Protein AF-0000000086879785 (afdb_homodimer)

pLDDT: mean 81.12, std 12.34, range [38.38, 95.62]

Nearest PDB structures (foldseek):
  6of0-assembly2_D  TM=7.340E-01  e=4.449E-04  Neisseria gonorrhoeae
  6ho0-assembly1_A-2  TM=7.122E-01  e=9.531E-04  Mycobacterium tuberculosis H37Rv
  3ppb-assembly1_B  TM=6.173E-01  e=4.265E-04  Shewanella loihica PV-4
  6ho6-assembly1_A  TM=5.646E-01  e=1.337E-03  Mycobacterium tuberculosis CDC1551
  5ydp-assembly1_A  TM=5.457E-01  e=1.315E-02  Dietzia sp. DQ12-45-1b

Organism: NCBI:txid248903

Solvent-accessible surface area (backbone atoms only — not comparable to full-atom values): 31492 Å² total; per-residue (Å²): 132,85,78,46,72,63,52,51,41,52,48,40,41,52,43,24,42,71,63,18,60,87,73,50,51,65,57,59,42,17,55,73,64,71,46,54,54,68,62,50,40,73,76,27,84,39,72,65,56,45,48,44,52,32,46,50,52,51,50,51,51,50,51,54,51,51,52,51,48,61,71,66,55,72,77,52,52,63,55,40,51,31,51,50,44,33,50,49,49,52,51,43,58,65,31,26,43,62,72,55,55,43,66,76,34,77,56,63,71,37,63,71,43,39,54,52,50,36,51,50,50,40,52,50,49,50,50,49,46,55,49,51,39,66,54,62,38,74,73,41,61,63,28,40,50,41,48,46,51,46,50,49,30,45,49,52,53,50,45,53,43,44,59,72,42,66,85,73,55,56,58,61,59,50,25,49,49,52,50,51,52,50,48,38,47,51,54,46,41,54,72,67,66,51,67,36,89,44,48,70,62,54,53,50,40,63,51,38,61,88,46,95,52,34,71,59,42,49,48,45,47,46,46,49,35,50,47,48,50,50,50,52,49,72,65,44,84,59,56,73,69,57,36,51,52,52,50,51,47,50,51,51,44,53,55,40,61,69,36,94,74,55,56,59,68,57,48,50,55,49,37,54,59,48,39,71,39,75,90,37,23,67,46,37,52,49,38,49,50,59,66,72,92,131,85,78,46,73,61,52,52,41,51,47,42,41,51,43,23,42,71,66,19,59,88,75,51,51,67,59,59,42,17,56,74,64,69,47,56,54,68,62,51,40,73,77,28,84,38,72,65,54,45,48,43,50,34,46,49,51,51,50,51,53,50,52,54,51,52,51,51,47,62,71,67,53,69,76,52,54,64,56,40,51,31,50,51,44,32,50,50,49,53,50,42,58,65,32,25,44,62,71,55,56,40,66,75,35,77,56,61,72,36,64,72,41,40,52,51,50,36,50,49,50,40,53,52,49,49,50,49,48,54,51,51,39,67,55,62,39,74,73,42,61,60,28,41,51,41,49,45,49,46,50,47,31,45,51,52,52,49,45,52,43,44,60,72,43,67,85,73,55,55,58,63,58,49,26,49,49,51,51,51,53,50,50,38,49,50,56,46,40,54,71,66,66,50,67,36,89,43,49,70,62,55,54,49,40,64,51,36,60,87,45,95,54,33,70,59,42,49,48,44,47,46,47,48,35,49,47,48,48,50,50,52,49,72,66,51,81,78,49,72,67,54,39,51,52,50,50,51,47,51,51,50,44,53,54,40,61,68,36,94,74,55,56,60,67,57,48,49,52,49,38,54,60,49,39,72,39,73,89,37,22,65,47,36,52,51,37,49,52,60,67,71,93

Sequence (586 aa):
MSVTKQDIIYSASKMFKEKGYLATSIQEIAQDCSIAKGSVYKYFPSKEDLLCEVFDQCQLAYFDQAERLKDIGTGSPQERLVDQIVFRFQYFMEYRHIMVDFIDLPITQYETFRKLRNHVRERMMEWHRSWLVEVYGHRIKPFLWDLIFIYRAILKDYLQRVISEENLLSVEDTAWFIVDKMDALVNHMSKSGSNGLLGKSAYDTFIHSGSNDWNSEKERITEELLGRVIAIIEAWKGGAERRKELQEIVQLLNSEIAQTEPKRSVIQALCAYLEQEKDLRSSVIQLKQTVLLMSVTKQDIIYSASKMFKEKGYLATSIQEIAQDCSIAKGSVYKYFPSKEDLLCEVFDQCQLAYFDQAERLKDIGTGSPQERLVDQIVFRFQYFMEYRHIMVDFIDLPITQYETFRKLRNHVRERMMEWHRSWLVEVYGHRIKPFLWDLIFIYRAILKDYLQRVISEENLLSVEDTAWFIVDKMDALVNHMSKSGSNGLLGKSAYDTFIHSGSNDWNSEKERITEELLGRVIAIIEAWKGGAERRKELQEIVQLLNSEIAQTEPKRSVIQALCAYLEQEKDLRSSVIQLKQTVLL

Structure (mmCIF, N/CA/C/O backbone):
data_AF-0000000086879785-model_v1
#
loop_
_entity.id
_entity.type
_entity.pdbx_description
1 polymer 'TetR/AcrR family transcriptional regulator'
#
loop_
_atom_site.group_PDB
_atom_site.id
_atom_site.type_symbol
_atom_site.label_atom_id
_atom_site.label_alt_id
_atom_site.label_comp_id
_atom_site.label_asym_id
_atom_site.label_entity_id
_atom_site.label_seq_id
_atom_site.pdbx_PDB_ins_code
_atom_site.Cartn_x
_atom_site.Cartn_y
_atom_site.Cartn_z
_atom_site.occupancy
_atom_site.B_iso_or_equiv
_atom_site.auth_seq_id
_atom_site.auth_comp_id
_atom_site.auth_asym_id
_atom_site.auth_atom_id
_atom_site.pdbx_PDB_model_num
ATOM 1 N N . MET A 1 1 ? -26.562 -26.812 -25.297 1 49.41 1 MET A N 1
ATOM 2 C CA . MET A 1 1 ? -25.344 -27.281 -24.641 1 49.41 1 MET A CA 1
ATOM 3 C C . MET A 1 1 ? -25.266 -26.734 -23.219 1 49.41 1 MET A C 1
ATOM 5 O O . MET A 1 1 ? -25.578 -25.578 -22.969 1 49.41 1 MET A O 1
ATOM 9 N N . SER A 1 2 ? -25.344 -27.469 -22.094 1 69.06 2 SER A N 1
ATOM 10 C CA . SER A 1 2 ? -25.547 -27.109 -20.703 1 69.06 2 SER A CA 1
ATOM 11 C C . SER A 1 2 ? -24.391 -26.266 -20.156 1 69.06 2 SER A C 1
ATOM 13 O O . SER A 1 2 ? -23.219 -26.641 -20.312 1 69.06 2 SER A O 1
ATOM 15 N N . VAL A 1 3 ? -24.609 -25.078 -19.922 1 73.62 3 VAL A N 1
ATOM 16 C CA . VAL A 1 3 ? -23.625 -24.125 -19.406 1 73.62 3 VAL A CA 1
ATOM 17 C C . VAL A 1 3 ? -23 -24.688 -18.125 1 73.62 3 VAL A C 1
ATOM 19 O O . VAL A 1 3 ? -23.703 -25.203 -17.25 1 73.62 3 VAL A O 1
ATOM 22 N N . THR A 1 4 ? -21.703 -24.844 -18.141 1 85.38 4 THR A N 1
ATOM 23 C CA . THR A 1 4 ? -20.969 -25.375 -17 1 85.38 4 THR A CA 1
ATOM 24 C C . THR A 1 4 ? -20.531 -24.234 -16.062 1 85.38 4 THR A C 1
ATOM 26 O O . THR A 1 4 ? -20.625 -23.062 -16.422 1 85.38 4 THR A O 1
ATOM 29 N N . LYS A 1 5 ? -20.172 -24.688 -14.891 1 90.44 5 LYS A N 1
ATOM 30 C CA . LYS A 1 5 ? -19.625 -23.75 -13.906 1 90.44 5 LYS A CA 1
ATOM 31 C C . LYS A 1 5 ? -18.438 -22.969 -14.484 1 90.44 5 LYS A C 1
ATOM 33 O O . LYS A 1 5 ? -18.328 -21.766 -14.266 1 90.44 5 LYS A O 1
ATOM 38 N N . GLN A 1 6 ? -17.719 -23.656 -15.281 1 91.31 6 GLN A N 1
ATOM 39 C CA . GLN A 1 6 ? -16.531 -23.062 -15.859 1 91.31 6 GLN A CA 1
ATOM 40 C C . GLN A 1 6 ? -16.875 -21.984 -16.875 1 91.31 6 GLN A C 1
ATOM 42 O O . GLN A 1 6 ? -16.172 -20.984 -17 1 91.31 6 GLN A O 1
ATOM 47 N N . ASP A 1 7 ? -17.938 -22.203 -17.531 1 93.19 7 ASP A N 1
ATOM 48 C CA . ASP A 1 7 ? -18.375 -21.219 -18.516 1 93.19 7 ASP A CA 1
ATOM 49 C C . ASP A 1 7 ? -18.75 -19.906 -17.828 1 93.19 7 ASP A C 1
ATOM 51 O O . ASP A 1 7 ? -18.453 -18.828 -18.344 1 93.19 7 ASP A O 1
ATOM 55 N N . ILE A 1 8 ? -19.359 -20.078 -16.719 1 93.81 8 ILE A N 1
ATOM 56 C CA . ILE A 1 8 ? -19.766 -18.906 -15.961 1 93.81 8 ILE A CA 1
ATOM 57 C C . ILE A 1 8 ? -18.547 -18.156 -15.445 1 93.81 8 ILE A C 1
ATOM 59 O O . ILE A 1 8 ? -18.469 -16.938 -15.539 1 93.81 8 ILE A O 1
ATOM 63 N N . ILE A 1 9 ? -17.594 -18.938 -15 1 94.12 9 ILE A N 1
ATOM 64 C CA . ILE A 1 9 ? -16.359 -18.344 -14.484 1 94.12 9 ILE A CA 1
ATOM 65 C C . ILE A 1 9 ? -15.617 -17.625 -15.602 1 94.12 9 ILE A C 1
ATOM 67 O O . ILE A 1 9 ? -15.109 -16.516 -15.414 1 94.12 9 ILE A O 1
ATOM 71 N N . TYR A 1 10 ? -15.57 -18.266 -16.75 1 93.5 10 TYR A N 1
ATOM 72 C CA . TYR A 1 10 ? -14.891 -17.656 -17.891 1 93.5 10 TYR A CA 1
ATOM 73 C C . TYR A 1 10 ? -15.562 -16.359 -18.312 1 93.5 10 TYR A C 1
ATOM 75 O O . TYR A 1 10 ? -14.891 -15.359 -18.547 1 93.5 10 TYR A O 1
ATOM 83 N N . SER A 1 11 ? -16.828 -16.391 -18.391 1 94.75 11 SER A N 1
ATOM 84 C CA . SER A 1 11 ? -17.578 -15.203 -18.75 1 94.75 11 SER A CA 1
ATOM 85 C C . SER A 1 11 ? -17.375 -14.094 -17.719 1 94.75 11 SER A C 1
ATOM 87 O O . SER A 1 11 ? -17.125 -12.945 -18.094 1 94.75 11 SER A O 1
ATOM 89 N N . ALA A 1 12 ? -17.469 -14.484 -16.5 1 94.94 12 ALA A N 1
ATOM 90 C CA . ALA A 1 12 ? -17.266 -13.516 -15.422 1 94.94 12 ALA A CA 1
ATOM 91 C C . ALA A 1 12 ? -15.859 -12.922 -15.484 1 94.94 12 ALA A C 1
ATOM 93 O O . ALA A 1 12 ? -15.68 -11.719 -15.32 1 94.94 12 ALA A O 1
ATOM 94 N N . SER A 1 13 ? -14.898 -13.789 -15.68 1 94.12 13 SER A N 1
ATOM 95 C CA . SER A 1 13 ? -13.508 -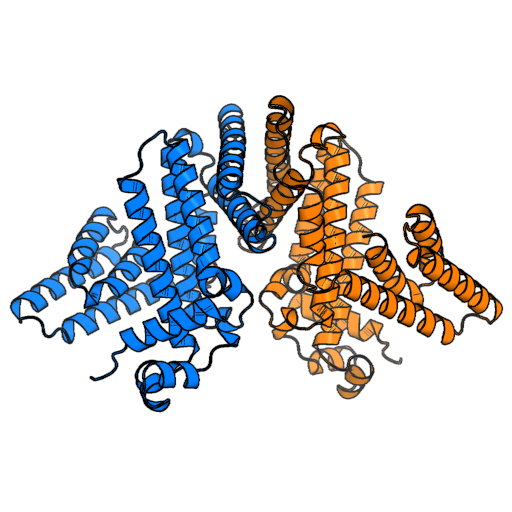13.352 -15.75 1 94.12 13 SER A CA 1
ATOM 96 C C . SER A 1 13 ? -13.312 -12.32 -16.859 1 94.12 13 SER A C 1
ATOM 98 O O . SER A 1 13 ? -12.641 -11.312 -16.656 1 94.12 13 SER A O 1
ATOM 100 N N . LYS A 1 14 ? -13.906 -12.625 -17.938 1 93.19 14 LYS A N 1
ATOM 101 C CA . LYS A 1 14 ? -13.82 -11.703 -19.078 1 93.19 14 LYS A CA 1
ATOM 102 C C . LYS A 1 14 ? -14.438 -10.352 -18.734 1 93.19 14 LYS A C 1
ATOM 104 O O . LYS A 1 14 ? -13.836 -9.305 -18.984 1 93.19 14 LYS A O 1
ATOM 109 N N . MET A 1 15 ? -15.562 -10.367 -18.172 1 92.75 15 MET A N 1
ATOM 110 C CA . MET A 1 15 ? -16.281 -9.141 -17.859 1 92.75 15 MET A CA 1
ATOM 111 C C . MET A 1 15 ? -15.594 -8.375 -16.734 1 92.75 15 MET A C 1
ATOM 113 O O . MET A 1 15 ? -15.453 -7.148 -16.812 1 92.75 15 MET A O 1
ATOM 117 N N . PHE A 1 16 ? -15.172 -9.125 -15.734 1 91.44 16 PHE A N 1
ATOM 118 C CA . PHE A 1 16 ? -14.461 -8.477 -14.641 1 91.44 16 PHE A CA 1
ATOM 119 C C . PHE A 1 16 ? -13.172 -7.832 -15.133 1 91.44 16 PHE A C 1
ATOM 121 O O . PHE A 1 16 ? -12.789 -6.762 -14.664 1 91.44 16 PHE A O 1
ATOM 128 N N . LYS A 1 17 ? -12.562 -8.531 -16 1 89.88 17 LYS A N 1
ATOM 129 C CA . LYS A 1 17 ? -11.312 -8.023 -16.562 1 89.88 17 LYS A CA 1
ATOM 130 C C . LYS A 1 17 ? -11.555 -6.742 -17.375 1 89.88 17 LYS A C 1
ATOM 132 O O . LYS A 1 17 ? -10.773 -5.793 -17.266 1 89.88 17 LYS A O 1
ATOM 137 N N . GLU A 1 18 ? -12.633 -6.684 -18.062 1 85.44 18 GLU A N 1
ATOM 138 C CA . GLU A 1 18 ? -12.891 -5.598 -19.016 1 85.44 18 GLU A CA 1
ATOM 139 C C . GLU A 1 18 ? -13.5 -4.387 -18.312 1 85.44 18 GLU A C 1
ATOM 141 O O . GLU A 1 18 ? -13.07 -3.254 -18.531 1 85.44 18 GLU A O 1
ATOM 146 N N . LYS A 1 19 ? -14.438 -4.602 -17.453 1 81.81 19 LYS A N 1
ATOM 147 C CA . LYS A 1 19 ? -15.156 -3.438 -16.938 1 81.81 19 LYS A CA 1
ATOM 148 C C . LYS A 1 19 ? -15.086 -3.371 -15.414 1 81.81 19 LYS A C 1
ATOM 150 O O . LYS A 1 19 ? -15.508 -2.381 -14.812 1 81.81 19 LYS A O 1
ATOM 155 N N . GLY A 1 20 ? -14.57 -4.418 -14.875 1 83.31 20 GLY A N 1
ATOM 156 C CA . GLY A 1 20 ? -14.43 -4.391 -13.43 1 83.31 20 GLY A CA 1
ATOM 157 C C . GLY A 1 20 ? -15.547 -5.117 -12.703 1 83.31 20 GLY A C 1
ATOM 158 O O . GLY A 1 20 ? -16.625 -5.328 -13.273 1 83.31 20 GLY A O 1
ATOM 159 N N . TYR A 1 21 ? -15.352 -5.379 -11.516 1 84.75 21 TYR A N 1
ATOM 160 C CA . TYR A 1 21 ? -16.25 -6.16 -10.672 1 84.75 21 TYR A CA 1
ATOM 161 C C . TYR A 1 21 ? -17.531 -5.387 -10.383 1 84.75 21 TYR A C 1
ATOM 163 O O . TYR A 1 21 ? -18.641 -5.914 -10.555 1 84.75 21 TYR A O 1
ATOM 171 N N . LEU A 1 22 ? -17.406 -4.195 -9.977 1 74.94 22 LEU A N 1
ATOM 172 C CA . LEU A 1 22 ? -18.562 -3.393 -9.555 1 74.94 22 LEU A CA 1
ATOM 173 C C . LEU A 1 22 ? -19.469 -3.07 -10.734 1 74.94 22 LEU A C 1
ATOM 175 O O . LEU A 1 22 ? -20.688 -3.029 -10.594 1 74.94 22 LEU A O 1
ATOM 179 N N . ALA A 1 23 ? -18.938 -2.965 -11.875 1 78.75 23 ALA A N 1
ATOM 180 C CA . ALA A 1 23 ? -19.672 -2.543 -13.062 1 78.75 23 ALA A CA 1
ATOM 181 C C . ALA A 1 23 ? -20.344 -3.73 -13.742 1 78.75 23 ALA A C 1
ATOM 183 O O . ALA A 1 23 ? -21.156 -3.557 -14.648 1 78.75 23 ALA A O 1
ATOM 184 N N . THR A 1 24 ? -19.969 -4.926 -13.32 1 88.12 24 THR A N 1
ATOM 185 C CA . THR A 1 24 ? -20.516 -6.129 -13.938 1 88.12 24 THR A CA 1
ATOM 186 C C . THR A 1 24 ? -21.672 -6.688 -13.109 1 88.12 24 THR A C 1
ATOM 188 O O . THR A 1 24 ? -21.578 -6.773 -11.883 1 88.12 24 THR A O 1
ATOM 191 N N . SER A 1 25 ? -22.797 -7.062 -13.727 1 87.31 25 SER A N 1
ATOM 192 C CA . SER A 1 25 ? -23.938 -7.652 -13.023 1 87.31 25 SER A CA 1
ATOM 193 C C . SER A 1 25 ? -24.047 -9.141 -13.32 1 87.31 25 SER A C 1
ATOM 195 O O . SER A 1 25 ? -23.547 -9.617 -14.344 1 87.31 25 SER A O 1
ATOM 197 N N . ILE A 1 26 ? -24.688 -9.812 -12.43 1 90.62 26 ILE A N 1
ATOM 198 C CA . ILE A 1 26 ? -24.953 -11.234 -12.617 1 90.62 26 ILE A CA 1
ATOM 199 C C . ILE A 1 26 ? -25.828 -11.445 -13.852 1 90.62 26 ILE A C 1
ATOM 201 O O . ILE A 1 26 ? -25.672 -12.422 -14.578 1 90.62 26 ILE A O 1
ATOM 205 N N . GLN A 1 27 ? -26.688 -10.508 -14.078 1 89.75 27 GLN A N 1
ATOM 206 C CA . GLN A 1 27 ? -27.578 -10.578 -15.234 1 89.75 27 GLN A CA 1
ATOM 207 C C . GLN A 1 27 ? -26.766 -10.57 -16.531 1 89.75 27 GLN A C 1
ATOM 209 O O . GLN A 1 27 ? -27.062 -11.336 -17.453 1 89.75 27 GLN A O 1
ATOM 214 N N . GLU A 1 28 ? -25.797 -9.727 -16.656 1 92.94 28 GLU A N 1
ATOM 215 C CA . GLU A 1 28 ? -24.953 -9.633 -17.844 1 92.94 28 GLU A CA 1
ATOM 216 C C . GLU A 1 28 ? -24.188 -10.938 -18.078 1 92.94 28 GLU A C 1
ATOM 218 O O . GLU A 1 28 ? -24.047 -11.375 -19.219 1 9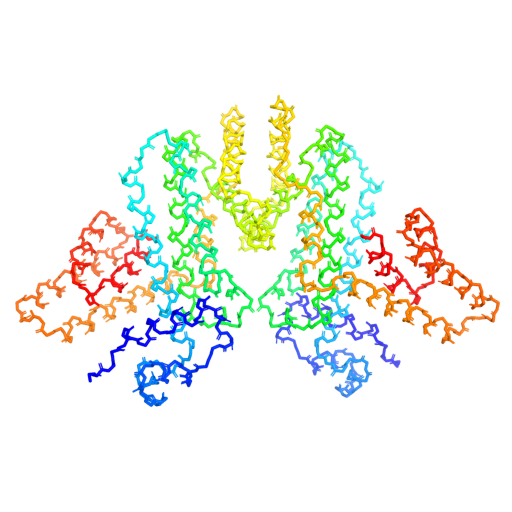2.94 28 GLU A O 1
ATOM 223 N N . ILE A 1 29 ? -23.703 -11.508 -16.969 1 95.12 29 ILE A N 1
ATOM 224 C CA . ILE A 1 29 ? -22.969 -12.766 -17.062 1 95.12 29 ILE A CA 1
ATOM 225 C C . ILE A 1 29 ? -23.891 -13.875 -17.531 1 95.12 29 ILE A C 1
ATOM 227 O O . ILE A 1 29 ? -23.531 -14.672 -18.406 1 95.12 29 ILE A O 1
ATOM 231 N N . ALA A 1 30 ? -25.125 -13.906 -16.969 1 93.44 30 ALA A N 1
ATOM 232 C CA . ALA A 1 30 ? -26.125 -14.891 -17.375 1 93.44 30 ALA A CA 1
ATOM 233 C C . ALA A 1 30 ? -26.453 -14.773 -18.859 1 93.44 30 ALA A C 1
ATOM 235 O O . ALA A 1 30 ? -26.516 -15.781 -19.562 1 93.44 30 ALA A O 1
ATOM 236 N N . GLN A 1 31 ? -26.625 -13.586 -19.281 1 94.38 31 GLN A N 1
ATOM 237 C CA . GLN A 1 31 ? -26.953 -13.312 -20.688 1 94.38 31 GLN A CA 1
ATOM 238 C C . GLN A 1 31 ? -25.828 -13.766 -21.609 1 94.38 31 GLN A C 1
ATOM 240 O O . GLN A 1 31 ? -26.078 -14.336 -22.672 1 94.38 31 GLN A O 1
ATOM 245 N N . ASP A 1 32 ? -24.672 -13.508 -21.188 1 94.31 32 ASP A N 1
ATOM 246 C CA . ASP A 1 32 ? -23.5 -13.891 -21.984 1 94.31 32 ASP A CA 1
ATOM 247 C C . ASP A 1 32 ? -23.406 -15.406 -22.125 1 94.31 32 ASP A C 1
ATOM 249 O O . ASP A 1 32 ? -22.969 -15.914 -23.156 1 94.31 32 ASP A O 1
ATOM 253 N N . CYS A 1 33 ? -23.797 -16.062 -21.062 1 94.19 33 CYS A N 1
ATOM 254 C CA . CYS A 1 33 ? -23.781 -17.516 -21.062 1 94.19 33 CYS A CA 1
ATOM 255 C C . CYS A 1 33 ? -25.078 -18.094 -21.609 1 94.19 33 CYS A C 1
ATOM 257 O O . CYS A 1 33 ? -25.25 -19.297 -21.688 1 94.19 33 CYS A O 1
ATOM 259 N N . SER A 1 34 ? -26.031 -17.234 -21.906 1 94.12 34 SER A N 1
ATOM 260 C CA . SER A 1 34 ? -27.344 -17.625 -22.438 1 94.12 34 SER A CA 1
ATOM 261 C C . SER A 1 34 ? -28.078 -18.531 -21.453 1 94.12 34 SER A C 1
ATOM 263 O O . SER A 1 34 ? -28.625 -19.578 -21.844 1 94.12 34 SER A O 1
ATOM 265 N N . ILE A 1 35 ? -28 -18.172 -20.266 1 93.5 35 ILE A N 1
ATOM 266 C CA . ILE A 1 35 ? -28.734 -18.891 -19.219 1 93.5 35 ILE A CA 1
ATOM 267 C C . ILE A 1 35 ? -29.531 -17.891 -18.375 1 93.5 35 ILE A C 1
ATOM 269 O O . ILE A 1 35 ? -29.391 -16.672 -18.531 1 93.5 35 ILE A O 1
ATOM 273 N N . ALA A 1 36 ? -30.422 -18.453 -17.547 1 89.44 36 ALA A N 1
ATOM 274 C CA . ALA A 1 36 ? -31.188 -17.609 -16.641 1 89.44 36 ALA A CA 1
ATOM 275 C C . ALA A 1 36 ? -30.328 -17.156 -15.461 1 89.44 36 ALA A C 1
ATOM 277 O O . ALA A 1 36 ? -29.391 -17.828 -15.07 1 89.44 36 ALA A O 1
ATOM 278 N N . LYS A 1 37 ? -30.641 -16 -14.938 1 89.25 37 LYS A N 1
ATOM 279 C CA . LYS A 1 37 ? -29.938 -15.438 -13.789 1 89.25 37 LYS A CA 1
ATOM 280 C C . LYS A 1 37 ? -29.922 -16.422 -12.617 1 89.25 37 LYS A C 1
ATOM 282 O O . LYS A 1 37 ? -28.906 -16.578 -11.953 1 89.25 37 LYS A O 1
ATOM 287 N N . GLY A 1 38 ? -31.031 -17.125 -12.445 1 88.38 38 GLY A N 1
ATOM 288 C CA . GLY A 1 38 ? -31.172 -18.094 -11.375 1 88.38 38 GLY A CA 1
ATOM 289 C C . GLY A 1 38 ? -30.219 -19.266 -11.508 1 88.38 38 GLY A C 1
ATOM 290 O O . GLY A 1 38 ? -29.766 -19.828 -10.5 1 88.38 38 GLY A O 1
ATOM 291 N N . SER A 1 39 ? -29.906 -19.656 -12.703 1 91.69 39 SER A N 1
ATOM 292 C CA . SER A 1 39 ? -28.984 -20.766 -12.969 1 91.69 39 SER A CA 1
ATOM 293 C C . SER A 1 39 ? -27.578 -20.422 -12.531 1 91.69 39 SER A C 1
ATOM 295 O O . SER A 1 39 ? -26.828 -21.297 -12.102 1 91.69 39 SER A O 1
ATOM 297 N N . VAL A 1 40 ? -27.188 -19.125 -12.586 1 92.31 40 VAL A N 1
ATOM 298 C CA . VAL A 1 40 ? -25.875 -18.688 -12.109 1 92.31 40 VAL A CA 1
ATOM 299 C C . VAL A 1 40 ? -25.781 -18.875 -10.602 1 92.31 40 VAL A C 1
ATOM 301 O O . VAL A 1 40 ? -24.766 -19.344 -10.086 1 92.31 40 VAL A O 1
ATOM 304 N N . TYR A 1 41 ? -26.875 -18.625 -9.977 1 90.44 41 TYR A N 1
ATOM 305 C CA . TYR A 1 41 ? -26.906 -18.656 -8.516 1 90.44 41 TYR A CA 1
ATOM 306 C C . TYR A 1 41 ? -26.906 -20.094 -8.008 1 90.44 41 TYR A C 1
ATOM 308 O O . TYR A 1 41 ? -26.625 -20.344 -6.832 1 90.44 41 TYR A O 1
ATOM 316 N N . LYS A 1 42 ? -27.25 -21.047 -8.836 1 89.88 42 LYS A N 1
ATOM 317 C CA . LYS A 1 42 ? -27.141 -22.453 -8.469 1 89.88 42 LYS A CA 1
ATOM 318 C C . LYS A 1 42 ? -25.688 -22.859 -8.258 1 89.88 42 LYS A C 1
ATOM 320 O O . LYS A 1 42 ? -25.375 -23.672 -7.387 1 89.88 42 LYS A O 1
ATOM 325 N N . TYR A 1 43 ? -24.859 -22.188 -8.984 1 90.62 43 TYR A N 1
ATOM 326 C CA . TYR A 1 43 ? -23.438 -22.484 -8.891 1 90.62 43 TYR A CA 1
ATOM 327 C C . TYR A 1 43 ? -22.75 -21.547 -7.914 1 90.62 43 TYR A C 1
ATOM 329 O O . TYR A 1 43 ? -21.828 -21.953 -7.195 1 90.62 43 TYR A O 1
ATOM 337 N N . PHE A 1 44 ? -23.203 -20.266 -7.938 1 92.75 44 PHE A N 1
ATOM 338 C CA . PHE A 1 44 ? -22.578 -19.234 -7.121 1 92.75 44 PHE A CA 1
ATOM 339 C C . PHE A 1 44 ? -23.625 -18.453 -6.332 1 92.75 44 PHE A C 1
ATOM 341 O O . PHE A 1 44 ? -24.266 -17.547 -6.859 1 92.75 44 PHE A O 1
ATOM 348 N N . PRO A 1 45 ? -23.703 -18.781 -5.121 1 84.62 45 PRO A N 1
ATOM 349 C CA . PRO A 1 45 ? -24.75 -18.188 -4.277 1 84.62 45 PRO A CA 1
ATOM 350 C C . PRO A 1 45 ? -24.688 -16.656 -4.246 1 84.62 45 PRO A C 1
ATOM 352 O O . PRO A 1 45 ? -25.703 -16.016 -4.004 1 84.62 45 PRO A O 1
ATOM 355 N N . SER A 1 46 ? -23.469 -16.156 -4.449 1 81.12 46 SER A N 1
ATOM 356 C CA . SER A 1 46 ? -23.328 -14.703 -4.461 1 81.12 46 SER A CA 1
ATOM 357 C C . SER A 1 46 ? -22.297 -14.258 -5.504 1 81.12 46 SER A C 1
ATOM 359 O O . SER A 1 46 ? -21.516 -15.07 -5.992 1 81.12 46 SER A O 1
ATOM 361 N N . LYS A 1 47 ? -22.375 -13 -5.863 1 84.19 47 LYS A N 1
ATOM 362 C CA . LYS A 1 47 ? -21.391 -12.438 -6.777 1 84.19 47 LYS A CA 1
ATOM 363 C C . LYS A 1 47 ? -19.984 -12.508 -6.18 1 84.19 47 LYS A C 1
ATOM 365 O O . LYS A 1 47 ? -19 -12.664 -6.906 1 84.19 47 LYS A O 1
ATOM 370 N N . GLU A 1 48 ? -19.938 -12.43 -4.836 1 83.44 48 GLU A N 1
ATOM 371 C CA . GLU A 1 48 ? -18.672 -12.523 -4.125 1 83.44 48 GLU A CA 1
ATOM 372 C C . GLU A 1 48 ? -18.031 -13.898 -4.316 1 83.44 48 GLU A C 1
ATOM 374 O O . GLU A 1 48 ? -16.828 -14 -4.535 1 83.44 48 GLU A O 1
ATOM 379 N N . ASP A 1 49 ? -18.859 -14.844 -4.266 1 86.44 49 ASP A N 1
ATOM 380 C CA . ASP A 1 49 ? -18.359 -16.203 -4.457 1 86.44 49 ASP A CA 1
ATOM 381 C C . ASP A 1 49 ? -17.812 -16.391 -5.867 1 86.44 49 ASP A C 1
ATOM 383 O O . ASP A 1 49 ? -16.797 -17.062 -6.059 1 86.44 49 ASP A O 1
ATOM 387 N N . LEU A 1 50 ? -18.547 -15.797 -6.746 1 90.88 50 LEU A N 1
ATOM 388 C CA . LEU A 1 50 ? -18.094 -15.859 -8.133 1 90.88 50 LEU A CA 1
ATOM 389 C C . LEU A 1 50 ? -16.75 -15.148 -8.297 1 90.88 50 LEU A C 1
ATOM 391 O O . LEU A 1 50 ? -15.852 -15.664 -8.969 1 90.88 50 LEU A O 1
ATOM 395 N N . LEU A 1 51 ? -16.609 -14 -7.699 1 89.44 51 LEU A N 1
ATOM 396 C CA . LEU A 1 51 ? -15.344 -13.266 -7.758 1 89.44 51 LEU A CA 1
ATOM 397 C C . LEU A 1 51 ? -14.211 -14.086 -7.148 1 89.44 51 LEU A C 1
ATOM 399 O O . LEU A 1 51 ? -13.086 -14.07 -7.66 1 89.44 51 LEU A O 1
ATOM 403 N N . CYS A 1 52 ? -14.492 -14.727 -6.066 1 87 52 CYS A N 1
ATOM 404 C CA . CYS A 1 52 ? -13.484 -15.57 -5.43 1 87 52 CYS A CA 1
ATOM 405 C C . CYS A 1 52 ? -12.953 -16.609 -6.398 1 87 52 CYS A C 1
ATOM 407 O O . CYS A 1 52 ? -11.742 -16.828 -6.48 1 87 52 CYS A O 1
ATOM 409 N N . GLU A 1 53 ? -13.867 -17.188 -7.094 1 89.38 53 GLU A N 1
ATOM 410 C CA . GLU A 1 53 ? -13.461 -18.219 -8.047 1 89.38 53 GLU A CA 1
ATOM 411 C C . GLU A 1 53 ? -12.664 -17.609 -9.203 1 89.38 53 GLU A C 1
ATOM 413 O O . GLU A 1 53 ? -11.68 -18.203 -9.656 1 89.38 53 GLU A O 1
ATOM 418 N N . VAL A 1 54 ? -13.125 -16.531 -9.695 1 92.31 54 VAL A N 1
ATOM 419 C CA . VAL A 1 54 ? -12.43 -15.844 -10.773 1 92.31 54 VAL A CA 1
ATOM 420 C C . VAL A 1 54 ? -11.031 -15.445 -10.32 1 92.31 54 VAL A C 1
ATOM 422 O O . VAL A 1 54 ? -10.055 -15.641 -11.047 1 92.31 54 VAL A O 1
ATOM 425 N N . PHE A 1 55 ? -10.938 -14.875 -9.156 1 90.06 55 PHE A N 1
ATOM 426 C CA . PHE A 1 55 ? -9.656 -14.484 -8.578 1 90.06 55 PHE A CA 1
ATOM 427 C C . PHE A 1 55 ? -8.719 -15.68 -8.461 1 90.06 55 PHE A C 1
ATOM 429 O O . PHE A 1 55 ? -7.547 -15.602 -8.82 1 90.06 55 PHE A O 1
ATOM 436 N N . ASP A 1 56 ? -9.25 -16.703 -7.949 1 87.44 56 ASP A N 1
ATOM 437 C CA . ASP A 1 56 ? -8.469 -17.922 -7.758 1 87.44 56 ASP A CA 1
ATOM 438 C C . ASP A 1 56 ? -7.922 -18.438 -9.086 1 87.44 56 ASP A C 1
ATOM 440 O O . ASP A 1 56 ? -6.742 -18.781 -9.188 1 87.44 56 ASP A O 1
ATOM 444 N N . GLN A 1 57 ? -8.758 -18.469 -10.039 1 88.94 57 GLN A N 1
ATOM 445 C CA . GLN A 1 57 ? -8.328 -18.938 -11.359 1 88.94 57 GLN A CA 1
ATOM 446 C C . GLN A 1 57 ? -7.258 -18.016 -11.945 1 88.94 57 GLN A C 1
ATOM 448 O O . GLN A 1 57 ? -6.301 -18.5 -12.562 1 88.94 57 GLN A O 1
ATOM 453 N N . CYS A 1 58 ? -7.434 -16.766 -11.797 1 90.81 58 CYS A N 1
ATOM 454 C CA . CYS A 1 58 ? -6.465 -15.797 -12.305 1 90.81 58 CYS A CA 1
ATOM 455 C C . CYS A 1 58 ? -5.109 -15.992 -11.633 1 90.81 58 CYS A C 1
ATOM 457 O O . CYS A 1 58 ? -4.074 -15.961 -12.305 1 90.81 58 CYS A O 1
ATOM 459 N N . GLN A 1 59 ? -5.152 -16.172 -10.406 1 90.19 59 GLN A N 1
ATOM 460 C CA . GLN A 1 59 ? -3.918 -16.375 -9.648 1 90.19 59 GLN A CA 1
ATOM 461 C C . GLN A 1 59 ? -3.225 -17.656 -10.062 1 90.19 59 GLN A C 1
ATOM 463 O O . GLN A 1 59 ? -2 -17.703 -10.203 1 90.19 59 GLN A O 1
ATOM 468 N N . LEU A 1 60 ? -4.004 -18.688 -10.156 1 87.38 60 LEU A N 1
ATOM 469 C CA . LEU A 1 60 ? -3.445 -19.969 -10.562 1 87.38 60 LEU A CA 1
ATOM 470 C C . LEU A 1 60 ? -2.779 -19.875 -11.93 1 87.38 60 LEU A C 1
ATOM 472 O O . LEU A 1 60 ? -1.676 -20.391 -12.125 1 87.38 60 LEU A O 1
ATOM 476 N N . ALA A 1 61 ? -3.477 -19.234 -12.789 1 89.38 61 ALA A N 1
ATOM 477 C CA . ALA A 1 61 ? -2.924 -19.047 -14.125 1 89.38 61 ALA A CA 1
ATOM 478 C C . ALA A 1 61 ? -1.633 -18.234 -14.07 1 89.38 61 ALA A C 1
ATOM 480 O O . ALA A 1 61 ? -0.686 -18.516 -14.812 1 89.38 61 ALA A O 1
ATOM 481 N N . TYR A 1 62 ? -1.574 -17.203 -13.25 1 93.12 62 TYR A N 1
ATOM 482 C CA . TYR A 1 62 ? -0.379 -16.391 -13.086 1 93.12 62 TYR A CA 1
ATOM 483 C C . TYR A 1 62 ? 0.813 -17.234 -12.664 1 93.12 62 TYR A C 1
ATOM 485 O O . TYR A 1 62 ? 1.874 -17.188 -13.289 1 93.12 62 TYR A O 1
ATOM 493 N N . PHE A 1 63 ? 0.643 -18.016 -11.648 1 89.62 63 PHE A N 1
ATOM 494 C CA . PHE A 1 63 ? 1.755 -18.781 -11.102 1 89.62 63 PHE A CA 1
ATOM 495 C C . PHE A 1 63 ? 2.182 -19.875 -12.078 1 89.62 63 PHE A C 1
ATOM 497 O O . PHE A 1 63 ? 3.369 -20.188 -12.188 1 89.62 63 PHE A O 1
ATOM 504 N N . ASP A 1 64 ? 1.196 -20.469 -12.734 1 87.81 64 ASP A N 1
ATOM 505 C CA . ASP A 1 64 ? 1.523 -21.469 -13.742 1 87.81 64 ASP A CA 1
ATOM 506 C C . ASP A 1 64 ? 2.428 -20.891 -14.828 1 87.81 64 ASP A C 1
ATOM 508 O O . ASP A 1 64 ? 3.439 -21.5 -15.188 1 87.81 64 ASP A O 1
ATOM 512 N N . GLN A 1 65 ? 2.053 -19.781 -15.266 1 88.88 65 GLN A N 1
ATOM 513 C CA . GLN A 1 65 ? 2.828 -19.125 -16.312 1 88.88 65 GLN A CA 1
ATOM 514 C C . GLN A 1 65 ? 4.176 -18.641 -15.781 1 88.88 65 GLN A C 1
ATOM 516 O O . GLN A 1 65 ? 5.191 -18.734 -16.469 1 88.88 65 GLN A O 1
ATOM 521 N N . ALA A 1 66 ? 4.164 -18.125 -14.602 1 91.12 66 ALA A N 1
ATOM 522 C CA . ALA A 1 66 ? 5.406 -17.672 -13.977 1 91.12 66 ALA A CA 1
ATOM 523 C C . ALA A 1 66 ? 6.398 -18.828 -13.828 1 91.12 66 ALA A C 1
ATOM 525 O O . ALA A 1 66 ? 7.598 -18.656 -14.047 1 91.12 66 ALA A O 1
ATOM 526 N N . GLU A 1 67 ? 5.918 -19.969 -13.422 1 88.25 67 GLU A N 1
ATOM 527 C CA . GLU A 1 67 ? 6.758 -21.156 -13.273 1 88.25 67 GLU A CA 1
ATOM 528 C C . GLU A 1 67 ? 7.312 -21.609 -14.625 1 88.25 67 GLU A C 1
ATOM 530 O O . GLU A 1 67 ? 8.484 -21.984 -14.719 1 88.25 67 GLU A O 1
ATOM 535 N N . ARG A 1 68 ? 6.508 -21.578 -15.617 1 87.62 68 ARG A N 1
ATOM 536 C CA . ARG A 1 68 ? 6.957 -21.938 -16.953 1 87.62 68 ARG A CA 1
ATOM 537 C C . ARG A 1 68 ? 8.07 -21 -17.422 1 87.62 68 ARG A C 1
ATOM 539 O O . ARG A 1 68 ? 9.055 -21.453 -18.016 1 87.62 68 ARG A O 1
ATOM 546 N N . LEU A 1 69 ? 7.871 -19.75 -17.141 1 85.44 69 LEU A N 1
ATOM 547 C CA . LEU A 1 69 ? 8.875 -18.75 -17.516 1 85.44 69 LEU A CA 1
ATOM 548 C C . LEU A 1 69 ? 10.195 -19.031 -16.797 1 85.44 69 LEU A C 1
ATOM 550 O O . LEU A 1 69 ? 11.273 -18.844 -17.391 1 85.44 69 LEU A O 1
ATOM 554 N N . LYS A 1 70 ? 10.07 -19.391 -15.602 1 86.69 70 LYS A N 1
ATOM 555 C CA . LYS A 1 70 ? 11.258 -19.719 -14.82 1 86.69 70 LYS A CA 1
ATOM 556 C C . LYS A 1 70 ? 12.016 -20.891 -15.438 1 86.69 70 LYS A C 1
ATOM 558 O O . LYS A 1 70 ? 13.242 -20.891 -15.484 1 86.69 70 LYS A O 1
ATOM 563 N N . ASP A 1 71 ? 11.297 -21.844 -15.922 1 85.12 71 ASP A N 1
ATOM 564 C CA . ASP A 1 71 ? 11.875 -23.078 -16.453 1 85.12 71 ASP A CA 1
ATOM 565 C C . ASP A 1 71 ? 12.555 -22.828 -17.797 1 85.12 71 ASP A C 1
ATOM 567 O O . ASP A 1 71 ? 13.586 -23.438 -18.094 1 85.12 71 ASP A O 1
ATOM 571 N N . ILE A 1 72 ? 12.016 -21.922 -18.531 1 78.25 72 ILE A N 1
ATOM 572 C CA . ILE A 1 72 ? 12.5 -21.75 -19.906 1 78.25 72 ILE A CA 1
ATOM 573 C C . ILE A 1 72 ? 13.516 -20.625 -19.953 1 78.25 72 ILE A C 1
ATOM 575 O O . ILE A 1 72 ? 14.164 -20.406 -20.984 1 78.25 72 ILE A O 1
ATOM 579 N N . GLY A 1 73 ? 13.477 -19.859 -18.938 1 76.5 73 GLY A N 1
ATOM 580 C CA . GLY A 1 73 ? 14.328 -18.672 -18.938 1 76.5 73 GLY A CA 1
ATOM 581 C C . GLY A 1 73 ? 15.789 -19 -19.172 1 76.5 73 GLY A C 1
ATOM 582 O O . GLY A 1 73 ? 16.297 -20.016 -18.688 1 76.5 73 GLY A O 1
ATOM 583 N N . THR A 1 74 ? 16.297 -18.125 -20.156 1 80.88 74 THR A N 1
ATOM 584 C CA . THR A 1 74 ? 17.719 -18.203 -20.469 1 80.88 74 THR A CA 1
ATOM 585 C C . THR A 1 74 ? 18.438 -16.922 -20.047 1 80.88 74 THR A C 1
ATOM 587 O O . THR A 1 74 ? 17.797 -15.906 -19.781 1 80.88 74 THR A O 1
ATOM 590 N N . GLY A 1 75 ? 19.625 -16.984 -19.516 1 86.69 75 GLY A N 1
ATOM 591 C CA . GLY A 1 75 ? 20.391 -15.797 -19.141 1 86.69 75 GLY A CA 1
ATOM 592 C C . GLY A 1 75 ? 20.875 -15.836 -17.719 1 86.69 75 GLY A C 1
ATOM 593 O O . GLY A 1 75 ? 20.766 -16.859 -17.031 1 86.69 75 GLY A O 1
ATOM 594 N N . SER A 1 76 ? 21.391 -14.672 -17.328 1 91.38 76 SER A N 1
ATOM 595 C CA . SER A 1 76 ? 21.875 -14.562 -15.961 1 91.38 76 SER A CA 1
ATOM 596 C C . SER A 1 76 ? 20.734 -14.523 -14.961 1 91.38 76 SER A C 1
ATOM 598 O O . SER A 1 76 ? 19.594 -14.219 -15.336 1 91.38 76 SER A O 1
ATOM 600 N N . PRO A 1 77 ? 20.953 -14.867 -13.766 1 90.31 77 PRO A N 1
ATOM 601 C CA . PRO A 1 77 ? 19.906 -14.789 -12.75 1 90.31 77 PRO A CA 1
ATOM 602 C C . PRO A 1 77 ? 19.25 -13.414 -12.672 1 90.31 77 PRO A C 1
ATOM 604 O O . PRO A 1 77 ? 18.031 -13.312 -12.477 1 90.31 77 PRO A O 1
ATOM 607 N N . GLN A 1 78 ? 20.031 -12.414 -12.891 1 91.19 78 GLN A N 1
ATOM 608 C CA . GLN A 1 78 ? 19.484 -11.055 -12.867 1 91.19 78 GLN A CA 1
ATOM 609 C C . GLN A 1 78 ? 18.531 -10.82 -14.039 1 91.19 78 GLN A C 1
ATOM 611 O O . GLN A 1 78 ? 17.453 -10.25 -13.859 1 91.19 78 GLN A O 1
ATOM 616 N N . GLU A 1 79 ? 18.938 -11.281 -15.195 1 91.31 79 GLU A N 1
ATOM 617 C CA . GLU A 1 79 ? 18.094 -11.141 -16.375 1 91.31 79 GLU A CA 1
ATOM 618 C C . GLU A 1 79 ? 16.781 -11.914 -16.219 1 91.31 79 GLU A C 1
ATOM 620 O O . GLU A 1 79 ? 15.727 -11.438 -16.641 1 91.31 79 GLU A O 1
ATOM 625 N N . ARG A 1 80 ? 16.875 -13.016 -15.633 1 92.88 80 ARG A N 1
ATOM 626 C CA . ARG A 1 80 ? 15.688 -13.836 -15.414 1 92.88 80 ARG A CA 1
ATOM 627 C C . ARG A 1 80 ? 14.742 -13.18 -14.406 1 92.88 80 ARG A C 1
ATOM 629 O O . ARG A 1 80 ? 13.523 -13.289 -14.531 1 92.88 80 ARG A O 1
ATOM 636 N N . LEU A 1 81 ? 15.352 -12.57 -13.391 1 94.56 81 LEU A N 1
ATOM 637 C CA . LEU A 1 81 ? 14.523 -11.836 -12.438 1 94.56 81 LEU A CA 1
ATOM 638 C C . LEU A 1 81 ? 13.805 -10.68 -13.125 1 94.56 81 LEU A C 1
ATOM 640 O O . LEU A 1 81 ? 12.633 -10.422 -12.844 1 94.56 81 LEU A O 1
ATOM 644 N N . VAL A 1 82 ? 14.508 -10.016 -14.023 1 92.88 82 VAL A N 1
ATOM 645 C CA . VAL A 1 82 ? 13.906 -8.93 -14.781 1 92.88 82 VAL A CA 1
ATOM 646 C C . VAL A 1 82 ? 12.727 -9.461 -15.594 1 92.88 82 VAL A C 1
ATOM 648 O O . VAL A 1 82 ? 11.641 -8.867 -15.586 1 92.88 82 VAL A O 1
ATOM 651 N N . ASP A 1 83 ? 12.914 -10.594 -16.219 1 91.81 83 ASP A N 1
ATOM 652 C CA . ASP A 1 83 ? 11.852 -11.195 -17.016 1 91.81 83 ASP A CA 1
ATOM 653 C C . ASP A 1 83 ? 10.641 -11.523 -16.141 1 91.81 83 ASP A C 1
ATOM 655 O O . ASP A 1 83 ? 9.492 -11.344 -16.578 1 91.81 83 ASP A O 1
ATOM 659 N N . GLN A 1 84 ? 10.906 -11.961 -15 1 94.19 84 GLN A N 1
ATOM 660 C CA . GLN A 1 84 ? 9.828 -12.289 -14.078 1 94.19 84 GLN A CA 1
ATOM 661 C C . GLN A 1 84 ? 9.047 -11.039 -13.68 1 94.19 84 GLN A C 1
ATOM 663 O O . GLN A 1 84 ? 7.812 -11.078 -13.602 1 94.19 84 GLN A O 1
ATOM 668 N N . ILE A 1 85 ? 9.758 -9.969 -13.422 1 95.5 85 ILE A N 1
ATOM 669 C CA . ILE A 1 85 ? 9.102 -8.719 -13.047 1 95.5 85 ILE A CA 1
ATOM 670 C C . ILE A 1 85 ? 8.289 -8.18 -14.219 1 95.5 85 ILE A C 1
ATOM 672 O O . ILE A 1 85 ? 7.152 -7.734 -14.047 1 95.5 85 ILE A O 1
ATOM 676 N N . VAL A 1 86 ? 8.867 -8.25 -15.367 1 90.81 86 VAL A N 1
ATOM 677 C CA . VAL A 1 86 ? 8.18 -7.789 -16.562 1 90.81 86 VAL A CA 1
ATOM 678 C C . VAL A 1 86 ? 6.883 -8.57 -16.766 1 90.81 86 VAL A C 1
ATOM 680 O O . VAL A 1 86 ? 5.816 -7.988 -16.969 1 90.81 86 VAL A O 1
ATOM 683 N N . PHE A 1 87 ? 7 -9.844 -16.672 1 92.31 87 PHE A N 1
ATOM 684 C CA . PHE A 1 87 ? 5.82 -10.695 -16.812 1 92.31 87 PHE A CA 1
ATOM 685 C C . PHE A 1 87 ? 4.77 -10.336 -15.766 1 92.31 87 PHE A C 1
ATOM 687 O O . PHE A 1 87 ? 3.586 -10.203 -16.078 1 92.31 87 PHE A O 1
ATOM 694 N N . ARG A 1 88 ? 5.188 -10.156 -14.5 1 94.25 88 ARG A N 1
ATOM 695 C CA . ARG A 1 88 ? 4.277 -9.805 -13.414 1 94.25 88 ARG A CA 1
ATOM 696 C C . ARG A 1 88 ? 3.549 -8.5 -13.703 1 94.25 88 ARG A C 1
ATOM 698 O O . ARG A 1 88 ? 2.328 -8.414 -13.562 1 94.25 88 ARG A O 1
ATOM 705 N N . PHE A 1 89 ? 4.309 -7.504 -14.117 1 90.12 89 PHE A N 1
ATOM 706 C CA . PHE A 1 89 ? 3.717 -6.199 -14.391 1 90.12 89 PHE A CA 1
ATOM 707 C C . PHE A 1 89 ? 2.707 -6.293 -15.531 1 90.12 89 PHE A C 1
ATOM 709 O O . PHE A 1 89 ? 1.587 -5.789 -15.414 1 90.12 89 PHE A O 1
ATOM 716 N N . GLN A 1 90 ? 3.074 -7.008 -16.547 1 87.62 90 GLN A N 1
ATOM 717 C CA . GLN A 1 90 ? 2.186 -7.145 -17.703 1 87.62 90 GLN A CA 1
ATOM 718 C C . GLN A 1 90 ? 0.906 -7.883 -17.328 1 87.62 90 GLN A C 1
ATOM 720 O O . GLN A 1 90 ? -0.192 -7.461 -17.688 1 87.62 90 GLN A O 1
ATOM 725 N N . TYR A 1 91 ? 1.094 -8.914 -16.625 1 90.56 91 TYR A N 1
ATOM 726 C CA . TYR A 1 91 ? -0.056 -9.711 -16.203 1 90.56 91 TYR A CA 1
ATOM 727 C C . TYR A 1 91 ? -0.979 -8.898 -15.305 1 90.56 91 TYR A C 1
ATOM 729 O O . TYR A 1 91 ? -2.197 -8.891 -15.492 1 90.56 91 TYR A O 1
ATOM 737 N N . PHE A 1 92 ? -0.448 -8.219 -14.32 1 89.88 92 PHE A N 1
ATOM 738 C CA . PHE A 1 92 ? -1.235 -7.469 -13.352 1 89.88 92 PHE A CA 1
ATOM 739 C C . PHE A 1 92 ? -1.886 -6.258 -14.008 1 89.88 92 PHE A C 1
ATOM 741 O O . PHE A 1 92 ? -2.969 -5.828 -13.602 1 89.88 92 PHE A O 1
ATOM 748 N N . MET A 1 93 ? -1.235 -5.777 -15.008 1 84.38 93 MET A N 1
ATOM 749 C CA . MET A 1 93 ? -1.854 -4.699 -15.773 1 84.38 93 MET A CA 1
ATOM 750 C C . MET A 1 93 ? -3.055 -5.211 -16.562 1 84.38 93 MET A C 1
ATOM 752 O O . MET A 1 93 ? -4.105 -4.57 -16.594 1 84.38 93 MET A O 1
ATOM 756 N N . GLU A 1 94 ? -2.844 -6.332 -17.156 1 82.75 94 GLU A N 1
ATOM 757 C CA . GLU A 1 94 ? -3.906 -6.93 -17.969 1 82.75 94 GLU A CA 1
ATOM 758 C C . GLU A 1 94 ? -5.105 -7.305 -17.094 1 82.75 94 GLU A C 1
ATOM 760 O O . GLU A 1 94 ? -6.254 -7.137 -17.516 1 82.75 94 GLU A O 1
ATOM 765 N N . TYR A 1 95 ? -4.867 -7.738 -15.938 1 87.12 95 TYR A N 1
ATOM 766 C CA . TYR A 1 95 ? -5.918 -8.188 -15.031 1 87.12 95 TYR A CA 1
ATOM 767 C C . TYR A 1 95 ? -6.074 -7.234 -13.852 1 87.12 95 TYR A C 1
ATOM 769 O O . TYR A 1 95 ? -6.395 -7.66 -12.742 1 87.12 95 TYR A O 1
ATOM 777 N N . ARG A 1 96 ? -5.82 -6.039 -14 1 85.25 96 ARG A N 1
ATOM 778 C CA . ARG A 1 96 ? -5.73 -5.059 -12.922 1 85.25 96 ARG A CA 1
ATOM 779 C C . ARG A 1 96 ? -7.027 -5 -12.125 1 85.25 96 ARG A C 1
ATOM 781 O O . ARG A 1 96 ? -7.004 -4.863 -10.898 1 85.25 96 ARG A O 1
ATOM 788 N N . HIS A 1 97 ? -8.188 -5.16 -12.773 1 82.62 97 HIS A N 1
ATOM 789 C CA . HIS A 1 97 ? -9.469 -5.051 -12.094 1 82.62 97 HIS A CA 1
ATOM 790 C C . HIS A 1 97 ? -9.688 -6.215 -11.133 1 82.62 97 HIS A C 1
ATOM 792 O O . HIS A 1 97 ? -10.445 -6.094 -10.164 1 82.62 97 HIS A O 1
ATOM 798 N N . ILE A 1 98 ? -9.016 -7.266 -11.43 1 84.31 98 ILE A N 1
ATOM 799 C CA . ILE A 1 98 ? -9.18 -8.469 -10.633 1 84.31 98 ILE A CA 1
ATOM 800 C C . ILE A 1 98 ? -8.031 -8.594 -9.641 1 84.31 98 ILE A C 1
ATOM 802 O O . ILE A 1 98 ? -8.242 -8.914 -8.461 1 84.31 98 ILE A O 1
ATOM 806 N N . MET A 1 99 ? -6.84 -8.156 -10.07 1 81.94 99 MET A N 1
ATOM 807 C CA . MET A 1 99 ? -5.637 -8.5 -9.312 1 81.94 99 MET A CA 1
ATOM 808 C C . MET A 1 99 ? -5.184 -7.324 -8.453 1 81.94 99 MET A C 1
ATOM 810 O O . MET A 1 99 ? -4.441 -7.504 -7.488 1 81.94 99 MET A O 1
ATOM 814 N N . VAL A 1 100 ? -5.602 -6.125 -8.758 1 74.81 100 VAL A N 1
ATOM 815 C CA . VAL A 1 100 ? -5.039 -4.953 -8.094 1 74.81 100 VAL A CA 1
ATOM 816 C C . VAL A 1 100 ? -6.156 -4.156 -7.422 1 74.81 100 VAL A C 1
ATOM 818 O O . VAL A 1 100 ? -6.098 -3.891 -6.219 1 74.81 100 VAL A O 1
ATOM 821 N N . ASP A 1 101 ? -7.184 -3.877 -8.109 1 64.88 101 ASP A N 1
ATOM 822 C CA . ASP A 1 101 ? -8.203 -2.898 -7.734 1 64.88 101 ASP A CA 1
ATOM 823 C C . ASP A 1 101 ? -9.102 -3.439 -6.625 1 64.88 101 ASP A C 1
ATOM 825 O O . ASP A 1 101 ? -9.883 -2.693 -6.031 1 64.88 101 ASP A O 1
ATOM 829 N N . PHE A 1 102 ? -8.922 -4.703 -6.328 1 60.62 102 PHE A N 1
ATOM 830 C CA . PHE A 1 102 ? -9.844 -5.281 -5.359 1 60.62 102 PHE A CA 1
ATOM 831 C C . PHE A 1 102 ? -9.625 -4.684 -3.977 1 60.62 102 PHE A C 1
ATOM 833 O O . PHE A 1 102 ? -10.508 -4.754 -3.117 1 60.62 102 PHE A O 1
ATOM 840 N N . ILE A 1 103 ? -8.492 -4.07 -3.742 1 60.41 103 ILE A N 1
ATOM 841 C CA . ILE A 1 103 ? -8.117 -3.592 -2.418 1 60.41 103 ILE A CA 1
ATOM 842 C C . ILE A 1 103 ? -9.102 -2.523 -1.954 1 60.41 103 ILE A C 1
ATOM 844 O O . ILE A 1 103 ? -9.367 -2.387 -0.756 1 60.41 103 ILE A O 1
ATOM 848 N N . ASP A 1 104 ? -9.703 -1.93 -2.885 1 56.19 104 ASP A N 1
ATOM 849 C CA . ASP A 1 104 ? -10.641 -0.862 -2.547 1 56.19 104 ASP A CA 1
ATOM 850 C C . ASP A 1 104 ? -12.078 -1.382 -2.514 1 56.19 104 ASP A C 1
ATOM 852 O O . ASP A 1 104 ? -13.016 -0.612 -2.303 1 56.19 104 ASP A O 1
ATOM 856 N N . LEU A 1 105 ? -12.172 -2.693 -2.666 1 58.44 105 LEU A N 1
ATOM 857 C CA . LEU A 1 105 ? -13.516 -3.248 -2.75 1 58.44 105 LEU A CA 1
ATOM 858 C C . LEU A 1 105 ? -13.969 -3.791 -1.398 1 58.44 105 LEU A C 1
ATOM 860 O O . LEU A 1 105 ? -13.148 -4.277 -0.616 1 58.44 105 LEU A O 1
ATOM 864 N N . PRO A 1 106 ? -15.172 -3.574 -1.094 1 56.97 106 PRO A N 1
ATOM 865 C CA . PRO A 1 106 ? -15.719 -4.129 0.146 1 56.97 106 PRO A CA 1
ATOM 866 C C . PRO A 1 106 ? -15.492 -5.637 0.267 1 56.97 106 PRO A C 1
ATOM 868 O O . PRO A 1 106 ? -15.586 -6.191 1.364 1 56.97 106 PRO A O 1
ATOM 871 N N . ILE A 1 107 ? -15.172 -6.254 -0.73 1 59.38 107 ILE A N 1
ATOM 872 C CA . ILE A 1 107 ? -15.016 -7.703 -0.771 1 59.38 107 ILE A CA 1
ATOM 873 C C . ILE A 1 107 ? -13.859 -8.125 0.133 1 59.38 107 ILE A C 1
ATOM 875 O O . ILE A 1 107 ? -13.789 -9.281 0.555 1 59.38 107 ILE A O 1
ATOM 879 N N . THR A 1 108 ? -13.062 -7.105 0.422 1 62.78 108 THR A N 1
ATOM 880 C CA . THR A 1 108 ? -11.891 -7.426 1.231 1 62.78 108 THR A CA 1
ATOM 881 C C . THR A 1 108 ? -12.305 -7.84 2.641 1 62.78 108 THR A C 1
ATOM 883 O O . THR A 1 108 ? -11.531 -8.469 3.359 1 62.78 108 THR A O 1
ATOM 886 N N . GLN A 1 109 ? -13.523 -7.574 2.865 1 61.06 109 GLN A N 1
ATOM 887 C CA . GLN A 1 109 ? -14.039 -7.934 4.184 1 61.06 109 GLN A CA 1
ATOM 888 C C . GLN A 1 109 ? -14.742 -9.289 4.148 1 61.06 109 GLN A C 1
ATOM 890 O O . GLN A 1 109 ? -15.094 -9.836 5.191 1 61.06 109 GLN A O 1
ATOM 895 N N . TYR A 1 110 ? -14.977 -9.82 2.904 1 68.94 110 TYR A N 1
ATOM 896 C CA . TYR A 1 110 ? -15.578 -11.141 2.725 1 68.94 110 TYR A CA 1
ATOM 897 C C . TYR A 1 110 ? -14.609 -12.234 3.146 1 68.94 110 TYR A C 1
ATOM 899 O O . TYR A 1 110 ? -13.484 -12.305 2.652 1 68.94 110 TYR A O 1
ATOM 907 N N . GLU A 1 111 ? -14.984 -13.016 4.082 1 73.88 111 GLU A N 1
ATOM 908 C CA . GLU A 1 111 ? -14.102 -13.977 4.742 1 73.88 111 GLU A CA 1
ATOM 909 C C . GLU A 1 111 ? -13.453 -14.914 3.734 1 73.88 111 GLU A C 1
ATOM 911 O O . GLU A 1 111 ? -12.25 -15.18 3.811 1 73.88 111 GLU A O 1
ATOM 916 N N . THR A 1 112 ? -14.305 -15.438 2.848 1 76.69 112 THR A N 1
ATOM 917 C CA . THR A 1 112 ? -13.789 -16.375 1.854 1 76.69 112 THR A CA 1
ATOM 918 C C . THR A 1 112 ? -12.711 -15.711 0.998 1 76.69 112 THR A C 1
ATOM 920 O O . THR A 1 112 ? -11.672 -16.312 0.714 1 76.69 112 THR A O 1
ATOM 923 N N . PHE A 1 113 ? -12.969 -14.508 0.704 1 78.31 113 PHE A N 1
ATOM 924 C CA . PHE A 1 113 ? -12 -13.773 -0.11 1 78.31 113 PHE A CA 1
ATOM 925 C C . PHE A 1 113 ? -10.742 -13.477 0.688 1 78.31 113 PHE A C 1
ATOM 927 O O . PHE A 1 113 ? -9.633 -13.555 0.158 1 78.31 113 PHE A O 1
ATOM 934 N N . ARG A 1 114 ? -10.914 -13.109 1.846 1 75.75 114 ARG A N 1
ATOM 935 C CA . ARG A 1 114 ? -9.773 -12.828 2.711 1 75.75 114 ARG A CA 1
ATOM 936 C C . ARG A 1 114 ? -8.852 -14.039 2.818 1 75.75 114 ARG A C 1
ATOM 938 O O . ARG A 1 114 ? -7.633 -13.906 2.73 1 75.75 114 ARG A O 1
ATOM 945 N N . LYS A 1 115 ? -9.414 -15.156 2.967 1 77.38 115 LYS A N 1
ATOM 946 C CA . LYS A 1 115 ? -8.641 -16.391 3.055 1 77.38 115 LYS A CA 1
ATOM 947 C C . LYS A 1 115 ? -7.891 -16.656 1.754 1 77.38 115 LYS A C 1
ATOM 949 O O . LYS A 1 115 ? -6.715 -17.031 1.774 1 77.38 115 LYS A O 1
ATOM 954 N N . LEU A 1 116 ? -8.617 -16.484 0.698 1 80.81 116 LEU A N 1
ATOM 955 C CA . LEU A 1 116 ? -8.008 -16.672 -0.612 1 80.81 116 LEU A CA 1
ATOM 956 C C . LEU A 1 116 ? -6.859 -15.688 -0.828 1 80.81 116 LEU A C 1
ATOM 958 O O . LEU A 1 116 ? -5.785 -16.062 -1.29 1 80.81 116 LEU A O 1
ATOM 962 N N . ARG A 1 117 ? -7.094 -14.484 -0.465 1 82 117 ARG A N 1
ATOM 963 C CA . ARG A 1 117 ? -6.082 -13.438 -0.609 1 82 117 ARG A CA 1
ATOM 964 C C . ARG A 1 117 ? -4.844 -13.758 0.223 1 82 117 ARG A C 1
ATOM 966 O O . ARG A 1 117 ? -3.717 -13.539 -0.225 1 82 117 ARG A O 1
ATOM 973 N N . ASN A 1 118 ? -5.078 -14.25 1.339 1 79.38 118 ASN A N 1
ATOM 974 C CA . ASN A 1 118 ? -3.963 -14.617 2.205 1 79.38 118 ASN A CA 1
ATOM 975 C C . ASN A 1 118 ? -3.131 -15.742 1.602 1 79.38 118 ASN A C 1
ATOM 977 O O . ASN A 1 118 ? -1.9 -15.703 1.648 1 79.38 118 ASN A O 1
ATOM 981 N N . HIS A 1 119 ? -3.838 -16.609 1.059 1 78.56 119 HIS A N 1
ATOM 982 C CA . HIS A 1 119 ? -3.148 -17.734 0.413 1 78.56 119 HIS A CA 1
ATOM 983 C C . HIS A 1 119 ? -2.307 -17.25 -0.764 1 78.56 119 HIS A C 1
ATOM 985 O O . HIS A 1 119 ? -1.16 -17.672 -0.929 1 78.56 119 HIS A O 1
ATOM 991 N N . VAL A 1 120 ? -2.867 -16.453 -1.431 1 83.19 120 VAL A N 1
ATOM 992 C CA . VAL A 1 120 ? -2.166 -15.898 -2.584 1 83.19 120 VAL A CA 1
ATOM 993 C C . VAL A 1 120 ? -0.96 -15.086 -2.117 1 83.19 120 VAL A C 1
ATOM 995 O O . VAL A 1 120 ? 0.116 -15.164 -2.715 1 83.19 120 VAL A O 1
ATOM 998 N N . ARG A 1 121 ? -1.138 -14.336 -1.121 1 82.88 121 ARG A N 1
ATOM 999 C CA . ARG A 1 121 ? -0.048 -13.555 -0.548 1 82.88 121 ARG A CA 1
ATOM 1000 C C . ARG A 1 121 ? 1.111 -14.453 -0.131 1 82.88 121 ARG A C 1
ATOM 1002 O O . ARG A 1 121 ? 2.275 -14.125 -0.382 1 82.88 121 ARG A O 1
ATOM 1009 N N . GLU A 1 122 ? 0.793 -15.508 0.486 1 81.5 122 GLU A N 1
ATOM 1010 C CA . GLU A 1 122 ? 1.81 -16.453 0.923 1 81.5 122 GLU A CA 1
ATOM 1011 C C . GLU A 1 122 ? 2.594 -17.016 -0.264 1 81.5 122 GLU A C 1
ATOM 1013 O O . GLU A 1 122 ? 3.824 -17.078 -0.225 1 81.5 122 GLU A O 1
ATOM 1018 N N . ARG A 1 123 ? 1.834 -17.391 -1.231 1 83.12 123 ARG A N 1
ATOM 1019 C CA . ARG A 1 123 ? 2.479 -17.938 -2.424 1 83.12 123 ARG A CA 1
ATOM 1020 C C . ARG A 1 123 ? 3.365 -16.891 -3.09 1 83.12 123 ARG A C 1
ATOM 1022 O O . ARG A 1 123 ? 4.465 -17.203 -3.549 1 83.12 123 ARG A O 1
ATOM 1029 N N . MET A 1 124 ? 2.871 -15.734 -3.115 1 89.12 124 MET A N 1
ATOM 1030 C CA . MET A 1 124 ? 3.625 -14.633 -3.707 1 89.12 124 MET A CA 1
ATOM 1031 C C . MET A 1 124 ? 4.918 -14.383 -2.938 1 89.12 124 MET A C 1
ATOM 1033 O O . MET A 1 124 ? 5.973 -14.172 -3.539 1 89.12 124 MET A O 1
ATOM 1037 N N . MET A 1 125 ? 4.84 -14.461 -1.682 1 86.94 125 MET A N 1
ATOM 1038 C CA . MET A 1 125 ? 6.016 -14.242 -0.84 1 86.94 125 MET A CA 1
ATOM 1039 C C . MET A 1 125 ? 7.051 -15.344 -1.055 1 86.94 125 MET A C 1
ATOM 1041 O O . MET A 1 125 ? 8.25 -15.062 -1.135 1 86.94 125 MET A O 1
ATOM 1045 N N . GLU A 1 126 ? 6.555 -16.5 -1.101 1 85.75 126 GLU A N 1
ATOM 1046 C CA . GLU A 1 126 ? 7.457 -17.625 -1.361 1 85.75 126 GLU A CA 1
ATOM 1047 C C . GLU A 1 126 ? 8.125 -17.484 -2.727 1 85.75 126 GLU A C 1
ATOM 1049 O O . GLU A 1 126 ? 9.305 -17.812 -2.883 1 85.75 126 GLU A O 1
ATOM 1054 N N . TRP A 1 127 ? 7.355 -17.078 -3.588 1 89.06 127 TRP A N 1
ATOM 1055 C CA . TRP A 1 127 ? 7.883 -16.844 -4.926 1 89.06 127 TRP A CA 1
ATOM 1056 C C . TRP A 1 127 ? 8.984 -15.781 -4.898 1 89.06 127 TRP A C 1
ATOM 1058 O O . TRP A 1 127 ? 10.047 -15.969 -5.5 1 89.06 127 TRP A O 1
ATOM 1068 N N . HIS A 1 128 ? 8.789 -14.672 -4.207 1 91.75 128 HIS A N 1
ATOM 1069 C CA . HIS A 1 128 ? 9.797 -13.633 -4.047 1 91.75 128 HIS A CA 1
ATOM 1070 C C . HIS A 1 128 ? 11.062 -14.18 -3.391 1 91.75 128 HIS A C 1
ATOM 1072 O O . HIS A 1 128 ? 12.172 -13.891 -3.84 1 91.75 128 HIS A O 1
ATOM 1078 N N . ARG A 1 129 ? 10.773 -14.93 -2.354 1 90 129 ARG A N 1
ATOM 1079 C CA . ARG A 1 129 ? 11.898 -15.523 -1.634 1 90 129 ARG A CA 1
ATOM 1080 C C . ARG A 1 129 ? 12.742 -16.391 -2.559 1 90 129 ARG A C 1
ATOM 1082 O O . ARG A 1 129 ? 13.969 -16.25 -2.604 1 90 129 ARG A O 1
ATOM 1089 N N . SER A 1 130 ? 12.117 -17.297 -3.277 1 89.94 130 SER A N 1
ATOM 1090 C CA . SER A 1 130 ? 12.812 -18.234 -4.156 1 89.94 130 SER A CA 1
ATOM 1091 C C . SER A 1 130 ? 13.641 -17.5 -5.207 1 89.94 130 SER A C 1
ATOM 1093 O O . SER A 1 130 ? 14.789 -17.859 -5.469 1 89.94 130 SER A O 1
ATOM 1095 N N . TRP A 1 131 ? 13.133 -16.453 -5.723 1 89.62 131 TRP A N 1
ATOM 1096 C CA . TRP A 1 131 ? 13.812 -15.688 -6.762 1 89.62 131 TRP A CA 1
ATOM 1097 C C . TRP A 1 131 ? 15.008 -14.922 -6.188 1 89.62 131 TRP A C 1
ATOM 1099 O O . TRP A 1 131 ? 16.078 -14.891 -6.789 1 89.62 131 TRP A O 1
ATOM 1109 N N . LEU A 1 132 ? 14.812 -14.289 -5.07 1 93.44 132 LEU A N 1
ATOM 1110 C CA . LEU A 1 132 ? 15.898 -13.516 -4.473 1 93.44 132 LEU A CA 1
ATOM 1111 C C . LEU A 1 132 ? 17.047 -14.43 -4.074 1 93.44 132 LEU A C 1
ATOM 1113 O O . LEU A 1 132 ? 18.219 -14.07 -4.262 1 93.44 132 LEU A O 1
ATOM 1117 N N . VAL A 1 133 ? 16.734 -15.602 -3.535 1 92.25 133 VAL A N 1
ATOM 1118 C CA . VAL A 1 133 ? 17.766 -16.562 -3.15 1 92.25 133 VAL A CA 1
ATOM 1119 C C . VAL A 1 133 ? 18.484 -17.062 -4.395 1 92.25 133 VAL A C 1
ATOM 1121 O O . VAL A 1 133 ? 19.703 -17.25 -4.375 1 92.25 133 VAL A O 1
ATOM 1124 N N . GLU A 1 134 ? 17.75 -17.297 -5.406 1 90.19 134 GLU A N 1
ATOM 1125 C CA . GLU A 1 134 ? 18.359 -17.766 -6.652 1 90.19 134 GLU A CA 1
ATOM 1126 C C . GLU A 1 134 ? 19.312 -16.719 -7.234 1 90.19 134 GLU A C 1
ATOM 1128 O O . GLU A 1 134 ? 20.391 -17.062 -7.715 1 90.19 134 GLU A O 1
ATOM 1133 N N . VAL A 1 135 ? 18.969 -15.469 -7.227 1 92 135 VAL A N 1
ATOM 1134 C CA . VAL A 1 135 ? 19.734 -14.398 -7.863 1 92 135 VAL A CA 1
ATOM 1135 C C . VAL A 1 135 ? 20.922 -14.023 -6.992 1 92 135 VAL A C 1
ATOM 1137 O O . VAL A 1 135 ? 22.031 -13.828 -7.496 1 92 135 VAL A O 1
ATOM 1140 N N . TYR A 1 136 ? 20.734 -13.977 -5.684 1 93.81 136 TYR A N 1
ATOM 1141 C CA . TYR A 1 136 ? 21.766 -13.406 -4.82 1 93.81 136 TYR A CA 1
ATOM 1142 C C . TYR A 1 136 ? 22.453 -14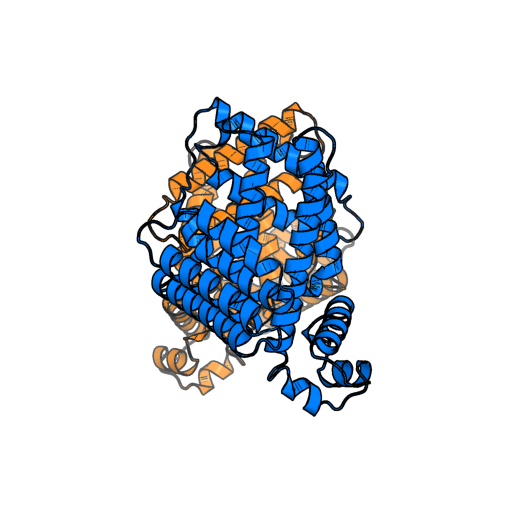.492 -4.004 1 93.81 136 TYR A C 1
ATOM 1144 O O . TYR A 1 136 ? 23.5 -14.242 -3.385 1 93.81 136 TYR A O 1
ATOM 1152 N N . GLY A 1 137 ? 21.875 -15.641 -3.973 1 91.5 137 GLY A N 1
ATOM 1153 C CA . GLY A 1 137 ? 22.484 -16.766 -3.275 1 91.5 137 GLY A CA 1
ATOM 1154 C C . GLY A 1 137 ? 22.312 -16.703 -1.771 1 91.5 137 GLY A C 1
ATOM 1155 O O . GLY A 1 137 ? 21.422 -15.992 -1.275 1 91.5 137 GLY A O 1
ATOM 1156 N N . HIS A 1 138 ? 23.156 -17.344 -1.013 1 89.44 138 HIS A N 1
ATOM 1157 C CA . HIS A 1 138 ? 22.984 -17.531 0.424 1 89.44 138 HIS A CA 1
ATOM 1158 C C . HIS A 1 138 ? 23.547 -16.344 1.2 1 89.44 138 HIS A C 1
ATOM 1160 O O . HIS A 1 138 ? 23.297 -16.203 2.4 1 89.44 138 HIS A O 1
ATOM 1166 N N . ARG A 1 139 ? 24.188 -15.422 0.516 1 90.06 139 ARG A N 1
ATOM 1167 C CA . ARG A 1 139 ? 24.781 -14.273 1.188 1 90.06 139 ARG A CA 1
ATOM 1168 C C . ARG A 1 139 ? 23.719 -13.359 1.77 1 90.06 139 ARG A C 1
ATOM 1170 O O . ARG A 1 139 ? 24.016 -12.508 2.615 1 90.06 139 ARG A O 1
ATOM 1177 N N . ILE A 1 140 ? 22.484 -13.578 1.272 1 92.81 140 ILE A N 1
ATOM 1178 C CA . ILE A 1 140 ? 21.422 -12.672 1.72 1 92.81 140 ILE A CA 1
ATOM 1179 C C . ILE A 1 140 ? 20.672 -13.297 2.891 1 92.81 140 ILE A C 1
ATOM 1181 O O . ILE A 1 140 ? 19.734 -12.695 3.428 1 92.81 140 ILE A O 1
ATOM 1185 N N . LYS A 1 141 ? 21.031 -14.445 3.379 1 90 141 LYS A N 1
ATOM 1186 C CA . LYS A 1 141 ? 20.312 -15.188 4.41 1 90 141 LYS A CA 1
ATOM 1187 C C . LYS A 1 141 ? 20.141 -14.352 5.676 1 90 141 LYS A C 1
ATOM 1189 O O . LYS A 1 141 ? 19.062 -14.32 6.262 1 90 141 LYS A O 1
ATOM 1194 N N . PRO A 1 142 ? 21.203 -13.586 6.094 1 90 142 PRO A N 1
ATOM 1195 C CA . PRO A 1 142 ? 21.062 -12.836 7.348 1 90 142 PRO A CA 1
ATOM 1196 C C . PRO A 1 142 ? 20.031 -11.719 7.258 1 90 142 PRO A C 1
ATOM 1198 O O . PRO A 1 142 ? 19.531 -11.242 8.281 1 90 142 PRO A O 1
ATOM 1201 N N . PHE A 1 143 ? 19.75 -11.289 6.023 1 91.5 143 PHE A N 1
ATOM 1202 C CA . PHE A 1 143 ? 18.797 -10.195 5.883 1 91.5 143 PHE A CA 1
ATOM 1203 C C . PHE A 1 143 ? 17.75 -10.516 4.816 1 91.5 143 PHE A C 1
ATOM 1205 O O . PHE A 1 143 ? 17.234 -9.617 4.156 1 91.5 143 PHE A O 1
ATOM 1212 N N . LEU A 1 144 ? 17.453 -11.758 4.656 1 91.88 144 LEU A N 1
ATOM 1213 C CA . LEU A 1 144 ? 16.578 -12.242 3.6 1 91.88 144 LEU A CA 1
ATOM 1214 C C . LEU A 1 144 ? 15.188 -11.641 3.734 1 91.88 144 LEU A C 1
ATOM 1216 O O . LEU A 1 144 ? 14.625 -11.133 2.762 1 91.88 144 LEU A O 1
ATOM 1220 N N . TRP A 1 145 ? 14.734 -11.586 4.926 1 86.94 145 TRP A N 1
ATOM 1221 C CA . TRP A 1 145 ? 13.352 -11.188 5.141 1 86.94 145 TRP A CA 1
ATOM 1222 C C . TRP A 1 145 ? 13.18 -9.688 4.906 1 86.94 145 TRP A C 1
ATOM 1224 O O . TRP A 1 145 ? 12.18 -9.258 4.316 1 86.94 145 TRP A O 1
ATOM 1234 N N . ASP A 1 146 ? 14.125 -8.922 5.309 1 91.88 146 ASP A N 1
ATOM 1235 C CA . ASP A 1 146 ? 14.086 -7.496 5.012 1 91.88 146 ASP A CA 1
ATOM 1236 C C . ASP A 1 146 ? 14.109 -7.246 3.504 1 91.88 146 ASP A C 1
ATOM 1238 O O . ASP A 1 146 ? 13.367 -6.398 2.998 1 91.88 146 ASP A O 1
ATOM 1242 N N . LEU A 1 147 ? 14.906 -8.031 2.879 1 93.31 147 LEU A N 1
ATOM 1243 C CA . LEU A 1 147 ? 15.047 -7.859 1.438 1 93.31 147 LEU A CA 1
ATOM 1244 C C . LEU A 1 147 ? 13.75 -8.203 0.72 1 93.31 147 LEU A C 1
ATOM 1246 O O . LEU A 1 147 ? 13.344 -7.504 -0.213 1 93.31 147 LEU A O 1
ATOM 1250 N N . ILE A 1 148 ? 13.109 -9.219 1.159 1 93.31 148 ILE A N 1
ATOM 1251 C CA . ILE A 1 148 ? 11.852 -9.641 0.547 1 93.31 148 ILE A CA 1
ATOM 1252 C C . ILE A 1 148 ? 10.805 -8.547 0.718 1 93.31 148 ILE A C 1
ATOM 1254 O O . ILE A 1 148 ? 10.102 -8.195 -0.234 1 93.31 148 ILE A O 1
ATOM 1258 N N . PHE A 1 149 ? 10.781 -7.984 1.818 1 90.38 149 PHE A N 1
ATOM 1259 C CA . PHE A 1 149 ? 9.781 -6.969 2.1 1 90.38 149 PHE A CA 1
ATOM 1260 C C . PHE A 1 149 ? 10.07 -5.691 1.319 1 90.38 149 PHE A C 1
ATOM 1262 O O . PHE A 1 149 ? 9.148 -5.062 0.783 1 90.38 149 PHE A O 1
ATOM 1269 N N . ILE A 1 150 ? 11.32 -5.332 1.296 1 94.12 150 ILE A N 1
ATOM 1270 C CA . ILE A 1 150 ? 11.688 -4.137 0.545 1 94.12 150 ILE A CA 1
ATOM 1271 C C . ILE A 1 150 ? 11.383 -4.344 -0.937 1 94.12 150 ILE A C 1
ATOM 1273 O O . ILE A 1 150 ? 10.812 -3.465 -1.587 1 94.12 150 ILE A O 1
ATOM 1277 N N . TYR A 1 151 ? 11.742 -5.535 -1.388 1 95.62 151 TYR A N 1
ATOM 1278 C CA . TYR A 1 151 ? 11.469 -5.875 -2.779 1 95.62 151 TYR A CA 1
ATOM 1279 C C . TYR A 1 151 ? 9.984 -5.77 -3.086 1 95.62 151 TYR A C 1
ATOM 1281 O O . TYR A 1 151 ? 9.586 -5.133 -4.066 1 95.62 151 TYR A O 1
ATOM 1289 N N . ARG A 1 152 ? 9.258 -6.332 -2.244 1 92.19 152 ARG A N 1
ATOM 1290 C CA . ARG A 1 152 ? 7.812 -6.332 -2.416 1 92.19 152 ARG A CA 1
ATOM 1291 C C . ARG A 1 152 ? 7.258 -4.91 -2.389 1 92.19 152 ARG A C 1
ATOM 1293 O O . ARG A 1 152 ? 6.387 -4.566 -3.189 1 92.19 152 ARG A O 1
ATOM 1300 N N . ALA A 1 153 ? 7.66 -4.156 -1.488 1 90.81 153 ALA A N 1
ATOM 1301 C CA . ALA A 1 153 ? 7.18 -2.785 -1.347 1 90.81 153 ALA A CA 1
ATOM 1302 C C . ALA A 1 153 ? 7.465 -1.972 -2.605 1 90.81 153 ALA A C 1
ATOM 1304 O O . ALA A 1 153 ? 6.578 -1.288 -3.123 1 90.81 153 ALA A O 1
ATOM 1305 N N . ILE A 1 154 ? 8.695 -2.061 -3.068 1 93.44 154 ILE A N 1
ATOM 1306 C CA . ILE A 1 154 ? 9.102 -1.317 -4.258 1 93.44 154 ILE A CA 1
ATOM 1307 C C . ILE A 1 154 ? 8.312 -1.812 -5.469 1 93.44 154 ILE A C 1
ATOM 1309 O O . ILE A 1 154 ? 7.793 -1.011 -6.246 1 93.44 154 ILE A O 1
ATOM 1313 N N . LEU A 1 155 ? 8.203 -3.125 -5.547 1 93.38 155 LEU A N 1
ATOM 1314 C CA . LEU A 1 155 ? 7.492 -3.74 -6.664 1 93.38 155 LEU A CA 1
ATOM 1315 C C . LEU A 1 155 ? 6.043 -3.27 -6.711 1 93.38 155 LEU A C 1
ATOM 1317 O O . LEU A 1 155 ? 5.543 -2.895 -7.777 1 93.38 155 LEU A O 1
ATOM 1321 N N . LYS A 1 156 ? 5.422 -3.303 -5.609 1 89.69 156 LYS A N 1
ATOM 1322 C CA . LYS A 1 156 ? 4.02 -2.904 -5.527 1 89.69 156 LYS A CA 1
ATOM 1323 C C . LYS A 1 156 ? 3.842 -1.437 -5.902 1 89.69 156 LYS A C 1
ATOM 1325 O O . LYS A 1 156 ? 2.945 -1.093 -6.676 1 89.69 156 LYS A O 1
ATOM 1330 N N . ASP A 1 157 ? 4.645 -0.646 -5.375 1 87.88 157 ASP A N 1
ATOM 1331 C CA . ASP A 1 157 ? 4.523 0.787 -5.629 1 87.88 157 ASP A CA 1
ATOM 1332 C C . ASP A 1 157 ? 4.766 1.105 -7.102 1 87.88 157 ASP A C 1
ATOM 1334 O O . ASP A 1 157 ? 4.023 1.886 -7.703 1 87.88 157 ASP A O 1
ATOM 1338 N N . TYR A 1 158 ? 5.766 0.554 -7.711 1 88.88 158 TYR A N 1
ATOM 1339 C CA . TYR A 1 158 ? 6.082 0.851 -9.102 1 88.88 158 TYR A CA 1
ATOM 1340 C C . TYR A 1 158 ? 5.043 0.249 -10.039 1 88.88 158 TYR A C 1
ATOM 1342 O O . TYR A 1 158 ? 4.754 0.808 -11.102 1 88.88 158 TYR A O 1
ATOM 1350 N N . LEU A 1 159 ? 4.539 -0.906 -9.633 1 88.12 159 LEU A N 1
ATOM 1351 C CA . LEU A 1 159 ? 3.443 -1.457 -10.422 1 88.12 159 LEU A CA 1
ATOM 1352 C C . LEU A 1 159 ? 2.268 -0.486 -10.477 1 88.12 159 LEU A C 1
ATOM 1354 O O . LEU A 1 159 ? 1.705 -0.241 -11.547 1 88.12 159 LEU A O 1
ATOM 1358 N N . GLN A 1 160 ? 1.916 0.016 -9.336 1 83.06 160 GLN A N 1
ATOM 1359 C CA . GLN A 1 160 ? 0.823 0.981 -9.266 1 83.06 160 GLN A CA 1
ATOM 1360 C C . GLN A 1 160 ? 1.117 2.205 -10.133 1 83.06 160 GLN A C 1
ATOM 1362 O O . GLN A 1 160 ? 0.213 2.762 -10.758 1 83.06 160 GLN A O 1
ATOM 1367 N N . ARG A 1 161 ? 2.32 2.502 -10.211 1 80.81 161 ARG A N 1
ATOM 1368 C CA . ARG A 1 161 ? 2.715 3.648 -11.023 1 80.81 161 ARG A CA 1
ATOM 1369 C C . ARG A 1 161 ? 2.568 3.344 -12.508 1 80.81 161 ARG A C 1
ATOM 1371 O O . ARG A 1 161 ? 2.086 4.18 -13.273 1 80.81 161 ARG A O 1
ATOM 1378 N N . VAL A 1 162 ? 3.078 2.227 -12.875 1 79.06 162 VAL A N 1
ATOM 1379 C CA . VAL A 1 162 ? 3.002 1.815 -14.273 1 79.06 162 VAL A CA 1
ATOM 1380 C C . VAL A 1 162 ? 1.54 1.743 -14.711 1 79.06 162 VAL A C 1
ATOM 1382 O O . VAL A 1 162 ? 1.201 2.129 -15.828 1 79.06 162 VAL A O 1
ATOM 1385 N N . ILE A 1 163 ? 0.723 1.337 -13.773 1 77.5 163 ILE A N 1
ATOM 1386 C CA . ILE A 1 163 ? -0.701 1.209 -14.07 1 77.5 163 ILE A CA 1
ATOM 1387 C C . ILE A 1 163 ? -1.33 2.596 -14.188 1 77.5 163 ILE A C 1
ATOM 1389 O O . ILE A 1 163 ? -2.139 2.846 -15.086 1 77.5 163 ILE A O 1
ATOM 1393 N N . SER A 1 164 ? -1.104 3.443 -13.211 1 71.56 164 SER A N 1
ATOM 1394 C CA . SER A 1 164 ? -1.714 4.766 -13.164 1 71.56 164 SER A CA 1
ATOM 1395 C C . SER A 1 164 ? -1.188 5.66 -14.281 1 71.56 164 SER A C 1
ATOM 1397 O O . SER A 1 164 ? -1.904 6.539 -14.766 1 71.56 164 SER A O 1
ATOM 1399 N N . GLU A 1 165 ? 0.072 5.609 -14.477 1 62.38 165 GLU A N 1
ATOM 1400 C CA . GLU A 1 165 ? 0.699 6.43 -15.508 1 62.38 165 GLU A CA 1
ATOM 1401 C C . GLU A 1 165 ? 0.84 5.66 -16.812 1 62.38 165 GLU A C 1
ATOM 1403 O O . GLU A 1 165 ? 1.949 5.492 -17.328 1 62.38 165 GLU A O 1
ATOM 1408 N N . GLU A 1 166 ? -0.317 5.148 -17.156 1 53.03 166 GLU A N 1
ATOM 1409 C CA . GLU A 1 166 ? -0.308 4.312 -18.359 1 53.03 166 GLU A CA 1
ATOM 1410 C C . GLU A 1 166 ? 0.458 4.98 -19.484 1 53.03 166 GLU A C 1
ATOM 1412 O O . GLU A 1 166 ? 0.32 6.188 -19.703 1 53.03 166 GLU A O 1
ATOM 1417 N N . ASN A 1 167 ? 1.661 4.312 -19.938 1 52.09 167 ASN A N 1
ATOM 1418 C CA . ASN A 1 167 ? 2.332 4.641 -21.188 1 52.09 167 ASN A CA 1
ATOM 1419 C C . ASN A 1 167 ? 3.57 5.5 -20.953 1 52.09 167 ASN A C 1
ATOM 1421 O O . ASN A 1 167 ? 4.273 5.855 -21.906 1 52.09 167 ASN A O 1
ATOM 1425 N N . LEU A 1 168 ? 3.699 5.863 -19.656 1 57.62 168 LEU A N 1
ATOM 1426 C CA . LEU A 1 168 ? 4.859 6.746 -19.594 1 57.62 168 LEU A CA 1
ATOM 1427 C C . LEU A 1 168 ? 6.094 5.988 -19.125 1 57.62 168 LEU A C 1
ATOM 1429 O O . LEU A 1 168 ? 7.219 6.328 -19.516 1 57.62 168 LEU A O 1
ATOM 1433 N N . LEU A 1 169 ? 5.805 4.832 -18.531 1 71.88 169 LEU A N 1
ATOM 1434 C CA . LEU A 1 169 ? 6.977 4.121 -18.031 1 71.88 169 LEU A CA 1
ATOM 1435 C C . LEU A 1 169 ? 7.117 2.762 -18.703 1 71.88 169 LEU A C 1
ATOM 1437 O O . LEU A 1 169 ? 6.133 2.029 -18.859 1 71.88 169 LEU A O 1
ATOM 1441 N N . SER A 1 170 ? 8.305 2.496 -19.234 1 80.62 170 SER A N 1
ATOM 1442 C CA . SER A 1 170 ? 8.609 1.181 -19.781 1 80.62 170 SER A CA 1
ATOM 1443 C C . SER A 1 170 ? 8.656 0.12 -18.688 1 80.62 170 SER A C 1
ATOM 1445 O O . SER A 1 170 ? 9.352 0.286 -17.688 1 80.62 170 SER A O 1
ATOM 1447 N N . VAL A 1 171 ? 7.883 -0.916 -18.938 1 86.44 171 VAL A N 1
ATOM 1448 C CA . VAL A 1 171 ? 7.848 -2.012 -17.969 1 86.44 171 VAL A CA 1
ATOM 1449 C C . VAL A 1 171 ? 9.242 -2.613 -17.812 1 86.44 171 VAL A C 1
ATOM 1451 O O . VAL A 1 171 ? 9.688 -2.885 -16.703 1 86.44 171 VAL A O 1
ATOM 1454 N N . GLU A 1 172 ? 9.945 -2.752 -18.906 1 86.62 172 GLU A N 1
ATOM 1455 C CA . GLU A 1 172 ? 11.281 -3.344 -18.891 1 86.62 172 GLU A CA 1
ATOM 1456 C C . GLU A 1 172 ? 12.273 -2.443 -18.156 1 86.62 172 GLU A C 1
ATOM 1458 O O . GLU A 1 172 ? 13.047 -2.912 -17.328 1 86.62 172 GLU A O 1
ATOM 1463 N N . ASP A 1 173 ? 12.227 -1.155 -18.422 1 86.56 173 ASP A N 1
ATOM 1464 C CA . ASP A 1 173 ? 13.109 -0.21 -17.75 1 86.56 173 ASP A CA 1
ATOM 1465 C C . ASP A 1 173 ? 12.852 -0.196 -16.234 1 86.56 173 ASP A C 1
ATOM 1467 O O . ASP A 1 173 ? 13.789 -0.119 -15.445 1 86.56 173 ASP A O 1
ATOM 1471 N N . THR A 1 174 ? 11.578 -0.274 -15.953 1 89.94 174 THR A N 1
ATOM 1472 C CA . THR A 1 174 ? 11.211 -0.298 -14.539 1 89.94 174 THR A CA 1
ATOM 1473 C C . THR A 1 174 ? 11.75 -1.55 -13.859 1 89.94 174 THR A C 1
ATOM 1475 O O . THR A 1 174 ? 12.273 -1.479 -12.742 1 89.94 174 THR A O 1
ATOM 1478 N N . ALA A 1 175 ? 11.633 -2.676 -14.547 1 92.81 175 ALA A N 1
ATOM 1479 C CA . ALA A 1 175 ? 12.141 -3.934 -14 1 92.81 175 ALA A CA 1
ATOM 1480 C C . ALA A 1 175 ? 13.641 -3.863 -13.758 1 92.81 175 ALA A C 1
ATOM 1482 O O . ALA A 1 175 ? 14.125 -4.246 -12.688 1 92.81 175 ALA A O 1
ATOM 1483 N N . TRP A 1 176 ? 14.375 -3.334 -14.727 1 89.5 176 TRP A N 1
ATOM 1484 C CA . TRP A 1 176 ? 15.82 -3.193 -14.586 1 89.5 176 TRP A CA 1
ATOM 1485 C C . TRP A 1 176 ? 16.172 -2.238 -13.453 1 89.5 176 TRP A C 1
ATOM 1487 O O . TRP A 1 176 ? 17.141 -2.455 -12.727 1 89.5 176 TRP A O 1
ATOM 1497 N N . PHE A 1 177 ? 15.422 -1.236 -13.383 1 91.94 177 PHE A N 1
ATOM 1498 C CA . PHE A 1 177 ? 15.617 -0.258 -12.32 1 91.94 177 PHE A CA 1
ATOM 1499 C C . PHE A 1 177 ? 15.477 -0.911 -10.953 1 91.94 177 PHE A C 1
ATOM 1501 O O . PHE A 1 177 ? 16.328 -0.724 -10.078 1 91.94 177 PHE A O 1
ATOM 1508 N N . ILE A 1 178 ? 14.422 -1.682 -10.75 1 95.19 178 ILE A N 1
ATOM 1509 C CA . ILE A 1 178 ? 14.148 -2.344 -9.477 1 95.19 178 ILE A CA 1
ATOM 1510 C C . ILE A 1 178 ? 15.297 -3.299 -9.141 1 95.19 178 ILE A C 1
ATOM 1512 O O . ILE A 1 178 ? 15.797 -3.301 -8.016 1 95.19 178 ILE A O 1
ATOM 1516 N N . VAL A 1 179 ? 15.711 -4.043 -10.102 1 95.06 179 VAL A N 1
ATOM 1517 C CA . VAL A 1 179 ? 16.781 -5.012 -9.875 1 95.06 179 VAL A CA 1
ATOM 1518 C C . VAL A 1 179 ? 18.078 -4.281 -9.523 1 95.06 179 VAL A C 1
ATOM 1520 O O . VAL A 1 179 ? 18.828 -4.723 -8.648 1 95.06 179 VAL A O 1
ATOM 1523 N N . ASP A 1 180 ? 18.312 -3.199 -10.164 1 94.19 180 ASP A N 1
ATOM 1524 C CA . ASP A 1 180 ? 19.5 -2.395 -9.883 1 94.19 180 ASP A CA 1
ATOM 1525 C C . ASP A 1 180 ? 19.5 -1.902 -8.438 1 94.19 180 ASP A C 1
ATOM 1527 O O . ASP A 1 180 ? 20.531 -1.929 -7.773 1 94.19 180 ASP A O 1
ATOM 1531 N N . LYS A 1 181 ? 18.422 -1.437 -8 1 94.75 181 LYS A N 1
ATOM 1532 C CA . LYS A 1 181 ? 18.312 -0.969 -6.621 1 94.75 181 LYS A CA 1
ATOM 1533 C C . LYS A 1 181 ? 18.469 -2.123 -5.637 1 94.75 181 LYS A C 1
ATOM 1535 O O . LYS A 1 181 ? 19.109 -1.974 -4.594 1 94.75 181 LYS A O 1
ATOM 1540 N N . MET A 1 182 ? 17.859 -3.27 -5.965 1 95.44 182 MET A N 1
ATOM 1541 C CA . MET A 1 182 ? 18.031 -4.441 -5.109 1 95.44 182 MET A CA 1
ATOM 1542 C C . MET A 1 182 ? 19.484 -4.859 -5.031 1 95.44 182 MET A C 1
ATOM 1544 O O . MET A 1 182 ? 19.984 -5.211 -3.959 1 95.44 182 MET A O 1
ATOM 1548 N N . ASP A 1 183 ? 20.172 -4.785 -6.164 1 94.62 183 ASP A N 1
ATOM 1549 C CA . ASP A 1 183 ? 21.594 -5.094 -6.191 1 94.62 183 ASP A CA 1
ATOM 1550 C C . ASP A 1 183 ? 22.375 -4.172 -5.254 1 94.62 183 ASP A C 1
ATOM 1552 O O . ASP A 1 183 ? 23.25 -4.629 -4.512 1 94.62 183 ASP A O 1
ATOM 1556 N N . ALA A 1 184 ? 22.047 -2.938 -5.336 1 94.12 184 ALA A N 1
ATOM 1557 C CA . ALA A 1 184 ? 22.719 -1.955 -4.488 1 94.12 184 ALA A CA 1
ATOM 1558 C C . ALA A 1 184 ? 22.5 -2.271 -3.01 1 94.12 184 ALA A C 1
ATOM 1560 O O . ALA A 1 184 ? 23.438 -2.201 -2.211 1 94.12 184 ALA A O 1
ATOM 1561 N N . LEU A 1 185 ? 21.328 -2.629 -2.639 1 94.88 185 LEU A N 1
ATOM 1562 C CA . LEU A 1 185 ? 20.984 -2.93 -1.25 1 94.88 185 LEU A CA 1
ATOM 1563 C C . LEU A 1 185 ? 21.703 -4.199 -0.787 1 94.88 185 LEU A C 1
ATOM 1565 O O . LEU A 1 185 ? 22.234 -4.246 0.321 1 94.88 185 LEU A O 1
ATOM 1569 N N . VAL A 1 186 ? 21.656 -5.195 -1.6 1 94.62 186 VAL A N 1
ATOM 1570 C CA . VAL A 1 186 ? 22.297 -6.461 -1.256 1 94.62 186 VAL A CA 1
ATOM 1571 C C . VAL A 1 186 ? 23.797 -6.246 -1.074 1 94.62 186 VAL A C 1
ATOM 1573 O O . VAL A 1 186 ? 24.391 -6.75 -0.118 1 94.62 186 VAL A O 1
ATOM 1576 N N . ASN A 1 187 ? 24.406 -5.488 -1.989 1 93.19 187 ASN A N 1
ATOM 1577 C CA . ASN A 1 187 ? 25.828 -5.211 -1.891 1 93.19 187 ASN A CA 1
ATOM 1578 C C . ASN A 1 187 ? 26.172 -4.449 -0.611 1 93.19 187 ASN A C 1
ATOM 1580 O O . ASN A 1 187 ? 27.172 -4.746 0.048 1 93.19 187 ASN A O 1
ATOM 1584 N N . HIS A 1 188 ? 25.359 -3.557 -0.308 1 92.94 188 HIS A N 1
ATOM 1585 C CA . HIS A 1 188 ? 25.578 -2.768 0.9 1 92.94 188 HIS A CA 1
ATOM 1586 C C . HIS A 1 188 ? 25.422 -3.627 2.152 1 92.94 188 HIS A C 1
ATOM 1588 O O . HIS A 1 188 ? 26.297 -3.605 3.027 1 92.94 188 HIS A O 1
ATOM 1594 N N . MET A 1 189 ? 24.391 -4.43 2.203 1 91 189 MET A N 1
ATOM 1595 C CA . MET A 1 189 ? 24.094 -5.203 3.404 1 91 189 MET A CA 1
ATOM 1596 C C . MET A 1 189 ? 25.078 -6.359 3.566 1 91 189 MET A C 1
ATOM 1598 O O . MET A 1 189 ? 25.391 -6.766 4.688 1 91 189 MET A O 1
ATOM 1602 N N . SER A 1 190 ? 25.469 -6.848 2.535 1 89.69 190 SER A N 1
ATOM 1603 C CA . SER A 1 190 ? 26.469 -7.918 2.582 1 89.69 190 SER A CA 1
ATOM 1604 C C . SER A 1 190 ? 27.812 -7.402 3.062 1 89.69 190 SER A C 1
ATOM 1606 O O . SER A 1 190 ? 28.516 -8.078 3.816 1 89.69 190 SER A O 1
ATOM 1608 N N . LYS A 1 191 ? 28.188 -6.266 2.697 1 87.19 191 LYS A N 1
ATOM 1609 C CA . LYS A 1 191 ? 29.469 -5.676 3.064 1 87.19 191 LYS A CA 1
ATOM 1610 C C . LYS A 1 191 ? 29.469 -5.211 4.516 1 87.19 191 LYS A C 1
ATOM 1612 O O . LYS A 1 191 ? 30.469 -5.336 5.215 1 87.19 191 LYS A O 1
ATOM 1617 N N . SER A 1 192 ? 28.375 -4.695 4.906 1 82.94 192 SER A N 1
ATOM 1618 C CA . SER A 1 192 ? 28.297 -4.156 6.258 1 82.94 192 SER A CA 1
ATOM 1619 C C . SER A 1 192 ? 28.141 -5.27 7.293 1 82.94 192 SER A C 1
ATOM 1621 O O . SER A 1 192 ? 28.344 -5.043 8.484 1 82.94 192 SER A O 1
ATOM 1623 N N . GLY A 1 193 ? 27.875 -6.484 6.848 1 75.81 193 GLY A N 1
ATOM 1624 C CA . GLY A 1 193 ? 27.625 -7.582 7.773 1 75.81 193 GLY A CA 1
ATOM 1625 C C . GLY A 1 193 ? 26.406 -7.371 8.641 1 75.81 193 GLY A C 1
ATOM 1626 O O . GLY A 1 193 ? 26.312 -7.918 9.742 1 75.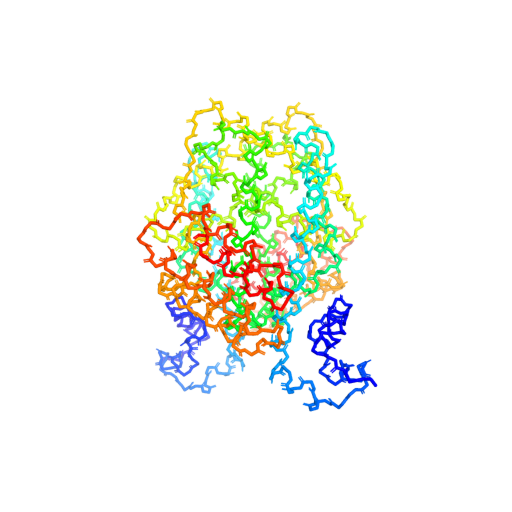81 193 GLY A O 1
ATOM 1627 N N . SER A 1 194 ? 25.625 -6.543 8.203 1 74 194 SER A N 1
ATOM 1628 C CA . SER A 1 194 ? 24.453 -6.199 9 1 74 194 SER A CA 1
ATOM 1629 C C . SER A 1 194 ? 23.422 -7.324 8.992 1 74 194 SER A C 1
ATOM 1631 O O . SER A 1 194 ? 23.266 -8.016 7.984 1 74 194 SER A O 1
ATOM 1633 N N . ASN A 1 195 ? 22.922 -7.512 10.203 1 80.56 195 ASN A N 1
ATOM 1634 C CA . ASN A 1 195 ? 21.781 -8.406 10.305 1 80.56 195 ASN A CA 1
ATOM 1635 C C . ASN A 1 195 ? 20.469 -7.691 9.969 1 80.56 195 ASN A C 1
ATOM 1637 O O . ASN A 1 195 ? 20.391 -6.469 10.07 1 80.56 195 ASN A O 1
ATOM 1641 N N . GLY A 1 196 ? 19.609 -8.383 9.297 1 83.12 196 GLY A N 1
ATOM 1642 C CA . GLY A 1 196 ? 18.297 -7.824 9.023 1 83.12 196 GLY A CA 1
ATOM 1643 C C . GLY A 1 196 ? 17.531 -7.453 10.281 1 83.12 196 GLY A C 1
ATOM 1644 O O . GLY A 1 196 ? 17.984 -7.746 11.391 1 83.12 196 GLY A O 1
ATOM 1645 N N . LEU A 1 197 ? 16.672 -6.66 10.164 1 82.12 197 LEU A N 1
ATOM 1646 C CA . LEU A 1 197 ? 15.781 -6.266 11.25 1 82.12 197 LEU A CA 1
ATOM 1647 C C . LEU A 1 197 ? 14.68 -7.301 11.461 1 82.12 197 LEU A C 1
ATOM 1649 O O . LEU A 1 197 ? 14.336 -7.629 12.594 1 82.12 197 LEU A O 1
ATOM 1653 N N . LEU A 1 198 ? 14.242 -7.852 10.32 1 81.75 198 LEU A N 1
ATOM 1654 C CA . LEU A 1 198 ? 13.109 -8.766 10.344 1 81.75 198 LEU A CA 1
ATOM 1655 C C . LEU A 1 198 ? 13.578 -10.219 10.336 1 81.75 198 LEU A C 1
ATOM 1657 O O . LEU A 1 198 ? 14.578 -10.547 9.703 1 81.75 198 LEU A O 1
ATOM 1661 N N . GLY A 1 199 ? 12.898 -10.953 11.148 1 75.69 199 GLY A N 1
ATOM 1662 C CA . GLY A 1 199 ? 13.117 -12.391 11.125 1 75.69 199 GLY A CA 1
ATOM 1663 C C . GLY A 1 199 ? 11.977 -13.164 10.492 1 75.69 199 GLY A C 1
ATOM 1664 O O . GLY A 1 199 ? 11.055 -12.562 9.938 1 75.69 199 GLY A O 1
ATOM 1665 N N . LYS A 1 200 ? 12.102 -14.414 10.523 1 76.5 200 LYS A N 1
ATOM 1666 C CA . LYS A 1 200 ? 11.086 -15.297 9.945 1 76.5 200 LYS A CA 1
ATOM 1667 C C . LYS A 1 200 ? 9.719 -15.039 10.555 1 76.5 200 LYS A C 1
ATOM 1669 O O . LYS A 1 200 ? 8.695 -15.211 9.891 1 76.5 200 LYS A O 1
ATOM 1674 N N . SER A 1 201 ? 9.75 -14.539 11.75 1 72.25 201 SER A N 1
ATOM 1675 C CA . SER A 1 201 ? 8.492 -14.273 12.453 1 72.25 201 SER A CA 1
ATOM 1676 C C . SER A 1 201 ? 7.691 -13.188 11.75 1 72.25 201 SER A C 1
ATOM 1678 O O . SER A 1 201 ? 6.465 -13.258 11.688 1 72.25 201 SER A O 1
ATOM 1680 N N . ALA A 1 202 ? 8.422 -12.258 11.242 1 71.38 202 ALA A N 1
ATOM 1681 C CA . ALA A 1 202 ? 7.742 -11.188 10.516 1 71.38 202 ALA A CA 1
ATOM 1682 C C . ALA A 1 202 ? 7.047 -11.719 9.273 1 71.38 202 ALA A C 1
ATOM 1684 O O . ALA A 1 202 ? 5.922 -11.32 8.961 1 71.38 202 ALA A O 1
ATOM 1685 N N . TYR A 1 203 ? 7.723 -12.602 8.719 1 72.06 203 TYR A N 1
ATOM 1686 C CA . TYR A 1 203 ? 7.188 -13.258 7.535 1 72.06 203 TYR A CA 1
ATOM 1687 C C . TYR A 1 203 ? 5.957 -14.086 7.879 1 72.06 203 TYR A C 1
ATOM 1689 O O . TYR A 1 203 ? 4.93 -13.992 7.203 1 72.06 203 TYR A O 1
ATOM 1697 N N . ASP A 1 204 ? 6.031 -14.719 8.922 1 70.31 204 ASP A N 1
ATOM 1698 C CA . ASP A 1 204 ? 4.945 -15.586 9.352 1 70.31 204 ASP A CA 1
ATOM 1699 C C . ASP A 1 204 ? 3.711 -14.781 9.742 1 70.31 204 ASP A C 1
ATOM 1701 O O . ASP A 1 204 ? 2.584 -15.156 9.414 1 70.31 204 ASP A O 1
ATOM 1705 N N . THR A 1 205 ? 3.996 -13.734 10.383 1 68.38 205 THR A N 1
ATOM 1706 C CA . THR A 1 205 ? 2.9 -12.867 10.797 1 68.38 205 THR A CA 1
ATOM 1707 C C . THR A 1 205 ? 2.215 -12.234 9.586 1 68.38 205 THR A C 1
ATOM 1709 O O . THR A 1 205 ? 0.99 -12.102 9.57 1 68.38 205 THR A O 1
ATOM 1712 N N . PHE A 1 206 ? 3.051 -11.945 8.75 1 67 206 PHE A N 1
ATOM 1713 C CA . PHE A 1 206 ? 2.531 -11.305 7.547 1 67 206 PHE A CA 1
ATOM 1714 C C . PHE A 1 206 ? 1.637 -12.258 6.766 1 67 206 PHE A C 1
ATOM 1716 O O . PHE A 1 206 ? 0.569 -11.867 6.293 1 67 206 PHE A O 1
ATOM 1723 N N . ILE A 1 207 ? 2.133 -13.344 6.695 1 63.84 207 ILE A N 1
ATOM 1724 C CA . ILE A 1 207 ? 1.395 -14.312 5.895 1 63.84 207 ILE A CA 1
ATOM 1725 C C . ILE A 1 207 ? 0.156 -14.773 6.656 1 63.84 207 ILE A C 1
ATOM 1727 O O . ILE A 1 207 ? -0.847 -15.156 6.051 1 63.84 207 ILE A O 1
ATOM 1731 N N . HIS A 1 208 ? 0.281 -14.625 8.125 1 56.53 208 HIS A N 1
ATOM 1732 C CA . HIS A 1 208 ? -0.81 -15.148 8.938 1 56.53 208 HIS A CA 1
ATOM 1733 C C . HIS A 1 208 ? -1.682 -14.023 9.484 1 56.53 208 HIS A C 1
ATOM 1735 O O . HIS A 1 208 ? -2.619 -14.266 10.242 1 56.53 208 HIS A O 1
ATOM 1741 N N . SER A 1 209 ? -1.267 -12.766 9.688 1 53.41 209 SER A N 1
ATOM 1742 C CA . SER A 1 209 ? -1.882 -11.625 10.352 1 53.41 209 SER A CA 1
ATOM 1743 C C . SER A 1 209 ? -3.385 -11.578 10.102 1 53.41 209 SER A C 1
ATOM 1745 O O . SER A 1 209 ? -4.117 -10.875 10.805 1 53.41 209 SER A O 1
ATOM 1747 N N . GLY A 1 210 ? -3.891 -11.781 9.172 1 45.28 210 GLY A N 1
ATOM 1748 C CA . GLY A 1 210 ? -5.34 -11.641 9.188 1 45.28 210 GLY A CA 1
ATOM 1749 C C . GLY A 1 210 ? -6.02 -12.586 10.164 1 45.28 210 GLY A C 1
ATOM 1750 O O . GLY A 1 210 ? -7.238 -12.539 10.336 1 45.28 210 GLY A O 1
ATOM 1751 N N . SER A 1 211 ? -5.488 -13.812 10.656 1 39.06 211 SER A N 1
ATOM 1752 C CA . SER A 1 211 ? -6.207 -14.828 11.422 1 39.06 211 SER A CA 1
ATOM 1753 C C . SER A 1 211 ? -5.875 -14.734 12.906 1 39.06 211 SER A C 1
ATOM 1755 O O . SER A 1 211 ? -4.703 -14.68 13.289 1 39.06 211 SER A O 1
ATOM 1757 N N . ASN A 1 212 ? -6.488 -14.055 13.828 1 41.88 212 ASN A N 1
ATOM 1758 C CA . ASN A 1 212 ? -6.328 -14.141 15.273 1 41.88 212 ASN A CA 1
ATOM 1759 C C . ASN A 1 212 ? -5.68 -15.461 15.688 1 41.88 212 ASN A C 1
ATOM 1761 O O . ASN A 1 212 ? -5.031 -15.539 16.734 1 41.88 212 ASN A O 1
ATOM 1765 N N . ASP A 1 213 ? -6.223 -16.766 15.398 1 38.59 213 ASP A N 1
ATOM 1766 C CA . ASP A 1 213 ? -5.84 -18.141 15.703 1 38.59 213 ASP A CA 1
ATOM 1767 C C . ASP A 1 213 ? -5.328 -18.859 14.453 1 38.59 213 ASP A C 1
ATOM 1769 O O . ASP A 1 213 ? -6.051 -19.656 13.852 1 38.59 213 ASP A O 1
ATOM 1773 N N . TRP A 1 214 ? -4.414 -18.562 13.883 1 40.84 214 TRP A N 1
ATOM 1774 C CA . TRP A 1 214 ? -3.869 -19.047 12.617 1 40.84 214 TRP A CA 1
ATOM 1775 C C . TRP A 1 214 ? -3.611 -20.547 12.664 1 40.84 214 TRP A C 1
ATOM 1777 O O . TRP A 1 214 ? -3.93 -21.266 11.711 1 40.84 214 TRP A O 1
ATOM 1787 N N . ASN A 1 215 ? -2.963 -20.75 13.672 1 44.78 215 ASN A N 1
ATOM 1788 C CA . ASN A 1 215 ? -2.783 -22.188 13.836 1 44.78 215 ASN A CA 1
ATOM 1789 C C . ASN A 1 215 ? -4.117 -22.922 13.797 1 44.78 215 ASN A C 1
ATOM 1791 O O . ASN A 1 215 ? -4.23 -23.984 13.164 1 44.78 215 ASN A O 1
ATOM 1795 N N . SER A 1 216 ? -4.949 -22.375 14.5 1 51.38 216 SER A N 1
ATOM 1796 C CA . SER A 1 216 ? -6.289 -22.953 14.5 1 51.38 216 SER A CA 1
ATOM 1797 C C . SER A 1 216 ? -6.984 -22.75 13.164 1 51.38 216 SER A C 1
ATOM 1799 O O . SER A 1 216 ? -7.699 -23.641 12.688 1 51.38 216 SER A O 1
ATOM 1801 N N . GLU A 1 217 ? -6.688 -21.672 12.555 1 46.94 217 GLU A N 1
ATOM 1802 C CA . GLU A 1 217 ? -7.297 -21.391 11.258 1 46.94 217 GLU A CA 1
ATOM 1803 C C . GLU A 1 217 ? -6.625 -22.188 10.148 1 46.94 217 GLU A C 1
ATOM 1805 O O . GLU A 1 217 ? -7.297 -22.703 9.25 1 46.94 217 GLU A O 1
ATOM 1810 N N . LYS A 1 218 ? -5.32 -22.234 10.148 1 53.91 218 LYS A N 1
ATOM 1811 C CA . LYS A 1 218 ? -4.582 -23.125 9.258 1 53.91 218 LYS A CA 1
ATOM 1812 C C . LYS A 1 218 ? -5.094 -24.562 9.359 1 53.91 218 LYS A C 1
ATOM 1814 O O . LYS A 1 218 ? -5.289 -25.234 8.344 1 53.91 218 LYS A O 1
ATOM 1819 N N . GLU A 1 219 ? -5.152 -24.766 10.648 1 61.81 219 GLU A N 1
ATOM 1820 C CA . GLU A 1 219 ? -5.684 -26.094 10.914 1 61.81 219 GLU A CA 1
ATOM 1821 C C . GLU A 1 219 ? -7.113 -26.234 10.398 1 61.81 219 GLU A C 1
ATOM 1823 O O . GLU A 1 219 ? -7.477 -27.266 9.82 1 61.81 219 GLU A O 1
ATOM 1828 N N . ARG A 1 220 ? -7.801 -25.25 10.594 1 60.97 220 ARG A N 1
ATOM 1829 C CA . ARG A 1 220 ? -9.18 -25.266 10.125 1 60.97 220 ARG A CA 1
ATOM 1830 C C . ARG A 1 220 ? -9.25 -25.234 8.602 1 60.97 220 ARG A C 1
ATOM 1832 O O . ARG A 1 220 ? -9.992 -26.016 7.996 1 60.97 220 ARG A O 1
ATOM 1839 N N . ILE A 1 221 ? -8.5 -24.469 8.008 1 61.84 221 ILE A N 1
ATOM 1840 C CA . ILE A 1 221 ? -8.469 -24.359 6.555 1 61.84 221 ILE A CA 1
ATOM 1841 C C . ILE A 1 221 ? -7.914 -25.641 5.957 1 61.84 221 ILE A C 1
ATOM 1843 O O . ILE A 1 221 ? -8.438 -26.156 4.957 1 61.84 221 ILE A O 1
ATOM 1847 N N . THR A 1 222 ? -6.84 -26.047 6.578 1 70.88 222 THR A N 1
ATOM 1848 C CA . THR A 1 222 ? -6.289 -27.328 6.16 1 70.88 222 THR A CA 1
ATOM 1849 C C . THR A 1 222 ? -7.348 -28.438 6.25 1 70.88 222 THR A C 1
ATOM 1851 O O . THR A 1 222 ? -7.492 -29.234 5.332 1 70.88 222 THR A O 1
ATOM 1854 N N . GLU A 1 223 ? -8.07 -28.266 7.324 1 73.81 223 GLU A N 1
ATOM 1855 C CA . GLU A 1 223 ? -9.133 -29.25 7.531 1 73.81 223 GLU A CA 1
ATOM 1856 C C . GLU A 1 223 ? -10.25 -29.078 6.504 1 73.81 223 GLU A C 1
ATOM 1858 O O . GLU A 1 223 ? -10.781 -30.062 5.988 1 73.81 223 GLU A O 1
ATOM 1863 N N . GLU A 1 224 ? -10.523 -27.984 6.25 1 69.31 224 GLU A N 1
ATOM 1864 C CA . GLU A 1 224 ? -11.57 -27.703 5.27 1 69.31 224 GLU A CA 1
ATOM 1865 C C . GLU A 1 224 ? -11.133 -28.125 3.867 1 69.31 224 GLU A C 1
ATOM 1867 O O . GLU A 1 224 ? -11.906 -28.734 3.129 1 69.31 224 GLU A O 1
ATOM 1872 N N . LEU A 1 225 ? -9.969 -27.781 3.498 1 72.31 225 LEU A N 1
ATOM 1873 C CA . LEU A 1 225 ? -9.453 -28.125 2.178 1 72.31 225 LEU A CA 1
ATOM 1874 C C . LEU A 1 225 ? -9.305 -29.641 2.031 1 72.31 225 LEU A C 1
ATOM 1876 O O . LEU A 1 225 ? -9.641 -30.203 0.985 1 72.31 225 LEU A O 1
ATOM 1880 N N . LEU A 1 226 ? -8.844 -30.172 3.086 1 80.81 226 LEU A N 1
ATOM 1881 C CA . LEU A 1 226 ? -8.773 -31.625 3.1 1 80.81 226 LEU A CA 1
ATOM 1882 C C . LEU A 1 226 ? -10.164 -32.25 2.98 1 80.81 226 LEU A C 1
ATOM 1884 O O . LEU A 1 226 ? -10.352 -33.219 2.266 1 80.81 226 LEU A O 1
ATOM 1888 N N . GLY A 1 227 ? -11.039 -31.625 3.641 1 77.88 227 GLY A N 1
ATOM 1889 C CA . GLY A 1 227 ? -12.422 -32.062 3.521 1 77.88 227 GLY A CA 1
ATOM 1890 C C . GLY A 1 227 ? -12.961 -31.953 2.109 1 77.88 227 GLY A C 1
ATOM 1891 O O . GLY A 1 227 ? -13.656 -32.844 1.627 1 77.88 227 GLY A O 1
ATOM 1892 N N . ARG A 1 228 ? -12.688 -30.969 1.463 1 74.94 228 ARG A N 1
ATOM 1893 C CA . ARG A 1 228 ? -13.102 -30.75 0.081 1 74.94 228 ARG A CA 1
ATOM 1894 C C . ARG A 1 228 ? -12.477 -31.797 -0.845 1 74.94 228 ARG A C 1
ATOM 1896 O O . ARG A 1 228 ? -13.148 -32.344 -1.726 1 74.94 228 ARG A O 1
ATOM 1903 N N . VAL A 1 229 ? -11.211 -31.984 -0.681 1 80.19 229 VAL A N 1
ATOM 1904 C CA . VAL A 1 229 ? -10.516 -32.969 -1.488 1 80.19 229 VAL A CA 1
ATOM 1905 C C . VAL A 1 229 ? -11.156 -34.344 -1.286 1 80.19 229 VAL A C 1
ATOM 1907 O O . VAL A 1 229 ? -11.406 -35.062 -2.254 1 80.19 229 VAL A O 1
ATOM 1910 N N . ILE A 1 230 ? -11.492 -34.625 -0.06 1 82.44 230 ILE A N 1
ATOM 1911 C CA . ILE A 1 230 ? -12.117 -35.906 0.278 1 82.44 230 ILE A CA 1
ATOM 1912 C C . ILE A 1 230 ? -13.5 -36 -0.355 1 82.44 230 ILE A C 1
ATOM 1914 O O . ILE A 1 230 ? -13.875 -37.031 -0.915 1 82.44 230 ILE A O 1
ATOM 1918 N N . ALA A 1 231 ? -14.172 -34.938 -0.342 1 78.5 231 ALA A N 1
ATOM 1919 C CA . ALA A 1 231 ? -15.516 -34.906 -0.914 1 78.5 231 ALA A CA 1
ATOM 1920 C C . ALA A 1 231 ? -15.477 -35.125 -2.426 1 78.5 231 ALA A C 1
ATOM 1922 O O . ALA A 1 231 ? -16.297 -35.844 -2.984 1 78.5 231 ALA A O 1
ATOM 1923 N N . ILE A 1 232 ? -14.547 -34.5 -3.057 1 78.69 232 ILE A N 1
ATOM 1924 C CA . ILE A 1 232 ? -14.398 -34.625 -4.504 1 78.69 232 ILE A CA 1
ATOM 1925 C C . ILE A 1 232 ? -14.031 -36.062 -4.875 1 78.69 232 ILE A C 1
ATOM 1927 O O . ILE A 1 232 ? -14.547 -36.594 -5.852 1 78.69 232 ILE A O 1
ATOM 1931 N N . ILE A 1 233 ? -13.25 -36.625 -4.043 1 83.5 233 ILE A N 1
ATOM 1932 C CA . ILE A 1 233 ? -12.812 -38 -4.301 1 83.5 233 ILE A CA 1
ATOM 1933 C C . ILE A 1 233 ? -13.984 -38.969 -4.09 1 83.5 233 ILE A C 1
ATOM 1935 O O . ILE A 1 233 ? -14.156 -39.906 -4.855 1 83.5 233 ILE A O 1
ATOM 1939 N N . GLU A 1 234 ? -14.812 -38.688 -3.121 1 80.75 234 GLU A N 1
ATOM 1940 C CA . GLU A 1 234 ? -15.969 -39.531 -2.838 1 80.75 234 GLU A CA 1
ATOM 1941 C C . GLU A 1 234 ? -17 -39.438 -3.957 1 80.75 234 GLU A C 1
ATOM 1943 O O . GLU A 1 234 ? -17.703 -40.406 -4.242 1 80.75 234 GLU A O 1
ATOM 1948 N N . ALA A 1 235 ? -16.969 -38.312 -4.52 1 75.12 235 ALA A N 1
ATOM 1949 C CA . ALA A 1 235 ? -17.906 -38.094 -5.621 1 75.12 235 ALA A CA 1
ATOM 1950 C C . ALA A 1 235 ? -17.266 -38.469 -6.957 1 75.12 235 ALA A C 1
ATOM 1952 O O . ALA A 1 235 ? -17.906 -38.344 -8.008 1 75.12 235 ALA A O 1
ATOM 1953 N N . TRP A 1 236 ? -16.078 -38.812 -7.039 1 70.62 236 TRP A N 1
ATOM 1954 C CA . TRP A 1 236 ? -15.281 -39.094 -8.227 1 70.62 236 TRP A CA 1
ATOM 1955 C C . TRP A 1 236 ? -15.867 -40.25 -9.031 1 70.62 236 TRP A C 1
ATOM 1957 O O . TRP A 1 236 ? -16.172 -41.312 -8.484 1 70.62 236 TRP A O 1
ATOM 1967 N N . LYS A 1 237 ? -16.219 -39.969 -10.125 1 71.56 237 LYS A N 1
ATOM 1968 C CA . LYS A 1 237 ? -16.828 -40.969 -11 1 71.56 237 LYS A CA 1
ATOM 1969 C C . LYS A 1 237 ? -15.758 -41.781 -11.703 1 71.56 237 LYS A C 1
ATOM 1971 O O . LYS A 1 237 ? -16.078 -42.625 -12.555 1 71.56 237 LYS A O 1
ATOM 1976 N N . GLY A 1 238 ? -14.602 -41.469 -11.289 1 63.06 238 GLY A N 1
ATOM 1977 C CA . GLY A 1 238 ? -13.562 -42.25 -11.922 1 63.06 238 GLY A CA 1
ATOM 1978 C C . GLY A 1 238 ? -13.273 -43.562 -11.195 1 63.06 238 GLY A C 1
ATOM 1979 O O . GLY A 1 238 ? -13.617 -43.719 -10.023 1 63.06 238 GLY A O 1
ATOM 1980 N N . GLY A 1 239 ? -13.375 -44.781 -11.703 1 76.69 239 GLY A N 1
ATOM 1981 C CA . GLY A 1 239 ? -13.117 -46.188 -11.367 1 76.69 239 GLY A CA 1
ATOM 1982 C C . GLY A 1 239 ? -12.852 -46.406 -9.891 1 76.69 239 GLY A C 1
ATOM 1983 O O . GLY A 1 239 ? -12.297 -45.531 -9.219 1 76.69 239 GLY A O 1
ATOM 1984 N N . ALA A 1 240 ? -13.414 -47.438 -9.266 1 80.56 240 ALA A N 1
ATOM 1985 C CA . ALA A 1 240 ? -13.297 -47.812 -7.855 1 80.56 240 ALA A CA 1
ATOM 1986 C C . ALA A 1 240 ? -11.836 -47.938 -7.441 1 80.56 240 ALA A C 1
ATOM 1988 O O . ALA A 1 240 ? -11.453 -47.5 -6.352 1 80.56 240 ALA A O 1
ATOM 1989 N N . GLU A 1 241 ? -11.016 -48.438 -8.359 1 79.56 241 GLU A N 1
ATOM 1990 C CA . GLU A 1 241 ? -9.609 -48.656 -8.047 1 79.56 241 GLU A CA 1
ATOM 1991 C C . GLU A 1 241 ? -8.867 -47.312 -7.922 1 79.56 241 GLU A C 1
ATOM 1993 O O . GLU A 1 241 ? -8.078 -47.125 -6.992 1 79.56 241 GLU A O 1
ATOM 1998 N N . ARG A 1 242 ? -9.156 -46.438 -8.789 1 81.06 242 ARG A N 1
ATOM 1999 C CA . ARG A 1 242 ? -8.5 -45.125 -8.781 1 81.06 242 ARG A CA 1
ATOM 2000 C C . ARG A 1 242 ? -8.977 -44.281 -7.598 1 81.06 242 ARG A C 1
ATOM 2002 O O . ARG A 1 242 ? -8.188 -43.562 -6.984 1 81.06 242 ARG A O 1
ATOM 2009 N N . ARG A 1 243 ? -10.156 -44.406 -7.273 1 84.69 243 ARG A N 1
ATOM 2010 C CA . ARG A 1 243 ? -10.711 -43.719 -6.121 1 84.69 243 ARG A CA 1
ATOM 2011 C C . ARG A 1 243 ? -10.055 -44.188 -4.828 1 84.69 243 ARG A C 1
ATOM 2013 O O . ARG A 1 243 ? -9.711 -43.375 -3.973 1 84.69 243 ARG A O 1
ATOM 2020 N N . LYS A 1 244 ? -9.945 -45.469 -4.785 1 84.62 244 LYS A N 1
ATOM 2021 C CA . LYS A 1 244 ? -9.289 -46.031 -3.607 1 84.62 244 LYS A CA 1
ATOM 2022 C C . LYS A 1 244 ? -7.844 -45.531 -3.506 1 84.62 244 LYS A C 1
ATOM 2024 O O . LYS A 1 244 ? -7.363 -45.219 -2.414 1 84.62 244 LYS A O 1
ATOM 2029 N N . GLU A 1 245 ? -7.176 -45.5 -4.59 1 83.06 245 GLU A N 1
ATOM 2030 C CA . GLU A 1 245 ? -5.801 -45 -4.641 1 83.06 245 GLU A CA 1
ATOM 2031 C C . GLU A 1 245 ? -5.719 -43.531 -4.184 1 83.06 245 GLU A C 1
ATOM 2033 O O . GLU A 1 245 ? -4.852 -43.188 -3.383 1 83.06 245 GLU A O 1
ATOM 2038 N N . LEU A 1 246 ? -6.582 -42.781 -4.668 1 86.31 246 LEU A N 1
ATOM 2039 C CA . LEU A 1 246 ? -6.59 -41.375 -4.324 1 86.31 246 LEU A CA 1
ATOM 2040 C C . LEU A 1 246 ? -6.945 -41.188 -2.855 1 86.31 246 LEU A C 1
ATOM 2042 O O . LEU A 1 246 ? -6.371 -40.312 -2.188 1 86.31 246 LEU A O 1
ATOM 2046 N N . GLN A 1 247 ? -7.848 -41.969 -2.432 1 86.31 247 GLN A N 1
ATOM 2047 C CA . GLN A 1 247 ? -8.227 -41.906 -1.024 1 86.31 247 GLN A CA 1
ATOM 2048 C C . GLN A 1 247 ? -7.047 -42.25 -0.119 1 86.31 247 GLN A C 1
ATOM 2050 O O . GLN A 1 247 ? -6.852 -41.625 0.918 1 86.31 247 GLN A O 1
ATOM 2055 N N . GLU A 1 248 ? -6.27 -43.219 -0.489 1 86.19 248 GLU A N 1
ATOM 2056 C CA . GLU A 1 248 ? -5.082 -43.594 0.271 1 86.19 248 GLU A CA 1
ATOM 2057 C C . GLU A 1 248 ? -4.055 -42.469 0.298 1 86.19 248 GLU A C 1
ATOM 2059 O O . GLU A 1 248 ? -3.447 -42.219 1.338 1 86.19 248 GLU A O 1
ATOM 2064 N N . ILE A 1 249 ? -3.908 -41.844 -0.812 1 84 249 ILE A N 1
ATOM 2065 C CA . ILE A 1 249 ? -2.93 -40.75 -0.912 1 84 249 ILE A CA 1
ATOM 2066 C C . ILE A 1 249 ? -3.369 -39.562 -0.046 1 84 249 ILE A C 1
ATOM 2068 O O . ILE A 1 249 ? -2.551 -38.969 0.649 1 84 249 ILE A O 1
ATOM 2072 N N . VAL A 1 250 ? -4.613 -39.312 -0.048 1 86.56 250 VAL A N 1
ATOM 2073 C CA . VAL A 1 250 ? -5.125 -38.188 0.751 1 86.56 250 VAL A CA 1
ATOM 2074 C C . VAL A 1 250 ? -5.004 -38.531 2.236 1 86.56 250 VAL A C 1
ATOM 2076 O O . VAL A 1 250 ? -4.699 -37.656 3.053 1 86.56 250 VAL A O 1
ATOM 2079 N N . GLN A 1 251 ? -5.266 -39.781 2.586 1 85 251 GLN A N 1
ATOM 2080 C CA . GLN A 1 251 ? -5.09 -40.188 3.971 1 85 251 GLN A CA 1
ATOM 2081 C C . GLN A 1 251 ? -3.635 -40.062 4.41 1 85 251 GLN A C 1
ATOM 2083 O O . GLN A 1 251 ? -3.361 -39.594 5.527 1 85 251 GLN A O 1
ATOM 2088 N N . LEU A 1 252 ? -2.73 -40.375 3.568 1 82.56 252 LEU A N 1
ATOM 2089 C CA . LEU A 1 252 ? -1.306 -40.219 3.836 1 82.56 252 LEU A CA 1
ATOM 2090 C C . LEU A 1 252 ? -0.95 -38.75 3.99 1 82.56 252 LEU A C 1
ATOM 2092 O O . LEU A 1 252 ? -0.165 -38.375 4.867 1 82.56 252 LEU A O 1
ATOM 2096 N N . LEU A 1 253 ? -1.522 -38 3.188 1 84.69 253 LEU A N 1
ATOM 2097 C CA . LEU A 1 253 ? -1.289 -36.562 3.23 1 84.69 253 LEU A CA 1
ATOM 2098 C C . LEU A 1 253 ? -1.788 -35.969 4.543 1 84.69 253 LEU A C 1
ATOM 2100 O O . LEU A 1 253 ? -1.079 -35.219 5.188 1 84.69 253 LEU A O 1
ATOM 2104 N N . ASN A 1 254 ? -2.984 -36.281 4.871 1 83.38 254 ASN A N 1
ATOM 2105 C CA . ASN A 1 254 ? -3.568 -35.812 6.129 1 83.38 254 ASN A CA 1
ATOM 2106 C C . ASN A 1 254 ? -2.725 -36.25 7.324 1 83.38 254 ASN A C 1
ATOM 2108 O O . ASN A 1 254 ? -2.516 -35.469 8.25 1 83.38 254 ASN A O 1
ATOM 2112 N N . SER A 1 255 ? -2.254 -37.5 7.305 1 82.12 255 SER A N 1
ATOM 2113 C CA . SER A 1 255 ? -1.408 -38 8.375 1 82.12 255 SER A CA 1
ATOM 2114 C C . SER A 1 255 ? -0.082 -37.25 8.445 1 82.12 255 SER A C 1
ATOM 2116 O O . SER A 1 255 ? 0.424 -37 9.539 1 82.12 255 SER A O 1
ATOM 2118 N N . GLU A 1 256 ? 0.402 -36.906 7.309 1 80.38 256 GLU A N 1
ATOM 2119 C CA . GLU A 1 256 ? 1.673 -36.188 7.27 1 80.38 256 GLU A CA 1
ATOM 2120 C C . GLU A 1 256 ? 1.52 -34.781 7.793 1 80.38 256 GLU A C 1
ATOM 2122 O O . GLU A 1 256 ? 2.367 -34.281 8.547 1 80.38 256 GLU A O 1
ATOM 2127 N N . ILE A 1 257 ? 0.468 -34.188 7.461 1 78.88 257 ILE A N 1
ATOM 2128 C CA . ILE A 1 257 ? 0.188 -32.812 7.863 1 78.88 257 ILE A CA 1
ATOM 2129 C C . ILE A 1 257 ? -0.03 -32.781 9.375 1 78.88 257 ILE A C 1
ATOM 2131 O O . ILE A 1 257 ? 0.334 -31.781 10.023 1 78.88 257 ILE A O 1
ATOM 2135 N N . ALA A 1 258 ? -0.616 -33.75 9.914 1 74.69 258 ALA A N 1
ATOM 2136 C CA . ALA A 1 258 ? -0.963 -33.812 11.328 1 74.69 258 ALA A CA 1
ATOM 2137 C C . ALA A 1 258 ? 0.272 -34.094 12.188 1 74.69 258 ALA A C 1
ATOM 2139 O O . ALA A 1 258 ? 0.221 -33.969 13.414 1 74.69 258 ALA A O 1
ATOM 2140 N N . GLN A 1 259 ? 1.27 -34.375 11.492 1 73.44 259 GLN A N 1
ATOM 2141 C CA . GLN A 1 259 ? 2.496 -34.625 12.242 1 73.44 259 GLN A CA 1
ATOM 2142 C C . GLN A 1 259 ? 3.039 -33.344 12.859 1 73.44 259 GLN A C 1
ATOM 2144 O O . GLN A 1 259 ? 2.779 -32.25 12.344 1 73.44 259 GLN A O 1
ATOM 2149 N N . THR A 1 260 ? 3.752 -33.469 13.891 1 72 260 THR A N 1
ATOM 2150 C CA . THR A 1 260 ? 4.355 -32.344 14.594 1 72 260 THR A CA 1
ATOM 2151 C C . THR A 1 260 ? 5.344 -31.609 13.688 1 72 260 THR A C 1
ATOM 2153 O O . THR A 1 260 ? 5.418 -30.375 13.711 1 72 260 THR A O 1
ATOM 2156 N N . GLU A 1 261 ? 6.047 -32.438 12.977 1 70.06 261 GLU A N 1
ATOM 2157 C CA . GLU A 1 261 ? 6.988 -31.891 12 1 70.06 261 GLU A CA 1
ATOM 2158 C C . GLU A 1 261 ? 6.73 -32.438 10.609 1 70.06 261 GLU A C 1
ATOM 2160 O O . GLU A 1 261 ? 7.309 -33.469 10.227 1 70.06 261 GLU A O 1
ATOM 2165 N N . PRO A 1 262 ? 5.891 -31.812 9.805 1 66.94 262 PRO A N 1
ATOM 2166 C CA . PRO A 1 262 ? 5.547 -32.312 8.477 1 66.94 262 PRO A CA 1
ATOM 2167 C C . PRO A 1 262 ? 6.703 -32.219 7.484 1 66.94 262 PRO A C 1
ATOM 2169 O O . PRO A 1 262 ? 7.469 -31.234 7.527 1 66.94 262 PRO A O 1
ATOM 2172 N N . LYS A 1 263 ? 7.02 -33.438 6.855 1 70.75 263 LYS A N 1
ATOM 2173 C CA . LYS A 1 263 ? 8.039 -33.469 5.812 1 70.75 263 LYS A CA 1
ATOM 2174 C C . LYS A 1 263 ? 7.555 -32.781 4.547 1 70.75 263 LYS A C 1
ATOM 2176 O O . LYS A 1 263 ? 6.668 -33.281 3.852 1 70.75 263 LYS A O 1
ATOM 2181 N N . ARG A 1 264 ? 8.141 -31.75 4.289 1 68.75 264 ARG A N 1
ATOM 2182 C CA . ARG A 1 264 ? 7.742 -30.922 3.15 1 68.75 264 ARG A CA 1
ATOM 2183 C C . ARG A 1 264 ? 7.844 -31.703 1.846 1 68.75 264 ARG A C 1
ATOM 2185 O O . ARG A 1 264 ? 6.961 -31.609 0.988 1 68.75 264 ARG A O 1
ATOM 2192 N N . SER A 1 265 ? 8.875 -32.406 1.732 1 72.5 265 SER A N 1
ATOM 2193 C CA . SER A 1 265 ? 9.102 -33.188 0.524 1 72.5 265 SER A CA 1
ATOM 2194 C C . SER A 1 265 ? 7.992 -34.219 0.307 1 72.5 265 SER A C 1
ATOM 2196 O O . SER A 1 265 ? 7.555 -34.438 -0.825 1 72.5 265 SER A O 1
ATOM 2198 N N . VAL A 1 266 ? 7.555 -34.844 1.273 1 77.5 266 VAL A N 1
ATOM 2199 C CA . VAL A 1 266 ? 6.488 -35.844 1.207 1 77.5 266 VAL A CA 1
ATOM 2200 C C . VAL A 1 266 ? 5.168 -35.156 0.845 1 77.5 266 VAL A C 1
ATOM 2202 O O . VAL A 1 266 ? 4.434 -35.625 -0.021 1 77.5 266 VAL A O 1
ATOM 2205 N N . ILE A 1 267 ? 4.984 -34.094 1.438 1 79.38 267 ILE A N 1
ATOM 2206 C CA . ILE A 1 267 ? 3.756 -33.344 1.166 1 79.38 267 ILE A CA 1
ATOM 2207 C C . ILE A 1 267 ? 3.742 -32.906 -0.29 1 79.38 267 ILE A C 1
ATOM 2209 O O . ILE A 1 267 ? 2.729 -33.031 -0.98 1 79.38 267 ILE A O 1
ATOM 2213 N N . GLN A 1 268 ? 4.797 -32.5 -0.717 1 75.88 268 GLN A N 1
ATOM 2214 C CA . GLN A 1 268 ? 4.906 -32.062 -2.104 1 75.88 268 GLN A CA 1
ATOM 2215 C C . GLN A 1 268 ? 4.672 -33.219 -3.072 1 75.88 268 GLN A C 1
ATOM 2217 O O . GLN A 1 268 ? 3.982 -33.062 -4.082 1 75.88 268 GLN A O 1
ATOM 2222 N N . ALA A 1 269 ? 5.242 -34.344 -2.801 1 76.62 269 ALA A N 1
ATOM 2223 C CA . ALA A 1 269 ? 5.09 -35.531 -3.648 1 76.62 269 ALA A CA 1
ATOM 2224 C C . ALA A 1 269 ? 3.639 -35.969 -3.691 1 76.62 269 ALA A C 1
ATOM 2226 O O . ALA A 1 269 ? 3.109 -36.281 -4.762 1 76.62 269 ALA A O 1
ATOM 2227 N N . LEU A 1 270 ? 3.033 -35.969 -2.562 1 82.88 270 LEU A N 1
ATOM 2228 C CA . LEU A 1 270 ? 1.649 -36.438 -2.475 1 82.88 270 LEU A CA 1
ATOM 2229 C C . LEU A 1 270 ? 0.713 -35.438 -3.172 1 82.88 270 LEU A C 1
ATOM 2231 O O . LEU A 1 270 ? -0.203 -35.875 -3.889 1 82.88 270 LEU A O 1
ATOM 2235 N N . CYS A 1 271 ? 1.05 -34.281 -2.959 1 80.31 271 CYS A N 1
ATOM 2236 C CA . CYS A 1 271 ? 0.246 -33.25 -3.625 1 80.31 271 CYS A CA 1
ATOM 2237 C C . CYS A 1 271 ? 0.434 -33.312 -5.137 1 80.31 271 CYS A C 1
ATOM 2239 O O . CYS A 1 271 ? -0.531 -33.188 -5.891 1 80.31 271 CYS A O 1
ATOM 2241 N N . ALA A 1 272 ? 1.593 -33.562 -5.598 1 76.88 272 ALA A N 1
ATOM 2242 C CA . ALA A 1 272 ? 1.885 -33.656 -7.023 1 76.88 272 ALA A CA 1
ATOM 2243 C C . ALA A 1 272 ? 1.089 -34.781 -7.656 1 76.88 272 ALA A C 1
ATOM 2245 O O . ALA A 1 272 ? 0.595 -34.656 -8.781 1 76.88 272 ALA A O 1
ATOM 2246 N N . TYR A 1 273 ? 0.989 -35.812 -7.012 1 80.56 273 TYR A N 1
ATOM 2247 C CA . TYR A 1 273 ? 0.22 -36.938 -7.477 1 80.56 273 TYR A CA 1
ATOM 2248 C C . TYR A 1 273 ? -1.261 -36.594 -7.59 1 80.56 273 TYR A C 1
ATOM 2250 O O . TYR A 1 273 ? -1.906 -36.938 -8.586 1 80.56 273 TYR A O 1
ATOM 2258 N N . LEU A 1 274 ? -1.724 -35.938 -6.605 1 84.12 274 LEU A N 1
ATOM 2259 C CA . LEU A 1 274 ? -3.143 -35.594 -6.574 1 84.12 274 LEU A CA 1
ATOM 2260 C C . LEU A 1 274 ? -3.471 -34.531 -7.609 1 84.12 274 LEU A C 1
ATOM 2262 O O . LEU A 1 274 ? -4.582 -34.5 -8.148 1 84.12 274 LEU A O 1
ATOM 2266 N N . GLU A 1 275 ? -2.564 -33.75 -7.898 1 78.38 275 GLU A N 1
ATOM 2267 C CA . GLU A 1 275 ? -2.73 -32.656 -8.836 1 78.38 275 GLU A CA 1
ATOM 2268 C C . GLU A 1 275 ? -2.912 -33.156 -10.266 1 78.38 275 GLU A C 1
ATOM 2270 O O . GLU A 1 275 ? -3.395 -32.438 -11.133 1 78.38 275 GLU A O 1
ATOM 2275 N N . GLN A 1 276 ? -2.582 -34.312 -10.539 1 75.44 276 GLN A N 1
ATOM 2276 C CA . GLN A 1 276 ? -2.748 -34.938 -11.852 1 75.44 276 GLN A CA 1
ATOM 2277 C C . GLN A 1 276 ? -4.223 -35.062 -12.219 1 75.44 276 GLN A C 1
ATOM 2279 O O . GLN A 1 276 ? -4.57 -35.125 -13.398 1 75.44 276 GLN A O 1
ATOM 2284 N N . GLU A 1 277 ? -4.973 -35.125 -11.188 1 77.19 277 GLU A N 1
ATOM 2285 C CA . GLU A 1 277 ? -6.414 -35.188 -11.414 1 77.19 277 GLU A CA 1
ATOM 2286 C C . GLU A 1 277 ? -7.008 -33.781 -11.531 1 77.19 277 GLU A C 1
ATOM 2288 O O . GLU A 1 277 ? -6.93 -33 -10.586 1 77.19 277 GLU A O 1
ATOM 2293 N N . LYS A 1 278 ? -7.516 -33.469 -12.594 1 74 278 LYS A N 1
ATOM 2294 C CA . LYS A 1 278 ? -7.98 -32.125 -12.938 1 74 278 LYS A CA 1
ATOM 2295 C C . LYS A 1 278 ? -8.977 -31.594 -11.898 1 74 278 LYS A C 1
ATOM 2297 O O . LYS A 1 278 ? -8.922 -30.422 -11.516 1 74 278 LYS A O 1
ATOM 2302 N N . ASP A 1 279 ? -9.805 -32.531 -11.438 1 72.75 279 ASP A N 1
ATOM 2303 C CA . ASP A 1 279 ? -10.883 -32.125 -10.539 1 72.75 279 ASP A CA 1
ATOM 2304 C C . ASP A 1 279 ? -10.344 -31.75 -9.156 1 72.75 279 ASP A C 1
ATOM 2306 O O . ASP A 1 279 ? -10.977 -31.016 -8.406 1 72.75 279 ASP A O 1
ATOM 2310 N N . LEU A 1 280 ? -9.125 -32.281 -8.867 1 77.44 280 LEU A N 1
ATOM 2311 C CA . LEU A 1 280 ? -8.547 -32.094 -7.539 1 77.44 280 LEU A CA 1
ATOM 2312 C C . LEU A 1 280 ? -7.52 -30.969 -7.559 1 77.44 280 LEU A C 1
ATOM 2314 O O . LEU A 1 280 ? -7.145 -30.438 -6.508 1 77.44 280 LEU A O 1
ATOM 2318 N N . ARG A 1 281 ? -7.145 -30.625 -8.609 1 72.75 281 ARG A N 1
ATOM 2319 C CA . ARG A 1 281 ? -5.977 -29.766 -8.789 1 72.75 281 ARG A CA 1
ATOM 2320 C C . ARG A 1 281 ? -6.121 -28.469 -7.992 1 72.75 281 ARG A C 1
ATOM 2322 O O . ARG A 1 281 ? -5.219 -28.094 -7.238 1 72.75 281 ARG A O 1
ATOM 2329 N N . SER A 1 282 ? -7.184 -27.875 -8.164 1 64.81 282 SER A N 1
ATOM 2330 C CA . SER A 1 282 ? -7.375 -26.578 -7.527 1 64.81 282 SER A CA 1
ATOM 2331 C C . SER A 1 282 ? -7.312 -26.703 -6.008 1 64.81 282 SER A C 1
ATOM 2333 O O . SER A 1 282 ? -6.602 -25.938 -5.352 1 64.81 282 SER A O 1
ATOM 2335 N N . SER A 1 283 ? -8.039 -27.656 -5.48 1 68.88 283 SER A N 1
ATOM 2336 C CA . SER A 1 283 ? -8.102 -27.844 -4.031 1 68.88 283 SER A CA 1
ATOM 2337 C C . SER A 1 283 ? -6.758 -28.297 -3.475 1 68.88 283 SER A C 1
ATOM 2339 O O . SER A 1 283 ? -6.352 -27.875 -2.391 1 68.88 283 SER A O 1
ATOM 2341 N N . VAL A 1 284 ? -6.07 -29.156 -4.258 1 77.44 284 VAL A N 1
ATOM 2342 C CA . VAL A 1 284 ? -4.793 -29.703 -3.818 1 77.44 284 VAL A CA 1
ATOM 2343 C C . VAL A 1 284 ? -3.721 -28.625 -3.867 1 77.44 284 VAL A C 1
ATOM 2345 O O . VAL A 1 284 ? -2.877 -28.531 -2.973 1 77.44 284 VAL A O 1
ATOM 2348 N N . ILE A 1 285 ? -3.793 -27.859 -4.809 1 67.5 285 ILE A N 1
ATOM 2349 C CA . ILE A 1 285 ? -2.844 -26.75 -4.91 1 67.5 285 ILE A CA 1
ATOM 2350 C C . ILE A 1 285 ? -3.031 -25.812 -3.727 1 67.5 285 ILE A C 1
ATOM 2352 O O . ILE A 1 285 ? -2.055 -25.391 -3.102 1 67.5 285 ILE A O 1
ATOM 2356 N N . GLN A 1 286 ? -4.207 -25.594 -3.379 1 64.75 286 GLN A N 1
ATOM 2357 C CA . GLN A 1 286 ? -4.52 -24.75 -2.229 1 64.75 286 GLN A CA 1
ATOM 2358 C C . GLN A 1 286 ? -4.023 -25.391 -0.932 1 64.75 286 GLN A C 1
ATOM 2360 O O . GLN A 1 286 ? -3.473 -24.703 -0.07 1 64.75 286 GLN A O 1
ATOM 2365 N N . LEU A 1 287 ? -4.344 -26.688 -0.834 1 72.75 287 LEU A N 1
ATOM 2366 C CA . LEU A 1 287 ? -3.91 -27.438 0.339 1 72.75 287 LEU A CA 1
ATOM 2367 C C . LEU A 1 287 ? -2.391 -27.391 0.478 1 72.75 287 LEU A C 1
ATOM 2369 O O . LEU A 1 287 ? -1.87 -27.156 1.57 1 72.75 287 LEU A O 1
ATOM 2373 N N . LYS A 1 288 ? -1.734 -27.688 -0.641 1 69.62 288 LYS A N 1
ATOM 2374 C CA . LYS A 1 288 ? -0.275 -27.672 -0.683 1 69.62 288 LYS A CA 1
ATOM 2375 C C . LYS A 1 288 ? 0.265 -26.312 -0.236 1 69.62 288 LYS A C 1
ATOM 2377 O O . LYS A 1 288 ? 1.203 -26.234 0.561 1 69.62 288 LYS A O 1
ATOM 2382 N N . GLN A 1 289 ? -0.349 -25.484 -0.6 1 61.47 289 GLN A N 1
ATOM 2383 C CA . GLN A 1 289 ? 0.061 -24.125 -0.299 1 61.47 289 GLN A CA 1
ATOM 2384 C C . GLN A 1 289 ? -0.195 -23.781 1.166 1 61.47 289 GLN A C 1
ATOM 2386 O O . GLN A 1 289 ? 0.611 -23.094 1.798 1 61.47 289 GLN A O 1
ATOM 2391 N N . THR A 1 290 ? -1.266 -24.219 1.713 1 61.19 290 THR A N 1
ATOM 2392 C CA . THR A 1 290 ? -1.659 -23.969 3.096 1 61.19 290 THR A CA 1
ATOM 2393 C C . THR A 1 290 ? -0.745 -24.719 4.062 1 61.19 290 THR A C 1
ATOM 2395 O O . THR A 1 290 ? -0.343 -24.172 5.094 1 61.19 290 THR A O 1
ATOM 2398 N N . VAL A 1 291 ? -0.476 -25.953 3.711 1 65.31 291 VAL A N 1
ATOM 2399 C CA . VAL A 1 291 ? 0.223 -26.844 4.637 1 65.31 291 VAL A CA 1
ATOM 2400 C C . VAL A 1 291 ? 1.727 -26.578 4.559 1 65.31 291 VAL A C 1
ATOM 2402 O O . VAL A 1 291 ? 2.436 -26.719 5.562 1 65.31 291 VAL A O 1
ATOM 2405 N N . LEU A 1 292 ? 2.166 -26.312 3.363 1 58.97 292 LEU A N 1
ATOM 2406 C CA . LEU A 1 292 ? 3.609 -26.156 3.209 1 58.97 292 LEU A CA 1
ATOM 2407 C C . LEU A 1 292 ? 4.039 -24.734 3.492 1 58.97 292 LEU A C 1
ATOM 2409 O O . LEU A 1 292 ? 5.23 -24.422 3.465 1 58.97 292 LEU A O 1
ATOM 2413 N N . LEU A 1 293 ? 3.152 -24 3.756 1 50.69 293 LEU A N 1
ATOM 2414 C CA . LEU A 1 293 ? 3.436 -22.656 4.223 1 50.69 293 LEU A CA 1
ATOM 2415 C C . LEU A 1 293 ? 3.752 -22.641 5.715 1 50.69 293 LEU A C 1
ATOM 2417 O O . LEU A 1 293 ? 3.229 -23.469 6.469 1 50.69 293 LEU A O 1
ATOM 2421 N N . MET B 1 1 ? -23.672 24.141 29.609 1 49.31 1 MET B N 1
ATOM 2422 C CA . MET B 1 1 ? -22.625 24.672 28.734 1 49.31 1 MET B CA 1
ATOM 2423 C C . MET B 1 1 ? -22.734 24.109 27.328 1 49.31 1 MET B C 1
ATOM 2425 O O . MET B 1 1 ? -23 22.906 27.156 1 49.31 1 MET B O 1
ATOM 2429 N N . SER B 1 2 ? -23.078 24.812 26.25 1 68.38 2 SER B N 1
ATOM 2430 C CA . SER B 1 2 ? -23.5 24.422 24.906 1 68.38 2 SER B CA 1
ATOM 2431 C C . SER B 1 2 ? -22.391 23.672 24.172 1 68.38 2 SER B C 1
ATOM 2433 O O . SER B 1 2 ? -21.25 24.125 24.125 1 68.38 2 SER B O 1
ATOM 2435 N N . VAL B 1 3 ? -22.578 22.453 23.969 1 73.25 3 VAL B N 1
ATOM 2436 C CA . VAL B 1 3 ? -21.625 21.594 23.281 1 73.25 3 VAL B CA 1
ATOM 2437 C C . VAL B 1 3 ? -21.266 22.188 21.922 1 73.25 3 VAL B C 1
ATOM 2439 O O . VAL B 1 3 ? -22.141 22.641 21.188 1 73.25 3 VAL B O 1
ATOM 2442 N N . THR B 1 4 ? -20 22.438 21.703 1 85.38 4 THR B N 1
ATOM 2443 C CA . THR B 1 4 ? -19.516 23.016 20.453 1 85.38 4 THR B CA 1
ATOM 2444 C C . THR B 1 4 ? -19.172 21.906 19.453 1 85.38 4 THR B C 1
ATOM 2446 O O . THR B 1 4 ? -19.125 20.734 19.812 1 85.38 4 THR B O 1
ATOM 2449 N N . LYS B 1 5 ? -19.062 22.375 18.234 1 90.5 5 LYS B N 1
ATOM 2450 C CA . LYS B 1 5 ? -18.625 21.469 17.156 1 90.5 5 LYS B CA 1
ATOM 2451 C C . LYS B 1 5 ? -17.312 20.781 17.516 1 90.5 5 LYS B C 1
ATOM 2453 O O . LYS B 1 5 ? -17.141 19.594 17.281 1 90.5 5 LYS B O 1
ATOM 2458 N N . GLN B 1 6 ? -16.516 21.516 18.188 1 91.25 6 GLN B N 1
ATOM 2459 C CA . GLN B 1 6 ? -15.195 21.031 18.547 1 91.25 6 GLN B CA 1
ATOM 2460 C C . GLN B 1 6 ? -15.289 19.938 19.609 1 91.25 6 GLN B C 1
ATOM 2462 O O . GLN B 1 6 ? -14.5 18.984 19.594 1 91.25 6 GLN B O 1
ATOM 2467 N N . ASP B 1 7 ? -16.219 20.094 20.438 1 93.12 7 ASP B N 1
ATOM 2468 C CA . ASP B 1 7 ? -16.422 19.078 21.469 1 93.12 7 ASP B CA 1
ATOM 2469 C C . ASP B 1 7 ? -16.812 17.734 20.844 1 93.12 7 ASP B C 1
ATOM 2471 O O . ASP B 1 7 ? -16.344 16.672 21.297 1 93.12 7 ASP B O 1
ATOM 2475 N N . ILE B 1 8 ? -17.594 17.859 19.875 1 93.81 8 ILE B N 1
ATOM 2476 C CA . ILE B 1 8 ? -18.047 16.641 19.188 1 93.81 8 ILE B CA 1
ATOM 2477 C C . ILE B 1 8 ? -16.875 15.992 18.469 1 93.81 8 ILE B C 1
ATOM 2479 O O . ILE B 1 8 ? -16.703 14.773 18.547 1 93.81 8 ILE B O 1
ATOM 2483 N N . ILE B 1 9 ? -16.078 16.828 17.875 1 94.06 9 ILE B N 1
ATOM 2484 C CA . ILE B 1 9 ? -14.914 16.328 17.141 1 94.06 9 ILE B CA 1
ATOM 2485 C C . ILE B 1 9 ? -13.938 15.672 18.125 1 94.06 9 ILE B C 1
ATOM 2487 O O . ILE B 1 9 ? -13.391 14.602 17.828 1 94.06 9 ILE B O 1
ATOM 2491 N N . TYR B 1 10 ? -13.75 16.312 19.234 1 93.5 10 TYR B N 1
ATOM 2492 C CA . TYR B 1 10 ? -12.836 15.781 20.234 1 93.5 10 TYR B CA 1
ATOM 2493 C C . TYR B 1 10 ? -13.328 14.438 20.766 1 93.5 10 TYR B C 1
ATOM 2495 O O . TYR B 1 10 ? -12.555 13.484 20.875 1 93.5 10 TYR B O 1
ATOM 2503 N N . SER B 1 11 ? -14.555 14.383 21.047 1 94.69 11 SER B N 1
ATOM 2504 C CA . SER B 1 11 ? -15.148 13.141 21.531 1 94.69 11 SER B CA 1
ATOM 2505 C C . SER B 1 11 ? -15.039 12.039 20.484 1 94.69 11 SER B C 1
ATOM 2507 O O . SER B 1 11 ? -14.641 10.914 20.797 1 94.69 11 SER B O 1
ATOM 2509 N N . ALA B 1 12 ? -15.367 12.398 19.297 1 94.94 12 ALA B N 1
ATOM 2510 C CA . ALA B 1 12 ? -15.281 11.445 18.188 1 94.94 12 ALA B CA 1
ATOM 2511 C C . ALA B 1 12 ? -13.844 10.961 18 1 94.94 12 ALA B C 1
ATOM 2513 O O . ALA B 1 12 ? -13.609 9.766 17.812 1 94.94 12 ALA B O 1
ATOM 2514 N N . SER B 1 13 ? -12.93 11.891 18.031 1 94.19 13 SER B N 1
ATOM 2515 C CA . SER B 1 13 ? -11.523 11.562 17.859 1 94.19 13 SER B CA 1
ATOM 2516 C C . SER B 1 13 ? -11.062 10.555 18.922 1 94.19 13 SER B C 1
ATOM 2518 O O . SER B 1 13 ? -10.359 9.594 18.594 1 94.19 13 SER B O 1
ATOM 2520 N N . LYS B 1 14 ? -11.477 10.82 20.078 1 93.19 14 LYS B N 1
ATOM 2521 C CA . LYS B 1 14 ? -11.125 9.922 21.172 1 93.19 14 LYS B CA 1
ATOM 2522 C C . LYS B 1 14 ? -11.688 8.523 20.938 1 93.19 14 LYS B C 1
ATOM 2524 O O . LYS B 1 14 ? -10.977 7.527 21.078 1 93.19 14 LYS B O 1
ATOM 2529 N N . MET B 1 15 ? -12.891 8.453 20.578 1 92.75 15 MET B N 1
ATOM 2530 C CA . MET B 1 15 ? -13.562 7.172 20.391 1 92.75 15 MET B CA 1
ATOM 2531 C C . MET B 1 15 ? -13.023 6.449 19.172 1 92.75 15 MET B C 1
ATOM 2533 O O . MET B 1 15 ? -12.781 5.238 19.203 1 92.75 15 MET B O 1
ATOM 2537 N N . PHE B 1 16 ? -12.844 7.223 18.125 1 91.44 16 PHE B N 1
ATOM 2538 C CA . PHE B 1 16 ? -12.289 6.625 16.922 1 91.44 16 PHE B CA 1
ATOM 2539 C C . PHE B 1 16 ? -10.883 6.082 17.172 1 91.44 16 PHE B C 1
ATOM 2541 O O . PHE B 1 16 ? -10.508 5.035 16.641 1 91.44 16 PHE B O 1
ATOM 2548 N N . LYS B 1 17 ? -10.18 6.824 17.922 1 89.94 17 LYS B N 1
ATOM 2549 C CA . LYS B 1 17 ? -8.82 6.414 18.266 1 89.94 17 LYS B CA 1
ATOM 2550 C C . LYS B 1 17 ? -8.82 5.125 19.078 1 89.94 17 LYS B C 1
ATOM 2552 O O . LYS B 1 17 ? -8.008 4.234 18.844 1 89.94 17 LYS B O 1
ATOM 2557 N N . GLU B 1 18 ? -9.758 4.996 19.969 1 85.44 18 GLU B N 1
ATOM 2558 C CA . GLU B 1 18 ? -9.766 3.902 20.922 1 85.44 18 GLU B CA 1
ATOM 2559 C C . GLU B 1 18 ? -10.391 2.645 20.328 1 85.44 18 GLU B C 1
ATOM 2561 O O . GLU B 1 18 ? -9.852 1.547 20.469 1 85.44 18 GLU B O 1
ATOM 2566 N N . LYS B 1 19 ? -11.477 2.777 19.641 1 81.62 19 LYS B N 1
ATOM 2567 C CA . LYS B 1 19 ? -12.188 1.56 19.266 1 81.62 19 LYS B CA 1
ATOM 2568 C C . LYS B 1 19 ? -12.383 1.487 17.75 1 81.62 19 LYS B C 1
ATOM 2570 O O . LYS B 1 19 ? -12.828 0.468 17.219 1 81.62 19 LYS B O 1
ATOM 2575 N N . GLY B 1 20 ? -12.039 2.562 17.141 1 83.19 20 GLY B N 1
ATOM 2576 C CA . GLY B 1 20 ? -12.156 2.535 15.688 1 83.19 20 GLY B CA 1
ATOM 2577 C C . GLY B 1 20 ? -13.43 3.174 15.172 1 83.19 20 GLY B C 1
ATOM 2578 O O . GLY B 1 20 ? -14.406 3.299 15.922 1 83.19 20 GLY B O 1
ATOM 2579 N N . TYR B 1 21 ? -13.469 3.453 13.969 1 84.75 21 TYR B N 1
ATOM 2580 C CA . TYR B 1 21 ? -14.555 4.156 13.305 1 84.75 21 TYR B CA 1
ATOM 2581 C C . TYR B 1 21 ? -15.805 3.285 13.234 1 84.75 21 TYR B C 1
ATOM 2583 O O . TYR B 1 21 ? -16.906 3.73 13.594 1 84.75 21 TYR B O 1
ATOM 2591 N N . LEU B 1 22 ? -15.672 2.1 12.805 1 74.62 22 LEU B N 1
ATOM 2592 C CA . LEU B 1 22 ? -16.812 1.211 12.578 1 74.62 22 LEU B CA 1
ATOM 2593 C C . LEU B 1 22 ? -17.453 0.829 13.906 1 74.62 22 LEU B C 1
ATOM 2595 O O . LEU B 1 22 ? -18.688 0.689 13.977 1 74.62 22 LEU B O 1
ATOM 2599 N N . ALA B 1 23 ? -16.734 0.772 14.922 1 78.75 23 ALA B N 1
ATOM 2600 C CA . ALA B 1 23 ? -17.219 0.303 16.219 1 78.75 23 ALA B CA 1
ATOM 2601 C C . ALA B 1 23 ? -17.859 1.443 17.016 1 78.75 23 ALA B C 1
ATOM 2603 O O . ALA B 1 23 ? -18.484 1.214 18.047 1 78.75 23 ALA B O 1
ATOM 2604 N N . THR B 1 24 ? -17.656 2.654 16.547 1 88.19 24 THR B N 1
ATOM 2605 C CA . THR B 1 24 ? -18.172 3.818 17.25 1 88.19 24 THR B CA 1
ATOM 2606 C C . THR B 1 24 ? -19.5 4.281 16.641 1 88.19 24 THR B C 1
ATOM 2608 O O . THR B 1 24 ? -19.625 4.363 15.422 1 88.19 24 THR B O 1
ATOM 2611 N N . SER B 1 25 ? -20.531 4.574 17.453 1 87.31 25 SER B N 1
ATOM 2612 C CA . SER B 1 25 ? -21.812 5.074 16.953 1 87.31 25 SER B CA 1
ATOM 2613 C C . SER B 1 25 ? -21.984 6.555 17.281 1 87.31 25 SER B C 1
ATOM 2615 O O . SER B 1 25 ? -21.344 7.074 18.203 1 87.31 25 SER B O 1
ATOM 2617 N N . ILE B 1 26 ? -22.812 7.16 16.516 1 90.69 26 ILE B N 1
ATOM 2618 C CA . ILE B 1 26 ? -23.125 8.562 16.75 1 90.69 26 ILE B CA 1
ATOM 2619 C C . ILE B 1 26 ? -23.797 8.711 18.125 1 90.69 26 ILE B C 1
ATOM 2621 O O . ILE B 1 26 ? -23.578 9.711 18.812 1 90.69 26 ILE B O 1
ATOM 2625 N N . GLN B 1 27 ? -24.531 7.73 18.484 1 89.69 27 GLN B N 1
ATOM 2626 C CA . GLN B 1 27 ? -25.203 7.742 19.781 1 89.69 27 GLN B CA 1
ATOM 2627 C C . GLN B 1 27 ? -24.203 7.805 20.922 1 89.69 27 GLN B C 1
ATOM 2629 O O . GLN B 1 27 ? -24.391 8.555 21.891 1 89.69 27 GLN B O 1
ATOM 2634 N N . GLU B 1 28 ? -23.156 7.039 20.859 1 93 28 GLU B N 1
ATOM 2635 C CA . GLU B 1 28 ? -22.109 7.02 21.891 1 93 28 GLU B CA 1
ATOM 2636 C C . GLU B 1 28 ? -21.422 8.375 22 1 93 28 GLU B C 1
ATOM 2638 O O . GLU B 1 28 ? -21.125 8.836 23.109 1 93 28 GLU B O 1
ATOM 2643 N N . ILE B 1 29 ? -21.172 8.969 20.828 1 95.19 29 ILE B N 1
ATOM 2644 C CA . ILE B 1 29 ? -20.531 10.281 20.797 1 95.19 29 ILE B CA 1
ATOM 2645 C C . ILE B 1 29 ? -21.453 11.32 21.422 1 95.19 29 ILE B C 1
ATOM 2647 O O . ILE B 1 29 ? -21.016 12.148 22.219 1 95.19 29 ILE B O 1
ATOM 2651 N N . ALA B 1 30 ? -22.75 11.266 21.094 1 93.38 30 ALA B N 1
ATOM 2652 C CA . ALA B 1 30 ? -23.75 12.172 21.656 1 93.38 30 ALA B CA 1
ATOM 2653 C C . ALA B 1 30 ? -23.797 12.039 23.172 1 93.38 30 ALA B C 1
ATOM 2655 O O . ALA B 1 30 ? -23.812 13.047 23.891 1 93.38 30 ALA B O 1
ATOM 2656 N N . GLN B 1 31 ? -23.812 10.852 23.625 1 94.44 31 GLN B N 1
ATOM 2657 C CA . GLN B 1 31 ? -23.875 10.57 25.062 1 94.44 31 GLN B CA 1
ATOM 2658 C C . GLN B 1 31 ? -22.641 11.109 25.781 1 94.44 31 GLN B C 1
ATOM 2660 O O . GLN B 1 31 ? -22.75 11.672 26.859 1 94.44 31 GLN B O 1
ATOM 2665 N N . ASP B 1 32 ? -21.547 10.93 25.156 1 94.38 32 ASP B N 1
ATOM 2666 C CA . ASP B 1 32 ? -20.297 11.398 25.734 1 94.38 32 ASP B CA 1
ATOM 2667 C C . ASP B 1 32 ? -20.297 12.922 25.875 1 94.38 32 ASP B C 1
ATOM 2669 O O . ASP B 1 32 ? -19.719 13.461 26.828 1 94.38 32 ASP B O 1
ATOM 2673 N N . CYS B 1 33 ? -20.906 13.531 24.906 1 94.25 33 CYS B N 1
ATOM 2674 C CA . CYS B 1 33 ? -21 14.992 24.906 1 94.25 33 CYS B CA 1
ATOM 2675 C C . CYS B 1 33 ? -22.219 15.461 25.672 1 94.25 33 CYS B C 1
ATOM 2677 O O . CYS B 1 33 ? -22.453 16.672 25.781 1 94.25 33 CYS B O 1
ATOM 2679 N N . SER B 1 34 ? -23.047 14.547 26.125 1 94.06 34 SER B N 1
ATOM 2680 C CA . SER B 1 34 ? -24.266 14.852 26.875 1 94.06 34 SER B CA 1
ATOM 2681 C C . SER B 1 34 ? -25.234 15.688 26.047 1 94.06 34 SER B C 1
ATOM 2683 O O . SER B 1 34 ? -25.766 16.688 26.531 1 94.06 34 SER B O 1
ATOM 2685 N N . ILE B 1 35 ? -25.328 15.32 24.859 1 93.56 35 ILE B N 1
ATOM 2686 C CA . ILE B 1 35 ? -26.297 15.969 23.969 1 93.56 35 ILE B CA 1
ATOM 2687 C C . ILE B 1 35 ? -27.141 14.914 23.266 1 93.56 35 ILE B C 1
ATOM 2689 O O . ILE B 1 35 ? -26.875 13.719 23.375 1 93.56 35 ILE B O 1
ATOM 2693 N N . ALA B 1 36 ? -28.203 15.398 22.625 1 89.56 36 ALA B N 1
ATOM 2694 C CA . ALA B 1 36 ? -29.062 14.5 21.844 1 89.56 36 ALA B CA 1
ATOM 2695 C C . ALA B 1 36 ? -28.391 14.094 20.547 1 89.56 36 ALA B C 1
ATOM 2697 O O . ALA B 1 36 ? -27.578 14.852 19.984 1 89.56 36 ALA B O 1
ATOM 2698 N N . LYS B 1 37 ? -28.688 12.914 20.062 1 89.25 37 LYS B N 1
ATOM 2699 C CA . LYS B 1 37 ? -28.156 12.398 18.797 1 89.25 37 LYS B CA 1
ATOM 2700 C C . LYS B 1 37 ? -28.422 13.375 17.656 1 89.25 37 LYS B C 1
ATOM 2702 O O . LYS B 1 37 ? -27.547 13.609 16.812 1 89.25 37 LYS B O 1
ATOM 2707 N N . GLY B 1 38 ? -29.594 13.984 17.672 1 88.25 38 GLY B N 1
ATOM 2708 C CA . GLY B 1 38 ? -29.984 14.938 16.656 1 88.25 38 GLY B CA 1
ATOM 2709 C C . GLY B 1 38 ? -29.109 16.172 16.625 1 88.25 38 GLY B C 1
ATOM 2710 O O . GLY B 1 38 ? -28.891 16.75 15.555 1 88.25 38 GLY B O 1
ATOM 2711 N N . SER B 1 39 ? -28.641 16.594 17.75 1 91.81 39 SER B N 1
ATOM 2712 C CA . SER B 1 39 ? -27.781 17.766 17.859 1 91.81 39 SER B CA 1
ATOM 2713 C C . SER B 1 39 ? -26.438 17.531 17.172 1 91.81 39 SER B C 1
ATOM 2715 O O . SER B 1 39 ? -25.844 18.469 16.625 1 91.81 39 SER B O 1
ATOM 2717 N N . VAL B 1 40 ? -25.938 16.266 17.156 1 92.38 40 VAL B N 1
ATOM 2718 C CA . VAL B 1 40 ? -24.703 15.938 16.469 1 92.38 40 VAL B CA 1
ATOM 2719 C C . VAL B 1 40 ? -24.891 16.109 14.961 1 92.38 40 VAL B C 1
ATOM 2721 O O . VAL B 1 40 ? -24.016 16.656 14.281 1 92.38 40 VAL B O 1
ATOM 2724 N N . TYR B 1 41 ? -26.047 15.773 14.531 1 90.38 41 TYR B N 1
ATOM 2725 C CA . TYR B 1 41 ? -26.328 15.789 13.102 1 90.38 41 TYR B CA 1
ATOM 2726 C C . TYR B 1 41 ? -26.531 17.219 12.602 1 90.38 41 TYR B C 1
ATOM 2728 O O . TYR B 1 41 ? -26.484 17.469 11.398 1 90.38 41 TYR B O 1
ATOM 2736 N N . LYS B 1 42 ? -26.797 18.141 13.5 1 89.75 42 LYS B N 1
ATOM 2737 C CA . LYS B 1 42 ? -26.859 19.562 13.133 1 89.75 42 LYS B CA 1
ATOM 2738 C C . LYS B 1 42 ? -25.5 20.062 12.672 1 89.75 42 LYS B C 1
ATOM 2740 O O . LYS B 1 42 ? -25.422 20.891 11.766 1 89.75 42 LYS B O 1
ATOM 2745 N N . TYR B 1 43 ? -24.516 19.453 13.234 1 90.75 43 TYR B N 1
ATOM 2746 C CA . TYR B 1 43 ? -23.156 19.875 12.891 1 90.75 43 TYR B CA 1
ATOM 2747 C C . TYR B 1 43 ? -22.578 18.969 11.805 1 90.75 43 TYR B C 1
ATOM 2749 O O . TYR B 1 43 ? -21.828 19.438 10.938 1 90.75 43 TYR B O 1
ATOM 2757 N N . PHE B 1 44 ? -22.922 17.672 11.898 1 92.81 44 PHE B N 1
ATOM 2758 C CA . PHE B 1 44 ? -22.359 16.672 10.984 1 92.81 44 PHE B CA 1
ATOM 2759 C C . PHE B 1 44 ? -23.469 15.82 10.383 1 92.81 44 PHE B C 1
ATOM 2761 O O . PHE B 1 44 ? -23.938 14.859 11.008 1 92.81 44 PHE B O 1
ATOM 2768 N N . PRO B 1 45 ? -23.781 16.141 9.203 1 84.88 45 PRO B N 1
ATOM 2769 C CA . PRO B 1 45 ? -24.906 15.461 8.539 1 84.88 45 PRO B CA 1
ATOM 2770 C C . PRO B 1 45 ? -24.75 13.945 8.492 1 84.88 45 PRO B C 1
ATOM 2772 O O . PRO B 1 45 ? -25.734 13.211 8.43 1 84.88 45 PRO B O 1
ATOM 2775 N N .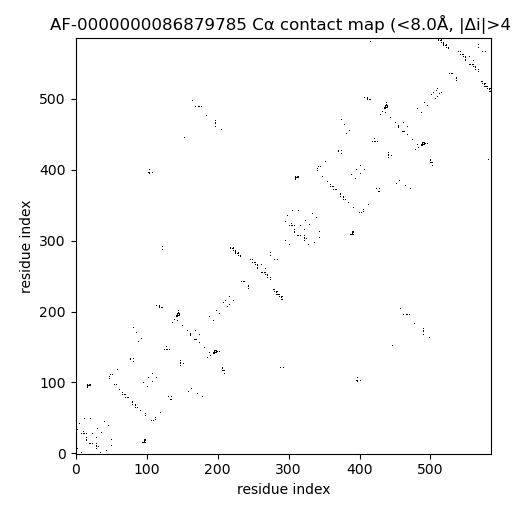 SER B 1 46 ? -23.469 13.523 8.484 1 81.19 46 SER B N 1
ATOM 2776 C CA . SER B 1 46 ? -23.219 12.086 8.469 1 81.19 46 SER B CA 1
ATOM 2777 C C . SER B 1 46 ? -22 11.727 9.312 1 81.19 46 SER B C 1
ATOM 2779 O O . SER B 1 46 ? -21.203 12.594 9.664 1 81.19 46 SER B O 1
ATOM 2781 N N . LYS B 1 47 ? -21.906 10.469 9.68 1 84.31 47 LYS B N 1
ATOM 2782 C CA . LYS B 1 47 ? -20.734 9.984 10.398 1 84.31 47 LYS B CA 1
ATOM 2783 C C . LYS B 1 47 ? -19.469 10.156 9.562 1 84.31 47 LYS B C 1
ATOM 2785 O O . LYS B 1 47 ? -18.391 10.391 10.109 1 84.31 47 LYS B O 1
ATOM 2790 N N . GLU B 1 48 ? -19.656 10.07 8.227 1 83.19 48 GLU B N 1
ATOM 2791 C CA . GLU B 1 48 ? -18.547 10.258 7.309 1 83.19 48 GLU B CA 1
ATOM 2792 C C . GLU B 1 48 ? -17.984 11.68 7.395 1 83.19 48 GLU B C 1
ATOM 2794 O O . GLU B 1 48 ? -16.766 11.875 7.398 1 83.19 48 GLU B O 1
ATOM 2799 N N . ASP B 1 49 ? -18.875 12.555 7.492 1 86.25 49 ASP B N 1
ATOM 2800 C CA . ASP B 1 49 ? -18.453 13.945 7.605 1 86.25 49 ASP B CA 1
ATOM 2801 C C . ASP B 1 49 ? -17.688 14.188 8.898 1 86.25 49 ASP B C 1
ATOM 2803 O O . ASP B 1 49 ? -16.703 14.945 8.914 1 86.25 49 ASP B O 1
ATOM 2807 N N . LEU B 1 50 ? -18.203 13.555 9.891 1 90.94 50 LEU B N 1
ATOM 2808 C CA . LEU B 1 50 ? -17.531 13.664 11.18 1 90.94 50 LEU B CA 1
ATOM 2809 C C . LEU B 1 50 ? -16.125 13.055 11.109 1 90.94 50 LEU B C 1
ATOM 2811 O O . LEU B 1 50 ? -15.172 13.641 11.609 1 90.94 50 LEU B O 1
ATOM 2815 N N . LEU B 1 51 ? -15.992 11.922 10.484 1 89.5 51 LEU B N 1
ATOM 2816 C CA . LEU B 1 51 ? -14.688 11.281 10.32 1 89.5 51 LEU B CA 1
ATOM 2817 C C . LEU B 1 51 ? -13.742 12.18 9.523 1 89.5 51 LEU B C 1
ATOM 2819 O O . LEU B 1 51 ? -12.555 12.258 9.836 1 89.5 51 LEU B O 1
ATOM 2823 N N . CYS B 1 52 ? -14.266 12.781 8.508 1 86.94 52 CYS B N 1
ATOM 2824 C CA . CYS B 1 52 ? -13.453 13.688 7.707 1 86.94 52 CYS B CA 1
ATOM 2825 C C . CYS B 1 52 ? -12.836 14.781 8.578 1 86.94 52 CYS B C 1
ATOM 2827 O O . CYS B 1 52 ? -11.648 15.094 8.445 1 86.94 52 CYS B O 1
ATOM 2829 N N . GLU B 1 53 ? -13.656 15.289 9.422 1 89.31 53 GLU B N 1
ATOM 2830 C CA . GLU B 1 53 ? -13.172 16.359 10.297 1 89.31 53 GLU B CA 1
ATOM 2831 C C . GLU B 1 53 ? -12.141 15.828 11.297 1 89.31 53 GLU B C 1
ATOM 2833 O O . GLU B 1 53 ? -11.141 16.484 11.562 1 89.31 53 GLU B O 1
ATOM 2838 N N . VAL B 1 54 ? -12.43 14.719 11.852 1 92.38 54 VAL B N 1
ATOM 2839 C CA . VAL B 1 54 ? -11.508 14.094 12.797 1 92.38 54 VAL B CA 1
ATOM 2840 C C . VAL B 1 54 ? -10.18 13.797 12.102 1 92.38 54 VAL B C 1
ATOM 2842 O O . VAL B 1 54 ? -9.109 14.078 12.648 1 92.38 54 VAL B O 1
ATOM 2845 N N . PHE B 1 55 ? -10.25 13.227 10.938 1 90 55 PHE B N 1
ATOM 2846 C CA . PHE B 1 55 ? -9.062 12.922 10.141 1 90 55 PHE B CA 1
ATOM 2847 C C . PHE B 1 55 ? -8.258 14.188 9.867 1 90 55 PHE B C 1
ATOM 2849 O O . PHE B 1 55 ? -7.035 14.195 10.023 1 90 55 PHE B O 1
ATOM 2856 N N . ASP B 1 56 ? -8.938 15.156 9.461 1 87.25 56 ASP B N 1
ATOM 2857 C CA . ASP B 1 56 ? -8.297 16.422 9.148 1 87.25 56 ASP B CA 1
ATOM 2858 C C . ASP B 1 56 ? -7.566 17 10.359 1 87.25 56 ASP B C 1
ATOM 2860 O O . ASP B 1 56 ? -6.418 17.422 10.258 1 87.25 56 ASP B O 1
ATOM 2864 N N . GLN B 1 57 ? -8.219 16.969 11.445 1 88.75 57 GLN B N 1
ATOM 2865 C CA . GLN B 1 57 ? -7.613 17.484 12.672 1 88.75 57 GLN B CA 1
ATOM 2866 C C . GLN B 1 57 ? -6.391 16.656 13.062 1 88.75 57 GLN B C 1
ATOM 2868 O O . GLN B 1 57 ? -5.379 17.219 13.508 1 88.75 57 GLN B O 1
ATOM 2873 N N . CYS B 1 58 ? -6.5 15.398 12.945 1 90.81 58 CYS B N 1
ATOM 2874 C CA . CYS B 1 58 ? -5.387 14.516 13.273 1 90.81 58 CYS B CA 1
ATOM 2875 C C . CYS B 1 58 ? -4.184 14.797 12.383 1 90.81 58 CYS B C 1
ATOM 2877 O O . CYS B 1 58 ? -3.049 14.852 12.859 1 90.81 58 CYS B O 1
ATOM 2879 N N . GLN B 1 59 ? -4.457 14.961 11.172 1 90.06 59 GLN B N 1
ATOM 2880 C CA . GLN B 1 59 ? -3.391 15.242 10.219 1 90.06 59 GLN B CA 1
ATOM 2881 C C . GLN B 1 59 ? -2.736 16.594 10.508 1 90.06 59 GLN B C 1
ATOM 2883 O O . GLN B 1 59 ? -1.512 16.719 10.438 1 90.06 59 GLN B O 1
ATOM 2888 N N . LEU B 1 60 ? -3.559 17.547 10.75 1 87.12 60 LEU B N 1
ATOM 2889 C CA . LEU B 1 60 ? -3.039 18.875 11.055 1 87.12 60 LEU B CA 1
ATOM 2890 C C . LEU B 1 60 ? -2.143 18.828 12.289 1 87.12 60 LEU B C 1
ATOM 2892 O O . LEU B 1 60 ? -1.062 19.422 12.297 1 87.12 60 LEU B O 1
ATOM 2896 N N . ALA B 1 61 ? -2.631 18.156 13.25 1 89.38 61 ALA B N 1
ATOM 2897 C CA . ALA B 1 61 ? -1.843 18.016 14.469 1 89.38 61 ALA B CA 1
ATOM 2898 C C . ALA B 1 61 ? -0.523 17.312 14.188 1 89.38 61 ALA B C 1
ATOM 2900 O O . ALA B 1 61 ? 0.513 17.656 14.758 1 89.38 61 ALA B O 1
ATOM 2901 N N . TYR B 1 62 ? -0.53 16.281 13.367 1 93.12 62 TYR B N 1
ATOM 2902 C CA . TYR B 1 62 ? 0.677 15.555 13 1 93.12 62 TYR B CA 1
ATOM 2903 C C . TYR B 1 62 ? 1.712 16.5 12.383 1 93.12 62 TYR B C 1
ATOM 2905 O O . TYR B 1 62 ? 2.865 16.516 12.82 1 93.12 62 TYR B O 1
ATOM 2913 N N . PHE B 1 63 ? 1.304 17.25 11.414 1 89.44 63 PHE B N 1
ATOM 2914 C CA . PHE B 1 63 ? 2.244 18.094 10.688 1 89.44 63 PHE B CA 1
ATOM 2915 C C . PHE B 1 63 ? 2.748 19.219 11.578 1 89.44 63 PHE B C 1
ATOM 2917 O O . PHE B 1 63 ? 3.91 19.625 11.484 1 89.44 63 PHE B O 1
ATOM 2924 N N . ASP B 1 64 ? 1.854 19.734 12.406 1 87.5 64 ASP B N 1
ATOM 2925 C CA . ASP B 1 64 ? 2.273 20.766 13.344 1 87.5 64 ASP B CA 1
ATOM 2926 C C . ASP B 1 64 ? 3.395 20.266 14.258 1 87.5 64 ASP B C 1
ATOM 2928 O O . ASP B 1 64 ? 4.402 20.938 14.438 1 87.5 64 ASP B O 1
ATOM 2932 N N . GLN B 1 65 ? 3.188 19.125 14.742 1 88.69 65 GLN B N 1
ATOM 2933 C CA . GLN B 1 65 ? 4.184 18.547 15.633 1 88.69 65 GLN B CA 1
ATOM 2934 C C . GLN B 1 65 ? 5.449 18.156 14.875 1 88.69 65 GLN B C 1
ATOM 2936 O O . GLN B 1 65 ? 6.559 18.328 15.383 1 88.69 65 GLN B O 1
ATOM 2941 N N . ALA B 1 66 ? 5.273 17.641 13.711 1 91.06 66 ALA B N 1
ATOM 2942 C CA . ALA B 1 66 ? 6.418 17.281 12.883 1 91.06 66 ALA B CA 1
ATOM 2943 C C . ALA B 1 66 ? 7.273 18.5 12.562 1 91.06 66 ALA B C 1
ATOM 2945 O O . ALA B 1 66 ? 8.508 18.422 12.57 1 91.06 66 ALA B O 1
ATOM 2946 N N . GLU B 1 67 ? 6.645 19.594 12.25 1 88.12 67 GLU B N 1
ATOM 2947 C CA . GLU B 1 67 ? 7.359 20.844 11.969 1 88.12 67 GLU B CA 1
ATOM 2948 C C . GLU B 1 67 ? 8.109 21.344 13.203 1 88.12 67 GLU B C 1
ATOM 2950 O O . GLU B 1 67 ? 9.242 21.797 13.102 1 88.12 67 GLU B O 1
ATOM 2955 N N . ARG B 1 68 ? 7.492 21.266 14.328 1 87.5 68 ARG B N 1
ATOM 2956 C CA . ARG B 1 68 ? 8.141 21.656 15.57 1 87.5 68 ARG B CA 1
ATOM 2957 C C . ARG B 1 68 ? 9.383 20.812 15.836 1 87.5 68 ARG B C 1
ATOM 2959 O O . ARG B 1 68 ? 10.422 21.344 16.25 1 87.5 68 ARG B O 1
ATOM 2966 N N . LEU B 1 69 ? 9.242 19.547 15.586 1 85.56 69 LEU B N 1
ATOM 2967 C CA . LEU B 1 69 ? 10.367 18.641 15.766 1 85.56 69 LEU B CA 1
ATOM 2968 C C . LEU B 1 69 ? 11.516 19.016 14.836 1 85.56 69 LEU B C 1
ATOM 2970 O O . LEU B 1 69 ? 12.688 18.922 15.219 1 85.56 69 LEU B O 1
ATOM 2974 N N . LYS B 1 70 ? 11.156 19.359 13.68 1 86.44 70 LYS B N 1
ATOM 2975 C CA . LYS B 1 70 ? 12.156 19.766 12.703 1 86.44 70 LYS B CA 1
ATOM 2976 C C . LYS B 1 70 ? 12.914 21 13.188 1 86.44 70 LYS B C 1
ATOM 2978 O O . LYS B 1 70 ? 14.133 21.094 13.016 1 86.44 70 LYS B O 1
ATOM 2983 N N . ASP B 1 71 ? 12.234 21.891 13.789 1 85 71 ASP B N 1
ATOM 2984 C CA . ASP B 1 71 ? 12.797 23.172 14.211 1 85 71 ASP B CA 1
ATOM 2985 C C . ASP B 1 71 ? 13.711 23 15.422 1 85 71 ASP B C 1
ATOM 2987 O O . ASP B 1 71 ? 14.727 23.672 15.539 1 85 71 ASP B O 1
ATOM 2991 N N . ILE B 1 72 ? 13.383 22.047 16.234 1 77.94 72 ILE B N 1
ATOM 2992 C CA . ILE B 1 72 ? 14.109 21.922 17.5 1 77.94 72 ILE B CA 1
ATOM 2993 C C . ILE B 1 72 ? 15.195 20.875 17.375 1 77.94 72 ILE B C 1
ATOM 2995 O O . ILE B 1 72 ? 16.031 20.719 18.266 1 77.94 72 ILE B O 1
ATOM 2999 N N . GLY B 1 73 ? 15.047 20.094 16.359 1 76.5 73 GLY B N 1
ATOM 3000 C CA . GLY B 1 73 ? 15.977 18.984 16.219 1 76.5 73 GLY B CA 1
ATOM 3001 C C . GLY B 1 73 ? 17.422 19.422 16.188 1 76.5 73 GLY B C 1
ATOM 3002 O O . GLY B 1 73 ? 17.75 20.469 15.625 1 76.5 73 GLY B O 1
ATOM 3003 N N . THR B 1 74 ? 18.156 18.594 17.062 1 80.94 74 THR B N 1
ATOM 3004 C CA . THR B 1 74 ? 19.594 18.781 17.109 1 80.94 74 THR B CA 1
ATOM 3005 C C . THR B 1 74 ? 20.328 17.562 16.547 1 80.94 74 THR B C 1
ATOM 3007 O O . THR B 1 74 ? 19.734 16.5 16.391 1 80.94 74 THR B O 1
ATOM 3010 N N . GLY B 1 75 ? 21.406 17.703 15.836 1 86.62 75 GLY B N 1
ATOM 3011 C CA . GLY B 1 75 ? 22.172 16.578 15.328 1 86.62 75 GLY B CA 1
ATOM 3012 C C . GLY B 1 75 ? 22.406 16.656 13.828 1 86.62 75 GLY B C 1
ATOM 3013 O O . GLY B 1 75 ? 22.109 17.656 13.195 1 86.62 75 GLY B O 1
ATOM 3014 N N . SER B 1 76 ? 22.938 15.531 13.367 1 91.38 76 SER B N 1
ATOM 3015 C CA . SER B 1 76 ? 23.188 15.445 11.93 1 91.38 76 SER B CA 1
ATOM 3016 C C . SER B 1 76 ? 21.875 15.312 11.148 1 91.38 76 SER B C 1
ATOM 3018 O O . SER B 1 76 ? 20.859 14.93 11.711 1 91.38 76 SER B O 1
ATOM 3020 N N . PRO B 1 77 ? 21.875 15.664 9.93 1 90.25 77 PRO B N 1
ATOM 3021 C CA . PRO B 1 77 ? 20.672 15.5 9.109 1 90.25 77 PRO B CA 1
ATOM 3022 C C . PRO B 1 77 ? 20.109 14.078 9.148 1 90.25 77 PRO B C 1
ATOM 3024 O O . PRO B 1 77 ? 18.891 13.883 9.164 1 90.25 77 PRO B O 1
ATOM 3027 N N . GLN B 1 78 ? 20.984 13.141 9.227 1 91.12 78 GLN B N 1
ATOM 3028 C CA . GLN B 1 78 ? 20.562 11.75 9.289 1 91.12 78 GLN B CA 1
ATOM 3029 C C . GLN B 1 78 ? 19.844 11.453 10.609 1 91.12 78 GLN B C 1
ATOM 3031 O O . GLN B 1 78 ? 18.812 10.797 10.625 1 91.12 78 GLN B O 1
ATOM 3036 N N . GLU B 1 79 ? 20.406 11.953 11.68 1 91.19 79 GLU B N 1
ATOM 3037 C CA . GLU B 1 79 ? 19.812 11.766 12.992 1 91.19 79 GLU B CA 1
ATOM 3038 C C . GLU B 1 79 ? 18.438 12.43 13.07 1 91.19 79 GLU B C 1
ATOM 3040 O O . GLU B 1 79 ? 17.5 11.883 13.664 1 91.19 79 GLU B O 1
ATOM 3045 N N . ARG B 1 80 ? 18.328 13.539 12.484 1 92.75 80 ARG B N 1
ATOM 3046 C CA . ARG B 1 80 ? 17.062 14.258 12.484 1 92.75 80 ARG B CA 1
ATOM 3047 C C . ARG B 1 80 ? 16.016 13.523 11.648 1 92.75 80 ARG B C 1
ATOM 3049 O O . ARG B 1 80 ? 14.828 13.531 11.992 1 92.75 80 ARG B O 1
ATOM 3056 N N . LEU B 1 81 ? 16.469 12.945 10.539 1 94.5 81 LEU B N 1
ATOM 3057 C CA . LEU B 1 81 ? 15.547 12.148 9.742 1 94.5 81 LEU B CA 1
ATOM 3058 C C . LEU B 1 81 ? 15.055 10.945 10.531 1 94.5 81 LEU B C 1
ATOM 3060 O O . LEU B 1 81 ? 13.867 10.594 10.461 1 94.5 81 LEU B O 1
ATOM 3064 N N . VAL B 1 82 ? 15.953 10.344 11.289 1 92.94 82 VAL B N 1
ATOM 3065 C CA . VAL B 1 82 ? 15.578 9.219 12.133 1 92.94 82 VAL B CA 1
ATOM 3066 C C . VAL B 1 82 ? 14.516 9.664 13.141 1 92.94 82 VAL B C 1
ATOM 3068 O O . VAL B 1 82 ? 13.5 8.992 13.32 1 92.94 82 VAL B O 1
ATOM 3071 N N . ASP B 1 83 ? 14.734 10.805 13.734 1 91.69 83 ASP B N 1
ATOM 3072 C CA . ASP B 1 83 ? 13.781 11.336 14.703 1 91.69 83 ASP B CA 1
ATOM 3073 C C . ASP B 1 83 ? 12.406 11.555 14.07 1 91.69 83 ASP B C 1
ATOM 3075 O O . ASP B 1 83 ? 11.383 11.289 14.688 1 91.69 83 ASP B O 1
ATOM 3079 N N . GLN B 1 84 ? 12.438 12.016 12.898 1 94.19 84 GLN B N 1
ATOM 3080 C CA . GLN B 1 84 ? 11.195 12.258 12.18 1 94.19 84 GLN B CA 1
ATOM 3081 C C . GLN B 1 84 ? 10.453 10.953 11.914 1 94.19 84 GLN B C 1
ATOM 3083 O O . GLN B 1 84 ? 9.227 10.891 12.047 1 94.19 84 GLN B O 1
ATOM 3088 N N . ILE B 1 85 ? 11.18 9.938 11.531 1 95.56 85 ILE B N 1
ATOM 3089 C CA . ILE B 1 85 ? 10.57 8.641 11.258 1 95.56 85 ILE B CA 1
ATOM 3090 C C . ILE B 1 85 ? 10.016 8.047 12.555 1 95.56 85 ILE B C 1
ATOM 3092 O O . ILE B 1 85 ? 8.906 7.516 12.57 1 95.56 85 ILE B O 1
ATOM 3096 N N . VAL B 1 86 ? 10.773 8.172 13.586 1 90.75 86 VAL B N 1
ATOM 3097 C CA . VAL B 1 86 ? 10.352 7.66 14.883 1 90.75 86 VAL B CA 1
ATOM 3098 C C . VAL B 1 86 ? 9.047 8.344 15.305 1 90.75 86 VAL B C 1
ATOM 3100 O O . VAL B 1 86 ? 8.086 7.68 15.695 1 90.75 86 VAL B O 1
ATOM 3103 N N . PHE B 1 87 ? 9.055 9.625 15.203 1 92.31 87 PHE B N 1
ATOM 3104 C CA . PHE B 1 87 ? 7.852 10.375 15.555 1 92.31 87 PHE B CA 1
ATOM 3105 C C . PHE B 1 87 ? 6.668 9.93 14.703 1 92.31 87 PHE B C 1
ATOM 3107 O O . PHE B 1 87 ? 5.57 9.711 15.227 1 92.31 87 PHE B O 1
ATOM 3114 N N . ARG B 1 88 ? 6.863 9.781 13.391 1 94.25 88 ARG B N 1
ATOM 3115 C CA . ARG B 1 88 ? 5.805 9.352 12.477 1 94.25 88 ARG B CA 1
ATOM 3116 C C . ARG B 1 88 ? 5.246 7.996 12.883 1 94.25 88 ARG B C 1
ATOM 3118 O O . ARG B 1 88 ? 4.027 7.816 12.953 1 94.25 88 ARG B O 1
ATOM 3125 N N . PHE B 1 89 ? 6.148 7.066 13.141 1 90.12 89 PHE B N 1
ATOM 3126 C CA . PHE B 1 89 ? 5.719 5.723 13.508 1 90.12 89 PHE B CA 1
ATOM 3127 C C . PHE B 1 89 ? 4.914 5.746 14.805 1 90.12 89 PHE B C 1
ATOM 3129 O O . PHE B 1 89 ? 3.832 5.16 14.883 1 90.12 89 PHE B O 1
ATOM 3136 N N . GLN B 1 90 ? 5.398 6.496 15.742 1 87.69 90 GLN B N 1
ATOM 3137 C CA . GLN B 1 90 ? 4.715 6.566 17.031 1 87.69 90 GLN B CA 1
ATOM 3138 C C . GLN B 1 90 ? 3.336 7.203 16.891 1 87.69 90 GLN B C 1
ATOM 3140 O O . GLN B 1 90 ? 2.355 6.703 17.453 1 87.69 90 GLN B O 1
ATOM 3145 N N . TYR B 1 91 ? 3.32 8.242 16.188 1 90.56 91 TYR B N 1
ATOM 3146 C CA . TYR B 1 91 ? 2.057 8.945 15.977 1 90.56 91 TYR B CA 1
ATOM 3147 C C . TYR B 1 91 ? 1.056 8.055 15.242 1 90.56 91 TYR B C 1
ATOM 3149 O O . TYR B 1 91 ? -0.106 7.961 15.648 1 90.56 91 TYR B O 1
ATOM 3157 N N . PHE B 1 92 ? 1.451 7.41 14.18 1 89.88 92 PHE B N 1
ATOM 3158 C CA . PHE B 1 92 ? 0.566 6.59 13.359 1 89.88 92 PHE B CA 1
ATOM 3159 C C . PHE B 1 92 ? 0.136 5.336 14.109 1 89.88 92 PHE B C 1
ATOM 3161 O O . PHE B 1 92 ? -0.966 4.828 13.898 1 89.88 92 PHE B O 1
ATOM 3168 N N . MET B 1 93 ? 0.988 4.926 14.984 1 84.44 93 MET B N 1
ATOM 3169 C CA . MET B 1 93 ? 0.599 3.807 15.836 1 84.44 93 MET B CA 1
ATOM 3170 C C . MET B 1 93 ? -0.481 4.23 16.828 1 84.44 93 MET B C 1
ATOM 3172 O O . MET B 1 93 ? -1.458 3.508 17.031 1 84.44 93 MET B O 1
ATOM 3176 N N . GLU B 1 94 ? -0.257 5.367 17.391 1 82.69 94 GLU B N 1
ATOM 3177 C CA . GLU B 1 94 ? -1.207 5.891 18.359 1 82.69 94 GLU B CA 1
ATOM 3178 C C . GLU B 1 94 ? -2.566 6.16 17.719 1 82.69 94 GLU B C 1
ATOM 3180 O O . GLU B 1 94 ? -3.607 5.906 18.328 1 82.69 94 GLU B O 1
ATOM 3185 N N . TYR B 1 95 ? -2.564 6.602 16.547 1 87.12 95 TYR B N 1
ATOM 3186 C CA . TYR B 1 95 ? -3.789 6.969 15.836 1 87.12 95 TYR B CA 1
ATOM 3187 C C . TYR B 1 95 ? -4.074 6 14.695 1 87.12 95 TYR B C 1
ATOM 3189 O O . TYR B 1 95 ? -4.613 6.391 13.664 1 87.12 95 TYR B O 1
ATOM 3197 N N . ARG B 1 96 ? -3.707 4.828 14.789 1 85.25 96 ARG B N 1
ATOM 3198 C CA . ARG B 1 96 ? -3.729 3.85 13.703 1 85.25 96 ARG B CA 1
ATOM 3199 C C . ARG B 1 96 ? -5.137 3.689 13.141 1 85.25 96 ARG B C 1
ATOM 3201 O O . ARG B 1 96 ? -5.312 3.547 11.922 1 85.25 96 ARG B O 1
ATOM 3208 N N . HIS B 1 97 ? -6.168 3.762 13.969 1 82.38 97 HIS B N 1
ATOM 3209 C CA . HIS B 1 97 ? -7.539 3.551 13.523 1 82.38 97 HIS B CA 1
ATOM 3210 C C . HIS B 1 97 ? -8.008 4.691 12.625 1 82.38 97 HIS B C 1
ATOM 3212 O O . HIS B 1 97 ? -8.898 4.504 11.797 1 82.38 97 HIS B O 1
ATOM 3218 N N . ILE B 1 98 ? -7.387 5.789 12.82 1 84.25 98 ILE B N 1
ATOM 3219 C CA . ILE B 1 98 ? -7.777 6.973 12.07 1 84.25 98 ILE B CA 1
ATOM 3220 C C . ILE B 1 98 ? -6.828 7.176 10.891 1 84.25 98 ILE B C 1
ATOM 3222 O O . ILE B 1 98 ? -7.262 7.473 9.773 1 84.25 98 ILE B O 1
ATOM 3226 N N . MET B 1 99 ? -5.551 6.82 11.102 1 82 99 MET B N 1
ATOM 3227 C CA . MET B 1 99 ? -4.527 7.246 10.148 1 82 99 MET B CA 1
ATOM 3228 C C . MET B 1 99 ? -4.145 6.102 9.219 1 82 99 MET B C 1
ATOM 3230 O O . MET B 1 99 ? -3.594 6.332 8.141 1 82 99 MET B O 1
ATOM 3234 N N . VAL B 1 100 ? -4.41 4.891 9.578 1 74.5 100 VAL B N 1
ATOM 3235 C CA . VAL B 1 100 ? -3.887 3.758 8.82 1 74.5 100 VAL B CA 1
ATOM 3236 C C . VAL B 1 100 ? -5.039 2.873 8.344 1 74.5 100 VAL B C 1
ATOM 3238 O O . VAL B 1 100 ? -5.176 2.607 7.152 1 74.5 100 VAL B O 1
ATOM 3241 N N . ASP B 1 101 ? -5.906 2.51 9.211 1 64.81 101 ASP B N 1
ATOM 3242 C CA . ASP B 1 101 ? -6.895 1.455 9.008 1 64.81 101 ASP B CA 1
ATOM 3243 C C . ASP B 1 101 ? -8.016 1.92 8.078 1 64.81 101 ASP B C 1
ATOM 3245 O O . ASP B 1 101 ? -8.828 1.112 7.625 1 64.81 101 ASP B O 1
ATOM 3249 N N . PHE B 1 102 ? -7.984 3.189 7.766 1 60.78 102 PHE B N 1
ATOM 3250 C CA . PHE B 1 102 ? -9.109 3.691 6.977 1 60.78 102 PHE B CA 1
ATOM 3251 C C . PHE B 1 102 ? -9.086 3.109 5.57 1 60.78 102 PHE B C 1
ATOM 3253 O O . PHE B 1 102 ? -10.102 3.111 4.871 1 60.78 102 PHE B O 1
ATOM 3260 N N . ILE B 1 103 ? -7.965 2.594 5.133 1 60.31 103 ILE B N 1
ATOM 3261 C CA . ILE B 1 103 ? -7.785 2.148 3.756 1 60.31 103 ILE B CA 1
ATOM 3262 C C . ILE B 1 103 ? -8.75 1.006 3.453 1 60.31 103 ILE B C 1
ATOM 3264 O O . ILE B 1 103 ? -9.203 0.854 2.316 1 60.31 103 ILE B O 1
ATOM 3268 N N . ASP B 1 104 ? -9.133 0.361 4.465 1 55.91 104 ASP B N 1
ATOM 3269 C CA . ASP B 1 104 ? -10.023 -0.778 4.277 1 55.91 104 ASP B CA 1
ATOM 3270 C C . ASP B 1 104 ? -11.477 -0.375 4.496 1 55.91 104 ASP B C 1
ATOM 3272 O O . ASP B 1 104 ? -12.375 -1.217 4.434 1 55.91 104 ASP B O 1
ATOM 3276 N N . LEU B 1 105 ? -11.656 0.923 4.684 1 58.69 105 LEU B N 1
ATOM 3277 C CA . LEU B 1 105 ? -13.008 1.366 5.008 1 58.69 105 LEU B CA 1
ATOM 3278 C C . LEU B 1 105 ? -13.734 1.864 3.762 1 58.69 105 LEU B C 1
ATOM 3280 O O . LEU B 1 105 ? -13.102 2.406 2.85 1 58.69 105 LEU B O 1
ATOM 3284 N N . PRO B 1 106 ? -14.953 1.552 3.67 1 56.81 106 PRO B N 1
ATOM 3285 C CA . PRO B 1 106 ? -15.75 2.055 2.549 1 56.81 106 PRO B CA 1
ATOM 3286 C C . PRO B 1 106 ? -15.664 3.57 2.395 1 56.81 106 PRO B C 1
ATOM 3288 O O . PRO B 1 106 ? -15.984 4.105 1.329 1 56.81 106 PRO B O 1
ATOM 3291 N N . ILE B 1 107 ? -15.219 4.223 3.326 1 59.19 107 ILE B N 1
ATOM 3292 C CA . ILE B 1 107 ? -15.172 5.68 3.346 1 59.19 107 ILE B CA 1
ATOM 3293 C C . ILE B 1 107 ? -14.227 6.184 2.26 1 59.19 107 ILE B C 1
ATOM 3295 O O . ILE B 1 107 ? -14.312 7.336 1.833 1 59.19 107 ILE B O 1
ATOM 3299 N N . THR B 1 108 ? -13.406 5.219 1.839 1 62.56 108 THR B N 1
ATOM 3300 C CA . THR B 1 108 ? -12.414 5.621 0.843 1 62.56 108 THR B CA 1
ATOM 3301 C C . THR B 1 108 ? -13.094 5.992 -0.472 1 62.56 108 THR B C 1
ATOM 3303 O O . THR B 1 108 ? -12.508 6.676 -1.311 1 62.56 108 THR B O 1
ATOM 3306 N N . GLN B 1 109 ? -14.312 5.637 -0.492 1 61.12 109 GLN B N 1
ATOM 3307 C CA . GLN B 1 109 ? -15.07 5.945 -1.7 1 61.12 109 GLN B CA 1
ATOM 3308 C C . GLN B 1 109 ? -15.859 7.242 -1.536 1 61.12 109 GLN B C 1
ATOM 3310 O O . GLN B 1 109 ? -16.438 7.75 -2.5 1 61.12 109 GLN B O 1
ATOM 3315 N N . TYR B 1 110 ? -15.914 7.766 -0.269 1 68.81 110 TYR B N 1
ATOM 3316 C CA . TYR B 1 110 ? -16.578 9.039 0.018 1 68.81 110 TYR B CA 1
ATOM 3317 C C . TYR B 1 110 ? -15.789 10.203 -0.562 1 68.81 110 TYR B C 1
ATOM 3319 O O . TYR B 1 110 ? -14.602 10.359 -0.271 1 68.81 110 TYR B O 1
ATOM 3327 N N . GLU B 1 111 ? -16.375 10.945 -1.406 1 73.75 111 GLU B N 1
ATOM 3328 C CA . GLU B 1 111 ? -15.703 11.961 -2.209 1 73.75 111 GLU B CA 1
ATOM 3329 C C . GLU B 1 111 ? -14.961 12.961 -1.326 1 73.75 111 GLU B C 1
ATOM 3331 O O . GLU B 1 111 ? -13.82 13.32 -1.609 1 73.75 111 GLU B O 1
ATOM 3336 N N . THR B 1 112 ? -15.688 13.422 -0.301 1 76.56 112 THR B N 1
ATOM 3337 C CA . THR B 1 112 ? -15.078 14.406 0.591 1 76.56 112 THR B CA 1
ATOM 3338 C C . THR B 1 112 ? -13.828 13.836 1.247 1 76.56 112 THR B C 1
ATOM 3340 O O . THR B 1 112 ? -12.805 14.523 1.349 1 76.56 112 THR B O 1
ATOM 3343 N N . PHE B 1 113 ? -13.938 12.625 1.569 1 78.25 113 PHE B N 1
ATOM 3344 C CA . PHE B 1 113 ? -12.797 11.977 2.201 1 78.25 113 PHE B CA 1
ATOM 3345 C C . PHE B 1 113 ? -11.672 11.773 1.194 1 78.25 113 PHE B C 1
ATOM 3347 O O . PHE B 1 113 ? -10.492 11.938 1.526 1 78.25 113 PHE B O 1
ATOM 3354 N N . ARG B 1 114 ? -12.016 11.383 0.085 1 75.69 114 ARG B N 1
ATOM 3355 C CA . ARG B 1 114 ? -11.016 11.172 -0.964 1 75.69 114 ARG B CA 1
ATOM 3356 C C . ARG B 1 114 ? -10.227 12.453 -1.226 1 75.69 114 ARG B C 1
ATOM 3358 O O . ARG B 1 114 ? -9 12.414 -1.353 1 75.69 114 ARG B O 1
ATOM 3365 N N . LYS B 1 115 ? -10.891 13.523 -1.267 1 77.31 115 LYS B N 1
ATOM 3366 C CA . LYS B 1 115 ? -10.234 14.805 -1.482 1 77.31 115 LYS B CA 1
ATOM 3367 C C . LYS B 1 115 ? -9.297 15.148 -0.33 1 77.31 115 LYS B C 1
ATOM 3369 O O . LYS B 1 115 ? -8.172 15.609 -0.553 1 77.31 115 LYS B O 1
ATOM 3374 N N . LEU B 1 116 ? -9.812 14.93 0.833 1 80.75 116 LEU B N 1
ATOM 3375 C CA . LEU B 1 116 ? -9 15.172 2.018 1 80.75 116 LEU B CA 1
ATOM 3376 C C . LEU B 1 116 ? -7.766 14.281 2.025 1 80.75 116 LEU B C 1
ATOM 3378 O O . LEU B 1 116 ? -6.656 14.75 2.297 1 80.75 116 LEU B O 1
ATOM 3382 N N . ARG B 1 117 ? -7.953 13.055 1.704 1 81.81 117 ARG B N 1
ATOM 3383 C CA . ARG B 1 117 ? -6.855 12.094 1.663 1 81.81 117 ARG B CA 1
ATOM 3384 C C . ARG B 1 117 ? -5.809 12.5 0.632 1 81.81 117 ARG B C 1
ATOM 3386 O O . ARG B 1 117 ? -4.609 12.375 0.876 1 81.81 117 ARG B O 1
ATOM 3393 N N . ASN B 1 118 ? -6.273 12.969 -0.418 1 79.25 118 ASN B N 1
ATOM 3394 C CA . ASN B 1 118 ? -5.355 13.414 -1.463 1 79.25 118 ASN B CA 1
ATOM 3395 C C . ASN B 1 118 ? -4.523 14.602 -1.005 1 79.25 118 ASN B C 1
ATOM 3397 O O . ASN B 1 118 ? -3.318 14.664 -1.265 1 79.25 118 ASN B O 1
ATOM 3401 N N . HIS B 1 119 ? -5.188 15.43 -0.34 1 78.25 119 HIS B N 1
ATOM 3402 C CA . HIS B 1 119 ? -4.484 16.594 0.184 1 78.25 119 HIS B CA 1
ATOM 3403 C C . HIS B 1 119 ? -3.418 16.188 1.193 1 78.25 119 HIS B C 1
ATOM 3405 O O . HIS B 1 119 ? -2.297 16.703 1.158 1 78.25 119 HIS B O 1
ATOM 3411 N N . VAL B 1 120 ? -3.795 15.352 1.939 1 83.19 120 VAL B N 1
ATOM 3412 C CA . VAL B 1 120 ? -2.863 14.867 2.951 1 83.19 120 VAL B CA 1
ATOM 3413 C C . VAL B 1 120 ? -1.699 14.141 2.277 1 83.19 120 VAL B C 1
ATOM 3415 O O . VAL B 1 120 ? -0.544 14.305 2.682 1 83.19 120 VAL B O 1
ATOM 3418 N N . ARG B 1 121 ? -1.991 13.383 1.321 1 82.56 121 ARG B N 1
ATOM 3419 C CA . ARG B 1 121 ? -0.961 12.672 0.565 1 82.56 121 ARG B CA 1
ATOM 3420 C C . ARG B 1 121 ? 0.037 13.656 -0.043 1 82.56 121 ARG B C 1
ATOM 3422 O O . ARG B 1 121 ? 1.248 13.422 0.003 1 82.56 121 ARG B O 1
ATOM 3429 N N . GLU B 1 122 ? -0.461 14.688 -0.585 1 81.06 122 GLU B N 1
ATOM 3430 C CA . GLU B 1 122 ? 0.39 15.703 -1.187 1 81.06 122 GLU B CA 1
ATOM 3431 C C . GLU B 1 122 ? 1.322 16.328 -0.151 1 81.06 122 GLU B C 1
ATOM 3433 O O . GLU B 1 122 ? 2.518 16.484 -0.402 1 81.06 122 GLU B O 1
ATOM 3438 N N . ARG B 1 123 ? 0.719 16.656 0.935 1 82.81 123 ARG B N 1
ATOM 3439 C CA . ARG B 1 123 ? 1.516 17.25 2.002 1 82.81 123 ARG B CA 1
ATOM 3440 C C . ARG B 1 123 ? 2.584 16.281 2.496 1 82.81 123 ARG B C 1
ATOM 3442 O O . ARG B 1 123 ? 3.719 16.688 2.762 1 82.81 123 ARG B O 1
ATOM 3449 N N . MET B 1 124 ? 2.189 15.094 2.596 1 88.81 124 MET B N 1
ATOM 3450 C CA . MET B 1 124 ? 3.117 14.062 3.041 1 88.81 124 MET B CA 1
ATOM 3451 C C . MET B 1 124 ? 4.273 13.906 2.059 1 88.81 124 MET B C 1
ATOM 3453 O O . MET B 1 124 ? 5.426 13.773 2.467 1 88.81 124 MET B O 1
ATOM 3457 N N . MET B 1 125 ? 3.963 13.969 0.839 1 86.62 125 MET B N 1
ATOM 3458 C CA . MET B 1 125 ? 4.988 13.836 -0.194 1 86.62 125 MET B CA 1
ATOM 3459 C C . MET B 1 125 ? 5.961 15.008 -0.15 1 86.62 125 MET B C 1
ATOM 3461 O O . MET B 1 125 ? 7.172 14.82 -0.277 1 86.62 125 MET B O 1
ATOM 3465 N N . GLU B 1 126 ? 5.398 16.141 -0.02 1 85.56 126 GLU B N 1
ATOM 3466 C CA . GLU B 1 126 ? 6.246 17.312 0.089 1 85.56 126 GLU B CA 1
ATOM 3467 C C . GLU B 1 126 ? 7.145 17.234 1.318 1 85.56 126 GLU B C 1
ATOM 3469 O O . GLU B 1 126 ? 8.305 17.656 1.271 1 85.56 126 GLU B O 1
ATOM 3474 N N . TRP B 1 127 ? 6.578 16.766 2.291 1 88.88 127 TRP B N 1
ATOM 3475 C CA . TRP B 1 127 ? 7.348 16.578 3.518 1 88.88 127 TRP B CA 1
ATOM 3476 C C . TRP B 1 127 ? 8.5 15.609 3.295 1 88.88 127 TRP B C 1
ATOM 3478 O O . TRP B 1 127 ? 9.633 15.875 3.705 1 88.88 127 TRP B O 1
ATOM 3488 N N . HIS B 1 128 ? 8.273 14.484 2.643 1 91.62 128 HIS B N 1
ATOM 3489 C CA . HIS B 1 128 ? 9.312 13.523 2.307 1 91.62 128 HIS B CA 1
ATOM 3490 C C . HIS B 1 128 ? 10.398 14.156 1.44 1 91.62 128 HIS B C 1
ATOM 3492 O O . HIS B 1 128 ? 11.594 13.961 1.687 1 91.62 128 HIS B O 1
ATOM 3498 N N . ARG B 1 129 ? 9.883 14.891 0.474 1 89.75 129 ARG B N 1
ATOM 3499 C CA . ARG B 1 129 ? 10.805 15.562 -0.427 1 89.75 129 ARG B CA 1
ATOM 3500 C C . ARG B 1 129 ? 11.734 16.5 0.343 1 89.75 129 ARG B C 1
ATOM 3502 O O . ARG B 1 129 ? 12.953 16.453 0.171 1 89.75 129 ARG B O 1
ATOM 3509 N N . SER B 1 130 ? 11.18 17.344 1.17 1 89.62 130 SER B N 1
ATOM 3510 C CA . SER B 1 130 ? 11.945 18.344 1.921 1 89.62 130 SER B CA 1
ATOM 3511 C C . SER B 1 130 ? 12.992 17.672 2.811 1 89.62 130 SER B C 1
ATOM 3513 O O . SER B 1 130 ? 14.141 18.125 2.873 1 89.62 130 SER B O 1
ATOM 3515 N N . TRP B 1 131 ? 12.656 16.594 3.398 1 89.44 131 TRP B N 1
ATOM 3516 C CA . TRP B 1 131 ? 13.57 15.898 4.297 1 89.44 131 TRP B CA 1
ATOM 3517 C C . TRP B 1 131 ? 14.695 15.227 3.516 1 89.44 131 TRP B C 1
ATOM 3519 O O . TRP B 1 131 ? 15.859 15.281 3.922 1 89.44 131 TRP B O 1
ATOM 3529 N N . LEU B 1 132 ? 14.359 14.57 2.439 1 93.25 132 LEU B N 1
ATOM 3530 C CA . LEU B 1 132 ? 15.383 13.883 1.659 1 93.25 132 LEU B CA 1
ATOM 3531 C C . LEU B 1 132 ? 16.375 14.875 1.069 1 93.25 132 LEU B C 1
ATOM 3533 O O . LEU B 1 132 ? 17.578 14.609 1.048 1 93.25 132 LEU B O 1
ATOM 3537 N N . VAL B 1 133 ? 15.867 16.016 0.614 1 92.19 133 VAL B N 1
ATOM 3538 C CA . VAL B 1 133 ? 16.75 17.047 0.061 1 92.19 133 VAL B CA 1
ATOM 3539 C C . VAL B 1 133 ? 17.641 17.609 1.163 1 92.19 133 VAL B C 1
ATOM 3541 O O . VAL B 1 133 ? 18.812 17.891 0.935 1 92.19 133 VAL B O 1
ATOM 3544 N N . GLU B 1 134 ? 17.078 17.781 2.293 1 90 134 GLU B N 1
ATOM 3545 C CA . GLU B 1 134 ? 17.844 18.312 3.42 1 90 134 GLU B CA 1
ATOM 3546 C C . GLU B 1 134 ? 18.953 17.344 3.818 1 90 134 GLU B C 1
ATOM 3548 O O . GLU B 1 134 ? 20.078 17.766 4.105 1 90 134 GLU B O 1
ATOM 3553 N N . VAL B 1 135 ? 18.719 16.078 3.854 1 91.94 135 VAL B N 1
ATOM 3554 C CA . VAL B 1 135 ? 19.656 15.07 4.34 1 91.94 135 VAL B CA 1
ATOM 3555 C C . VAL B 1 135 ? 20.703 14.781 3.27 1 91.94 135 VAL B C 1
ATOM 3557 O O . VAL B 1 135 ? 21.906 14.664 3.574 1 91.94 135 VAL B O 1
ATOM 3560 N N . TYR B 1 136 ? 20.297 14.719 2.01 1 93.75 136 TYR B N 1
ATOM 3561 C CA . TYR B 1 136 ? 21.203 14.219 0.979 1 93.75 136 TYR B CA 1
ATOM 3562 C C . TYR B 1 136 ? 21.656 15.352 0.06 1 93.75 136 TYR B C 1
ATOM 3564 O O . TYR B 1 136 ? 22.578 15.18 -0.735 1 93.75 136 TYR B O 1
ATOM 3572 N N . GLY B 1 137 ? 21 16.438 0.143 1 91.44 137 GLY B N 1
ATOM 3573 C CA . GLY B 1 137 ? 21.391 17.594 -0.644 1 91.44 137 GLY B CA 1
ATOM 3574 C C . GLY B 1 137 ? 20.953 17.516 -2.092 1 91.44 137 GLY B C 1
ATOM 3575 O O . GLY B 1 137 ? 20.062 16.75 -2.43 1 91.44 137 GLY B O 1
ATOM 3576 N N . HIS B 1 138 ? 21.609 18.234 -2.984 1 89.31 138 HIS B N 1
ATOM 3577 C CA . HIS B 1 138 ? 21.172 18.391 -4.367 1 89.31 138 HIS B CA 1
ATOM 3578 C C . HIS B 1 138 ? 21.688 17.25 -5.242 1 89.31 138 HIS B C 1
ATOM 3580 O O . HIS B 1 138 ? 21.25 17.094 -6.383 1 89.31 138 HIS B O 1
ATOM 3586 N N . ARG B 1 139 ? 22.5 16.406 -4.68 1 89.94 139 ARG B N 1
ATOM 3587 C CA . ARG B 1 139 ? 23.062 15.297 -5.457 1 89.94 139 ARG B CA 1
ATOM 3588 C C . ARG B 1 139 ? 21.984 14.297 -5.852 1 89.94 139 ARG B C 1
ATOM 3590 O O . ARG B 1 139 ? 22.203 13.477 -6.742 1 89.94 139 ARG B O 1
ATOM 3597 N N . ILE B 1 140 ? 20.844 14.414 -5.148 1 92.75 140 ILE B N 1
ATOM 3598 C CA . ILE B 1 140 ? 19.797 13.43 -5.41 1 92.75 140 ILE B CA 1
ATOM 3599 C C . ILE B 1 140 ? 18.812 13.992 -6.426 1 92.75 140 ILE B C 1
ATOM 3601 O O . ILE B 1 140 ? 17.844 13.312 -6.797 1 92.75 140 ILE B O 1
ATOM 3605 N N . LYS B 1 141 ? 18.984 15.141 -6.965 1 89.81 141 LYS B N 1
ATOM 3606 C CA . LYS B 1 141 ? 18.047 15.828 -7.852 1 89.81 141 LYS B CA 1
ATOM 3607 C C . LYS B 1 141 ? 17.719 14.969 -9.07 1 89.81 141 LYS B C 1
ATOM 3609 O O . LYS B 1 141 ? 16.547 14.852 -9.461 1 89.81 141 LYS B O 1
ATOM 3614 N N . PRO B 1 142 ? 18.734 14.289 -9.672 1 90 142 PRO B N 1
ATOM 3615 C CA . PRO B 1 142 ? 18.453 13.523 -10.891 1 90 142 PRO B CA 1
ATOM 3616 C C . PRO B 1 142 ? 17.531 12.328 -10.625 1 90 142 PRO B C 1
ATOM 3618 O O . PRO B 1 142 ? 16.922 11.805 -11.555 1 90 142 PRO B O 1
ATOM 3621 N N . PHE B 1 143 ? 17.5 11.898 -9.359 1 91.44 143 PHE B N 1
ATOM 3622 C CA . PHE B 1 143 ? 16.672 10.734 -9.062 1 91.44 143 PHE B CA 1
ATOM 3623 C C . PHE B 1 143 ? 15.812 10.984 -7.832 1 91.44 143 PHE B C 1
ATOM 3625 O O . PHE B 1 143 ? 15.5 10.047 -7.09 1 91.44 143 PHE B O 1
ATOM 36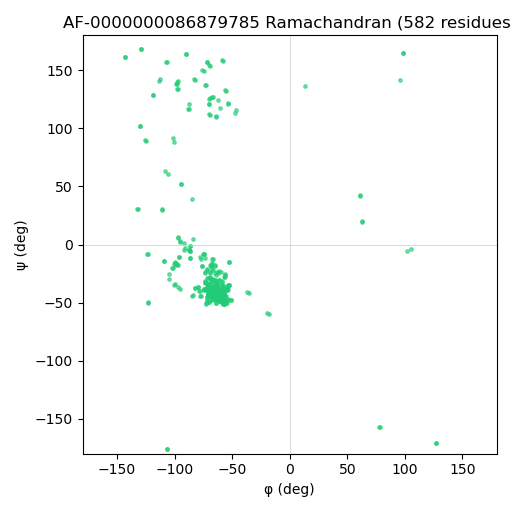32 N N . LEU B 1 144 ? 15.453 12.188 -7.605 1 91.56 144 LEU B N 1
ATOM 3633 C CA . LEU B 1 144 ? 14.734 12.609 -6.41 1 91.56 144 LEU B CA 1
ATOM 3634 C C . LEU B 1 144 ? 13.391 11.906 -6.301 1 91.56 144 LEU B C 1
ATOM 3636 O O . LEU B 1 144 ? 13.055 11.352 -5.25 1 91.56 144 LEU B O 1
ATOM 3640 N N . TRP B 1 145 ? 12.75 11.805 -7.395 1 86.75 145 TRP B N 1
ATOM 3641 C CA . TRP B 1 145 ? 11.383 11.289 -7.367 1 86.75 145 TRP B CA 1
ATOM 3642 C C . TRP B 1 145 ? 11.375 9.781 -7.121 1 86.75 145 TRP B C 1
ATOM 3644 O O . TRP B 1 145 ? 10.539 9.273 -6.367 1 86.75 145 TRP B O 1
ATOM 3654 N N . ASP B 1 146 ? 12.289 9.094 -7.691 1 91.75 146 ASP B N 1
ATOM 3655 C CA . ASP B 1 146 ? 12.414 7.672 -7.406 1 91.75 146 ASP B CA 1
ATOM 3656 C C . ASP B 1 146 ? 12.727 7.434 -5.93 1 91.75 146 ASP B C 1
ATOM 3658 O O . ASP B 1 146 ? 12.156 6.531 -5.309 1 91.75 146 ASP B O 1
ATOM 3662 N N . LEU B 1 147 ? 13.547 8.281 -5.449 1 93.25 147 LEU B N 1
ATOM 3663 C CA . LEU B 1 147 ? 13.953 8.125 -4.055 1 93.25 147 LEU B CA 1
ATOM 3664 C C . LEU B 1 147 ? 12.781 8.375 -3.117 1 93.25 147 LEU B C 1
ATOM 3666 O O . LEU B 1 147 ? 12.602 7.648 -2.135 1 93.25 147 LEU B O 1
ATOM 3670 N N . ILE B 1 148 ? 12 9.336 -3.432 1 93.06 148 ILE B N 1
ATOM 3671 C CA . ILE B 1 148 ? 10.844 9.656 -2.604 1 93.06 148 ILE B CA 1
ATOM 3672 C C . ILE B 1 148 ? 9.867 8.484 -2.598 1 93.06 148 ILE B C 1
ATOM 3674 O O . ILE B 1 148 ? 9.375 8.086 -1.541 1 93.06 148 ILE B O 1
ATOM 3678 N N . PHE B 1 149 ? 9.695 7.918 -3.686 1 90.12 149 PHE B N 1
ATOM 3679 C CA . PHE B 1 149 ? 8.742 6.824 -3.795 1 90.12 149 PHE B CA 1
ATOM 3680 C C . PHE B 1 149 ? 9.258 5.578 -3.086 1 90.12 149 PHE B C 1
ATOM 3682 O O . PHE B 1 149 ? 8.5 4.891 -2.4 1 90.12 149 PHE B O 1
ATOM 3689 N N . ILE B 1 150 ? 10.516 5.32 -3.283 1 94.06 150 ILE B N 1
ATOM 3690 C CA . ILE B 1 150 ? 11.102 4.16 -2.619 1 94.06 150 ILE B CA 1
ATOM 3691 C C . ILE B 1 150 ? 11.047 4.352 -1.105 1 94.06 150 ILE B C 1
ATOM 3693 O O . ILE B 1 150 ? 10.656 3.438 -0.372 1 94.06 150 ILE B O 1
ATOM 3697 N N . TYR B 1 151 ? 11.375 5.566 -0.719 1 95.56 151 TYR B N 1
ATOM 3698 C CA . TYR B 1 151 ? 11.328 5.895 0.702 1 95.56 151 TYR B CA 1
ATOM 3699 C C . TYR B 1 151 ? 9.93 5.676 1.265 1 95.56 151 TYR B C 1
ATOM 3701 O O . TYR B 1 151 ? 9.766 5.02 2.297 1 95.56 151 TYR B O 1
ATOM 3709 N N . ARG B 1 152 ? 9.031 6.172 0.567 1 92 152 ARG B N 1
ATOM 3710 C CA . ARG B 1 152 ? 7.641 6.059 0.99 1 92 152 ARG B CA 1
ATOM 3711 C C . ARG B 1 152 ? 7.199 4.602 1.05 1 92 152 ARG B C 1
ATOM 3713 O O . ARG B 1 152 ? 6.504 4.195 1.984 1 92 152 ARG B O 1
ATOM 3720 N N . ALA B 1 153 ? 7.504 3.885 0.094 1 90.62 153 ALA B N 1
ATOM 3721 C CA . ALA B 1 153 ? 7.113 2.479 0.029 1 90.62 153 ALA B CA 1
ATOM 3722 C C . ALA B 1 153 ? 7.672 1.698 1.216 1 90.62 153 ALA B C 1
ATOM 3724 O O . ALA B 1 153 ? 6.945 0.956 1.877 1 90.62 153 ALA B O 1
ATOM 3725 N N . ILE B 1 154 ? 8.953 1.884 1.455 1 93.38 154 ILE B N 1
ATOM 3726 C CA . ILE B 1 154 ? 9.609 1.184 2.551 1 93.38 154 ILE B CA 1
ATOM 3727 C C . ILE B 1 154 ? 9.008 1.626 3.883 1 93.38 154 ILE B C 1
ATOM 3729 O O . ILE B 1 154 ? 8.695 0.793 4.738 1 93.38 154 ILE B O 1
ATOM 3733 N N . LEU B 1 155 ? 8.812 2.924 3.986 1 93.44 155 LEU B N 1
ATOM 3734 C CA . LEU B 1 155 ? 8.266 3.494 5.215 1 93.44 155 LEU B CA 1
ATOM 3735 C C . LEU B 1 155 ? 6.891 2.916 5.512 1 93.44 155 LEU B C 1
ATOM 3737 O O . LEU B 1 155 ? 6.613 2.514 6.645 1 93.44 155 LEU B O 1
ATOM 3741 N N . LYS B 1 156 ? 6.09 2.898 4.535 1 89.56 156 LYS B N 1
ATOM 3742 C CA . LYS B 1 156 ? 4.727 2.395 4.695 1 89.56 156 LYS B CA 1
ATOM 3743 C C . LYS B 1 156 ? 4.73 0.921 5.09 1 89.56 156 LYS B C 1
ATOM 3745 O O . LYS B 1 156 ? 4.008 0.516 6.004 1 89.56 156 LYS B O 1
ATOM 3750 N N . ASP B 1 157 ? 5.484 0.193 4.422 1 87.94 157 ASP B N 1
ATOM 3751 C CA . ASP B 1 157 ? 5.52 -1.243 4.684 1 87.94 157 ASP B CA 1
ATOM 3752 C C . ASP B 1 157 ? 6.039 -1.53 6.094 1 87.94 157 ASP B C 1
ATOM 3754 O O . ASP B 1 157 ? 5.473 -2.361 6.809 1 87.94 157 ASP B O 1
ATOM 3758 N N . TYR B 1 158 ? 7.078 -0.902 6.52 1 89 158 TYR B N 1
ATOM 3759 C CA . TYR B 1 158 ? 7.652 -1.163 7.8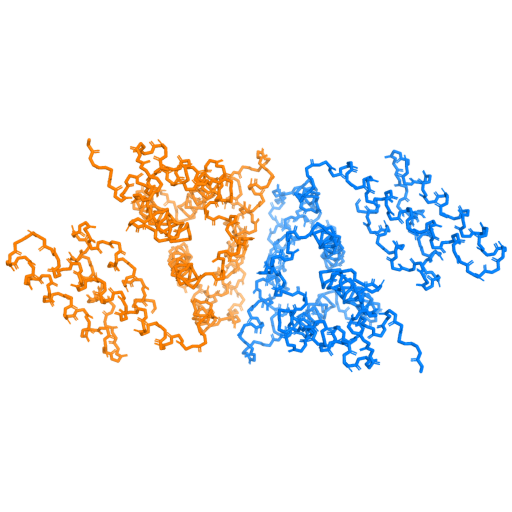32 1 89 158 TYR B CA 1
ATOM 3760 C C . TYR B 1 158 ? 6.75 -0.635 8.938 1 89 158 TYR B C 1
ATOM 3762 O O . TYR B 1 158 ? 6.695 -1.206 10.031 1 89 158 TYR B O 1
ATOM 3770 N N . LEU B 1 159 ? 6.102 0.471 8.641 1 88.12 159 LEU B N 1
ATOM 3771 C CA . LEU B 1 159 ? 5.121 0.942 9.617 1 88.12 159 LEU B CA 1
ATOM 3772 C C . LEU B 1 159 ? 4.051 -0.117 9.859 1 88.12 159 LEU B C 1
ATOM 3774 O O . LEU B 1 159 ? 3.705 -0.397 11.016 1 88.12 159 LEU B O 1
ATOM 3778 N N . GLN B 1 160 ? 3.539 -0.654 8.797 1 83.12 160 GLN B N 1
ATOM 3779 C CA . GLN B 1 160 ? 2.529 -1.7 8.922 1 83.12 160 GLN B CA 1
ATOM 3780 C C . GLN B 1 160 ? 3.064 -2.893 9.711 1 83.12 160 GLN B C 1
ATOM 3782 O O . GLN B 1 160 ? 2.328 -3.514 10.477 1 83.12 160 GLN B O 1
ATOM 3787 N N . ARG B 1 161 ? 4.281 -3.09 9.578 1 80.81 161 ARG B N 1
ATOM 3788 C CA . ARG B 1 161 ? 4.902 -4.199 10.297 1 80.81 161 ARG B CA 1
ATOM 3789 C C . ARG B 1 161 ? 4.996 -3.895 11.789 1 80.81 161 ARG B C 1
ATOM 3791 O O . ARG B 1 161 ? 4.727 -4.762 12.625 1 80.81 161 ARG B O 1
ATOM 3798 N N . VAL B 1 162 ? 5.477 -2.736 12.07 1 79.12 162 VAL B N 1
ATOM 3799 C CA . VAL B 1 162 ? 5.617 -2.322 13.461 1 79.12 162 VAL B CA 1
ATOM 3800 C C . VAL B 1 162 ? 4.254 -2.359 14.148 1 79.12 162 VAL B C 1
ATOM 3802 O O . VAL B 1 162 ? 4.148 -2.762 15.312 1 79.12 162 VAL B O 1
ATOM 3805 N N . ILE B 1 163 ? 3.254 -2.025 13.383 1 77.38 163 ILE B N 1
ATOM 3806 C CA . ILE B 1 163 ? 1.898 -2.006 13.922 1 77.38 163 ILE B CA 1
ATOM 3807 C C . ILE B 1 163 ? 1.407 -3.436 14.133 1 77.38 163 ILE B C 1
ATOM 3809 O O . ILE B 1 163 ? 0.793 -3.742 15.156 1 77.38 163 ILE B O 1
ATOM 3813 N N . SER B 1 164 ? 1.518 -4.273 13.125 1 71.69 164 SER B N 1
ATOM 3814 C CA . SER B 1 164 ? 1.011 -5.641 13.172 1 71.69 164 SER B CA 1
ATOM 3815 C C . SER B 1 164 ? 1.79 -6.484 14.172 1 71.69 164 SER B C 1
ATOM 3817 O O . SER B 1 164 ? 1.24 -7.414 14.766 1 71.69 164 SER B O 1
ATOM 3819 N N . GLU B 1 165 ? 3.053 -6.336 14.148 1 62.38 165 GLU B N 1
ATOM 3820 C CA . GLU B 1 165 ? 3.91 -7.102 15.047 1 62.38 165 GLU B CA 1
ATOM 3821 C C . GLU B 1 165 ? 4.219 -6.316 16.312 1 62.38 165 GLU B C 1
ATOM 3823 O O . GLU B 1 165 ? 5.383 -6.051 16.625 1 62.38 165 GLU B O 1
ATOM 3828 N N . GLU B 1 166 ? 3.094 -5.891 16.859 1 52.78 166 GLU B N 1
ATOM 3829 C CA . GLU B 1 166 ? 3.24 -5.051 18.047 1 52.78 166 GLU B CA 1
ATOM 3830 C C . GLU B 1 166 ? 4.23 -5.664 19.047 1 52.78 166 GLU B C 1
ATOM 3832 O O . GLU B 1 166 ? 4.191 -6.867 19.297 1 52.78 166 GLU B O 1
ATOM 3837 N N . ASN B 1 167 ? 5.461 -4.93 19.25 1 52.28 167 ASN B N 1
ATOM 3838 C CA . ASN B 1 167 ? 6.363 -5.184 20.375 1 52.28 167 ASN B CA 1
ATOM 3839 C C . ASN B 1 167 ? 7.609 -5.945 19.922 1 52.28 167 ASN B C 1
ATOM 3841 O O . ASN B 1 167 ? 8.484 -6.246 20.734 1 52.28 167 ASN B O 1
ATOM 3845 N N . LEU B 1 168 ? 7.535 -6.273 18.609 1 57.78 168 LEU B N 1
ATOM 3846 C CA . LEU B 1 168 ? 8.734 -7.062 18.359 1 57.78 168 LEU B CA 1
ATOM 3847 C C . LEU B 1 168 ? 9.812 -6.219 17.688 1 57.78 168 LEU B C 1
ATOM 3849 O O . LEU B 1 168 ? 11 -6.469 17.859 1 57.78 168 LEU B O 1
ATOM 3853 N N . LEU B 1 169 ? 9.328 -5.098 17.156 1 71.88 169 LEU B N 1
ATOM 3854 C CA . LEU B 1 169 ? 10.344 -4.305 16.469 1 71.88 169 LEU B CA 1
ATOM 3855 C C . LEU B 1 169 ? 10.5 -2.934 17.109 1 71.88 169 LEU B C 1
ATOM 3857 O O . LEU B 1 169 ? 9.508 -2.277 17.438 1 71.88 169 LEU B O 1
ATOM 3861 N N . SER B 1 170 ? 11.734 -2.572 17.422 1 80.62 170 SER B N 1
ATOM 3862 C CA . SER B 1 170 ? 12.031 -1.232 17.906 1 80.62 170 SER B CA 1
ATOM 3863 C C . SER B 1 170 ? 11.805 -0.179 16.828 1 80.62 170 SER B C 1
ATOM 3865 O O . SER B 1 170 ? 12.32 -0.298 15.727 1 80.62 170 SER B O 1
ATOM 3867 N N . VAL B 1 171 ? 11.016 0.789 17.219 1 86.5 171 VAL B N 1
ATOM 3868 C CA . VAL B 1 171 ? 10.727 1.874 16.297 1 86.5 171 VAL B CA 1
ATOM 3869 C C . VAL B 1 171 ? 12.016 2.58 15.898 1 86.5 171 VAL B C 1
ATOM 3871 O O . VAL B 1 171 ? 12.234 2.877 14.719 1 86.5 171 VAL B O 1
ATOM 3874 N N . GLU B 1 172 ? 12.891 2.787 16.844 1 86.56 172 GLU B N 1
ATOM 3875 C CA . GLU B 1 172 ? 14.148 3.482 16.594 1 86.56 172 GLU B CA 1
ATOM 3876 C C . GLU B 1 172 ? 15.062 2.654 15.695 1 86.56 172 GLU B C 1
ATOM 3878 O O . GLU B 1 172 ? 15.641 3.176 14.734 1 86.56 172 GLU B O 1
ATOM 3883 N N . ASP B 1 173 ? 15.156 1.37 15.953 1 86.5 173 ASP B N 1
ATOM 3884 C CA . ASP B 1 173 ? 15.977 0.491 15.125 1 86.5 173 ASP B CA 1
ATOM 3885 C C . ASP B 1 173 ? 15.461 0.447 13.695 1 86.5 173 ASP B C 1
ATOM 3887 O O . ASP B 1 173 ? 16.25 0.438 12.742 1 86.5 173 ASP B O 1
ATOM 3891 N N . THR B 1 174 ? 14.164 0.423 13.633 1 90 174 THR B N 1
ATOM 3892 C CA . THR B 1 174 ? 13.547 0.408 12.305 1 90 174 THR B CA 1
ATOM 3893 C C . THR B 1 174 ? 13.867 1.692 11.547 1 90 174 THR B C 1
ATOM 3895 O O . THR B 1 174 ? 14.188 1.653 10.359 1 90 174 THR B O 1
ATOM 3898 N N . ALA B 1 175 ? 13.781 2.809 12.258 1 92.81 175 ALA B N 1
ATOM 3899 C CA . ALA B 1 175 ? 14.086 4.098 11.641 1 92.81 175 ALA B CA 1
ATOM 3900 C C . ALA B 1 175 ? 15.523 4.141 11.133 1 92.81 175 ALA B C 1
ATOM 3902 O O . ALA B 1 175 ? 15.781 4.555 10 1 92.81 175 ALA B O 1
ATOM 3903 N N . TRP B 1 176 ? 16.453 3.678 11.945 1 89.5 176 TRP B N 1
ATOM 3904 C CA . TRP B 1 176 ? 17.859 3.648 11.555 1 89.5 176 TRP B CA 1
ATOM 3905 C C . TRP B 1 176 ? 18.078 2.715 10.367 1 89.5 176 TRP B C 1
ATOM 3907 O O . TRP B 1 176 ? 18.891 3 9.484 1 89.5 176 TRP B O 1
ATOM 3917 N N . PHE B 1 177 ? 17.406 1.659 10.43 1 92 177 PHE B N 1
ATOM 3918 C CA . PHE B 1 177 ? 17.484 0.692 9.336 1 92 177 PHE B CA 1
ATOM 3919 C C . PHE B 1 177 ? 17.062 1.322 8.016 1 92 177 PHE B C 1
ATOM 3921 O O . PHE B 1 177 ? 17.75 1.196 7.008 1 92 177 PHE B O 1
ATOM 3928 N N . ILE B 1 178 ? 15.93 2.002 8.016 1 95.25 178 ILE B N 1
ATOM 3929 C CA . ILE B 1 178 ? 15.391 2.635 6.816 1 95.25 178 ILE B CA 1
ATOM 3930 C C . ILE B 1 178 ? 16.375 3.67 6.289 1 95.25 178 ILE B C 1
ATOM 3932 O O . ILE B 1 178 ? 16.672 3.703 5.094 1 95.25 178 ILE B O 1
ATOM 3936 N N . VAL B 1 179 ? 16.906 4.457 7.168 1 95.06 179 VAL B N 1
ATOM 3937 C CA . VAL B 1 179 ? 17.844 5.5 6.77 1 95.06 179 VAL B CA 1
ATOM 3938 C C . VAL B 1 179 ? 19.094 4.871 6.188 1 95.06 179 VAL B C 1
ATOM 3940 O O . VAL B 1 179 ? 19.656 5.359 5.195 1 95.06 179 VAL B O 1
ATOM 3943 N N . ASP B 1 180 ? 19.531 3.811 6.762 1 94.25 180 ASP B N 1
ATOM 3944 C CA . ASP B 1 180 ? 20.703 3.096 6.273 1 94.25 180 ASP B CA 1
ATOM 3945 C C . ASP B 1 180 ? 20.5 2.596 4.848 1 94.25 180 ASP B C 1
ATOM 3947 O O . ASP B 1 180 ? 21.391 2.693 4.008 1 94.25 180 ASP B O 1
ATOM 3951 N N . LYS B 1 181 ? 19.391 2.045 4.598 1 94.81 181 LYS B N 1
ATOM 3952 C CA . LYS B 1 181 ? 19.078 1.563 3.258 1 94.81 181 LYS B CA 1
ATOM 3953 C C . LYS B 1 181 ? 18.984 2.721 2.268 1 94.81 181 LYS B C 1
ATOM 3955 O O . LYS B 1 181 ? 19.438 2.613 1.132 1 94.81 181 LYS B O 1
ATOM 3960 N N . MET B 1 182 ? 18.359 3.818 2.709 1 95.5 182 MET B N 1
ATOM 3961 C CA . MET B 1 182 ? 18.281 4.996 1.848 1 95.5 182 MET B CA 1
ATOM 3962 C C . MET B 1 182 ? 19.672 5.523 1.519 1 95.5 182 MET B C 1
ATOM 3964 O O . MET B 1 182 ? 19.938 5.902 0.379 1 95.5 182 MET B O 1
ATOM 3968 N N . ASP B 1 183 ? 20.531 5.504 2.516 1 94.62 183 ASP B N 1
ATOM 3969 C CA . ASP B 1 183 ? 21.922 5.922 2.299 1 94.62 183 ASP B CA 1
ATOM 3970 C C . ASP B 1 183 ? 22.594 5.055 1.234 1 94.62 183 ASP B C 1
ATOM 3972 O O . ASP B 1 183 ? 23.281 5.57 0.358 1 94.62 183 ASP B O 1
ATOM 3976 N N . ALA B 1 184 ? 22.375 3.801 1.362 1 94.12 184 ALA B N 1
ATOM 3977 C CA . ALA B 1 184 ? 22.969 2.867 0.404 1 94.12 184 ALA B CA 1
ATOM 3978 C C . ALA B 1 184 ? 22.469 3.156 -1.012 1 94.12 184 ALA B C 1
ATOM 3980 O O . ALA B 1 184 ? 23.266 3.15 -1.962 1 94.12 184 ALA B O 1
ATOM 3981 N N . LEU B 1 185 ? 21.219 3.42 -1.168 1 94.88 185 LEU B N 1
ATOM 3982 C CA . LEU B 1 185 ? 20.641 3.688 -2.475 1 94.88 185 LEU B CA 1
ATOM 3983 C C . LEU B 1 185 ? 21.156 5.004 -3.045 1 94.88 185 LEU B C 1
ATOM 3985 O O . LEU B 1 185 ? 21.484 5.086 -4.23 1 94.88 185 LEU B O 1
ATOM 3989 N N . VAL B 1 186 ? 21.172 5.996 -2.23 1 94.56 186 VAL B N 1
ATOM 3990 C CA . VAL B 1 186 ? 21.656 7.305 -2.67 1 94.56 186 VAL B CA 1
ATOM 3991 C C . VAL B 1 186 ? 23.109 7.207 -3.113 1 94.56 186 VAL B C 1
ATOM 3993 O O . VAL B 1 186 ? 23.484 7.75 -4.152 1 94.56 186 VAL B O 1
ATOM 3996 N N . ASN B 1 187 ? 23.922 6.504 -2.332 1 93.12 187 ASN B N 1
ATOM 3997 C CA . ASN B 1 187 ? 25.328 6.336 -2.68 1 93.12 187 ASN B CA 1
ATOM 3998 C C . ASN B 1 187 ? 25.484 5.598 -4.008 1 93.12 187 ASN B C 1
ATOM 4000 O O . ASN B 1 187 ? 26.328 5.965 -4.828 1 93.12 187 ASN B O 1
ATOM 4004 N N . HIS B 1 188 ? 24.703 4.641 -4.176 1 92.88 188 HIS B N 1
ATOM 4005 C CA . HIS B 1 188 ? 24.766 3.865 -5.406 1 92.88 188 HIS B CA 1
ATOM 4006 C C . HIS B 1 188 ? 24.344 4.707 -6.609 1 92.88 188 HIS B C 1
ATOM 4008 O O . HIS B 1 188 ? 25.047 4.742 -7.621 1 92.88 188 HIS B O 1
ATOM 4014 N N . MET B 1 189 ? 23.25 5.43 -6.469 1 90.94 189 MET B N 1
ATOM 4015 C CA . MET B 1 189 ? 22.688 6.172 -7.594 1 90.94 189 MET B CA 1
ATOM 4016 C C . MET B 1 189 ? 23.531 7.402 -7.914 1 90.94 189 MET B C 1
ATOM 4018 O O . MET B 1 189 ? 23.609 7.82 -9.07 1 90.94 189 MET B O 1
ATOM 4022 N N . SER B 1 190 ? 24.062 7.918 -6.973 1 89.5 190 SER B N 1
ATOM 4023 C CA . SER B 1 190 ? 24.938 9.062 -7.184 1 89.5 190 SER B CA 1
ATOM 4024 C C . SER B 1 190 ? 26.219 8.648 -7.895 1 89.5 190 SER B C 1
ATOM 4026 O O . SER B 1 190 ? 26.734 9.375 -8.75 1 89.5 190 SER B O 1
ATOM 4028 N N . LYS B 1 191 ? 26.734 7.551 -7.602 1 87.06 191 LYS B N 1
ATOM 4029 C CA . LYS B 1 191 ? 27.984 7.059 -8.188 1 87.06 191 LYS B CA 1
ATOM 4030 C C . LYS B 1 191 ? 27.766 6.582 -9.625 1 87.06 191 LYS B C 1
ATOM 4032 O O . LYS B 1 191 ? 28.625 6.781 -10.484 1 87.06 191 LYS B O 1
ATOM 4037 N N . SER B 1 192 ? 26.672 5.984 -9.828 1 82.5 192 SER B N 1
ATOM 4038 C CA . SER B 1 192 ? 26.391 5.426 -11.148 1 82.5 192 SER B CA 1
ATOM 4039 C C . SER B 1 192 ? 25.984 6.52 -12.133 1 82.5 192 SER B C 1
ATOM 4041 O O . SER B 1 192 ? 25.984 6.297 -13.344 1 82.5 192 SER B O 1
ATOM 4043 N N . GLY B 1 193 ? 25.703 7.711 -11.633 1 75.62 193 GLY B N 1
ATOM 4044 C CA . GLY B 1 193 ? 25.219 8.781 -12.492 1 75.62 193 GLY B CA 1
ATOM 4045 C C . GLY B 1 193 ? 23.875 8.469 -13.141 1 75.62 193 GLY B C 1
ATOM 4046 O O . GLY B 1 193 ? 23.562 9 -14.203 1 75.62 193 GLY B O 1
ATOM 4047 N N . SER B 1 194 ? 23.25 7.594 -12.57 1 73.88 194 SER B N 1
ATOM 4048 C CA . SER B 1 194 ? 21.984 7.152 -13.156 1 73.88 194 SER B CA 1
ATOM 4049 C C . SER B 1 194 ? 20.891 8.195 -12.945 1 73.88 194 SER B C 1
ATOM 4051 O O . SER B 1 194 ? 20.859 8.867 -11.914 1 73.88 194 SER B O 1
ATOM 4053 N N . ASN B 1 195 ? 20.172 8.336 -14.047 1 80.44 195 ASN B N 1
ATOM 4054 C CA . ASN B 1 195 ? 18.969 9.141 -13.93 1 80.44 195 ASN B CA 1
ATOM 4055 C C . ASN B 1 195 ? 17.797 8.328 -13.383 1 80.44 195 ASN B C 1
ATOM 4057 O O . ASN B 1 195 ? 17.797 7.102 -13.492 1 80.44 195 ASN B O 1
ATOM 4061 N N . GLY B 1 196 ? 17.016 8.953 -12.57 1 82.94 196 GLY B N 1
ATOM 4062 C CA . GLY B 1 196 ? 15.82 8.289 -12.078 1 82.94 196 GLY B CA 1
ATOM 4063 C C . GLY B 1 196 ? 14.883 7.859 -13.195 1 82.94 196 GLY B C 1
ATOM 4064 O O . GLY B 1 196 ? 15.109 8.18 -14.359 1 82.94 196 GLY B O 1
ATOM 4065 N N . LEU B 1 197 ? 14.109 7 -12.938 1 82 197 LEU B N 1
ATOM 4066 C CA . LEU B 1 197 ? 13.078 6.535 -13.859 1 82 197 LEU B CA 1
ATOM 4067 C C . LEU B 1 197 ? 11.883 7.484 -13.859 1 82 197 LEU B C 1
ATOM 4069 O O . LEU B 1 197 ? 11.32 7.77 -14.914 1 82 197 LEU B O 1
ATOM 4073 N N . LEU B 1 198 ? 11.609 8.008 -12.656 1 81.44 198 LEU B N 1
ATOM 4074 C CA . LEU B 1 198 ? 10.422 8.828 -12.477 1 81.44 198 LEU B CA 1
ATOM 4075 C C . LEU B 1 198 ? 10.773 10.312 -12.539 1 81.44 198 LEU B C 1
ATOM 4077 O O . LEU B 1 198 ? 11.852 10.719 -12.094 1 81.44 198 LEU B O 1
ATOM 4081 N N . GLY B 1 199 ? 9.914 10.992 -13.219 1 75.44 199 GLY B N 1
ATOM 4082 C CA . GLY B 1 199 ? 10.031 12.445 -13.219 1 75.44 199 GLY B CA 1
ATOM 4083 C C . GLY B 1 199 ? 8.961 13.125 -12.391 1 75.44 199 GLY B C 1
ATOM 4084 O O . GLY B 1 199 ? 8.203 12.461 -11.68 1 75.44 199 GLY B O 1
ATOM 4085 N N . LYS B 1 200 ? 8.984 14.375 -12.43 1 76.19 200 LYS B N 1
ATOM 4086 C CA . LYS B 1 200 ? 8.023 15.18 -11.68 1 76.19 200 LYS B CA 1
ATOM 4087 C C . LYS B 1 200 ? 6.59 14.812 -12.047 1 76.19 200 LYS B C 1
ATOM 4089 O O . LYS B 1 200 ? 5.688 14.914 -11.211 1 76.19 200 LYS B O 1
ATOM 4094 N N . SER B 1 201 ? 6.449 14.32 -13.242 1 72 201 SER B N 1
ATOM 4095 C CA . SER B 1 201 ? 5.117 13.953 -13.711 1 72 201 SER B CA 1
ATOM 4096 C C . SER B 1 201 ? 4.535 12.812 -12.891 1 72 201 SER B C 1
ATOM 4098 O O . SER B 1 201 ? 3.332 12.789 -12.609 1 72 201 SER B O 1
ATOM 4100 N N . ALA B 1 202 ? 5.41 11.945 -12.523 1 70.94 202 ALA B N 1
ATOM 4101 C CA . ALA B 1 202 ? 4.953 10.828 -11.695 1 70.94 202 ALA B CA 1
ATOM 4102 C C . ALA B 1 202 ? 4.445 11.328 -10.344 1 70.94 202 ALA B C 1
ATOM 4104 O O . ALA B 1 202 ? 3.428 10.844 -9.836 1 70.94 202 ALA B O 1
ATOM 4105 N N . TYR B 1 203 ? 5.145 12.258 -9.922 1 71 203 TYR B N 1
ATOM 4106 C CA . TYR B 1 203 ? 4.773 12.883 -8.656 1 71 203 TYR B CA 1
ATOM 4107 C C . TYR B 1 203 ? 3.439 13.609 -8.773 1 71 203 TYR B C 1
ATOM 4109 O O . TYR B 1 203 ? 2.557 13.445 -7.934 1 71 203 TYR B O 1
ATOM 4117 N N . ASP B 1 204 ? 3.279 14.234 -9.82 1 69.38 204 ASP B N 1
ATOM 4118 C CA . ASP B 1 204 ? 2.068 15.016 -10.055 1 69.38 204 ASP B CA 1
ATOM 4119 C C . ASP B 1 204 ? 0.854 14.109 -10.227 1 69.38 204 ASP B C 1
ATOM 4121 O O . ASP B 1 204 ? -0.224 14.398 -9.703 1 69.38 204 ASP B O 1
ATOM 4125 N N . THR B 1 205 ? 1.097 13.078 -10.898 1 68.25 205 THR B N 1
ATOM 4126 C CA . THR B 1 205 ? 0.017 12.125 -11.125 1 68.25 205 THR B CA 1
ATOM 4127 C C . THR B 1 205 ? -0.394 11.461 -9.812 1 68.25 205 THR B C 1
ATOM 4129 O O . THR B 1 205 ? -1.58 11.227 -9.578 1 68.25 205 THR B O 1
ATOM 4132 N N . PHE B 1 206 ? 0.6 11.242 -9.133 1 65.56 206 PHE B N 1
ATOM 4133 C CA . PHE B 1 206 ? 0.351 10.578 -7.863 1 65.56 206 PHE B CA 1
ATOM 4134 C C . PHE B 1 206 ? -0.471 11.469 -6.938 1 65.56 206 PHE B C 1
ATOM 4136 O O . PHE B 1 206 ? -1.405 10.992 -6.285 1 65.56 206 PHE B O 1
ATOM 4143 N N . ILE B 1 207 ? -0.054 12.586 -6.953 1 63.31 207 ILE B N 1
ATOM 4144 C CA . ILE B 1 207 ? -0.723 13.508 -6.035 1 63.31 207 ILE B CA 1
ATOM 4145 C C . ILE B 1 207 ? -2.111 13.852 -6.57 1 63.31 207 ILE B C 1
ATOM 4147 O O . ILE B 1 207 ? -3.021 14.156 -5.801 1 63.31 207 ILE B O 1
ATOM 4151 N N . HIS B 1 208 ? -2.232 13.68 -8.055 1 56.03 208 HIS B N 1
ATOM 4152 C CA . HIS B 1 208 ? -3.49 14.094 -8.664 1 56.03 208 HIS B CA 1
ATOM 4153 C C . HIS B 1 208 ? -4.348 12.883 -9.031 1 56.03 208 HIS B C 1
ATOM 4155 O O . HIS B 1 208 ? -5.449 13.031 -9.562 1 56.03 208 HIS B O 1
ATOM 4161 N N . SER B 1 209 ? -3.869 11.688 -9.359 1 53.22 209 SER B N 1
ATOM 4162 C CA . SER B 1 209 ? -4.492 10.484 -9.906 1 53.22 209 SER B CA 1
ATOM 4163 C C . SER B 1 209 ? -5.902 10.297 -9.359 1 53.22 209 SER B C 1
ATOM 4165 O O . SER B 1 209 ? -6.688 9.516 -9.914 1 53.22 209 SER B O 1
ATOM 4167 N N . GLY B 1 210 ? -6.215 10.453 -8.344 1 45.19 210 GLY B N 1
ATOM 4168 C CA . GLY B 1 210 ? -7.621 10.18 -8.109 1 45.19 210 GLY B CA 1
ATOM 4169 C C . GLY B 1 210 ? -8.547 11.047 -8.938 1 45.19 210 GLY B C 1
ATOM 4170 O O . GLY B 1 210 ? -9.766 10.883 -8.898 1 45.19 210 GLY B O 1
ATOM 4171 N N . SER B 1 211 ? -8.234 12.328 -9.492 1 38.38 211 SER B N 1
ATOM 4172 C CA . SER B 1 211 ? -9.164 13.266 -10.109 1 38.38 211 SER B CA 1
ATOM 4173 C C . SER B 1 211 ? -9.094 13.188 -11.633 1 38.38 211 SER B C 1
ATOM 4175 O O . SER B 1 211 ? -8.008 13.258 -12.219 1 38.38 211 SER B O 1
ATOM 4177 N N . ASN B 1 212 ? -9.758 12.406 -12.43 1 41.53 212 ASN B N 1
ATOM 4178 C CA . ASN B 1 212 ? -9.859 12.523 -13.875 1 41.53 212 ASN B CA 1
ATOM 4179 C C . ASN B 1 212 ? -9.461 13.914 -14.359 1 41.53 212 ASN B C 1
ATOM 4181 O O . ASN B 1 212 ? -9.016 14.078 -15.5 1 41.53 212 ASN B O 1
ATOM 4185 N N . ASP B 1 213 ? -10.102 15.141 -13.961 1 38.56 213 ASP B N 1
ATOM 4186 C CA . ASP B 1 213 ? -9.945 16.562 -14.281 1 38.56 213 ASP B CA 1
ATOM 4187 C C . ASP B 1 213 ? -9.281 17.312 -13.133 1 38.56 213 ASP B C 1
ATOM 4189 O O . ASP B 1 213 ? -9.953 18.031 -12.391 1 38.56 213 ASP B O 1
ATOM 4193 N N . TRP B 1 214 ? -8.266 17.094 -12.742 1 40.31 214 TRP B N 1
ATOM 4194 C CA . TRP B 1 214 ? -7.547 17.625 -11.594 1 40.31 214 TRP B CA 1
ATOM 4195 C C . TRP B 1 214 ? -7.441 19.156 -11.68 1 40.31 214 TRP B C 1
ATOM 4197 O O . TRP B 1 214 ? -7.652 19.844 -10.688 1 40.31 214 TRP B O 1
ATOM 4207 N N . ASN B 1 215 ? -6.996 19.391 -12.805 1 44.31 215 ASN B N 1
ATOM 4208 C CA . ASN B 1 215 ? -6.98 20.844 -12.992 1 44.31 215 ASN B CA 1
ATOM 4209 C C . ASN B 1 215 ? -8.352 21.453 -12.719 1 44.31 215 ASN B C 1
ATOM 4211 O O . ASN B 1 215 ? -8.453 22.5 -12.07 1 44.31 215 ASN B O 1
ATOM 4215 N N . SER B 1 216 ? -9.234 20.844 -13.281 1 50.81 216 SER B N 1
ATOM 4216 C CA . SER B 1 216 ? -10.602 21.297 -13.055 1 50.81 216 SER B CA 1
ATOM 4217 C C . SER B 1 216 ? -11.031 21.047 -11.609 1 50.81 216 SER B C 1
ATOM 4219 O O . SER B 1 216 ? -11.734 21.859 -11.016 1 50.81 216 SER B O 1
ATOM 4221 N N . GLU B 1 217 ? -10.547 20 -11.078 1 46.78 217 GLU B N 1
ATOM 4222 C CA . GLU B 1 217 ? -10.891 19.672 -9.695 1 46.78 217 GLU B CA 1
ATOM 4223 C C . GLU B 1 217 ? -10.109 20.531 -8.719 1 46.78 217 GLU B C 1
ATOM 4225 O O . GLU B 1 217 ? -10.656 20.984 -7.711 1 46.78 217 GLU B O 1
ATOM 4230 N N . LYS B 1 218 ? -8.836 20.688 -8.953 1 53.38 218 LYS B N 1
ATOM 4231 C CA . LYS B 1 218 ? -8.039 21.656 -8.203 1 53.38 218 LYS B CA 1
ATOM 4232 C C . LYS B 1 218 ? -8.688 23.031 -8.211 1 53.38 218 LYS B C 1
ATOM 4234 O O . LYS B 1 218 ? -8.766 23.703 -7.18 1 53.38 218 LYS B O 1
ATOM 4239 N N . GLU B 1 219 ? -8.992 23.219 -9.461 1 61.69 219 GLU B N 1
ATOM 4240 C CA . GLU B 1 219 ? -9.68 24.5 -9.633 1 61.69 219 GLU B CA 1
ATOM 4241 C C . GLU B 1 219 ? -11.008 24.516 -8.867 1 61.69 219 GLU B C 1
ATOM 4243 O O . GLU B 1 219 ? -11.359 25.516 -8.234 1 61.69 219 GLU B O 1
ATOM 4248 N N . ARG B 1 220 ? -11.609 23.469 -8.938 1 60.94 220 ARG B N 1
ATOM 4249 C CA . ARG B 1 220 ? -12.891 23.375 -8.234 1 60.94 220 ARG B CA 1
ATOM 4250 C C . ARG B 1 220 ? -12.68 23.359 -6.727 1 60.94 220 ARG B C 1
ATOM 4252 O O . ARG B 1 220 ? -13.367 24.062 -5.992 1 60.94 220 ARG B O 1
ATOM 4259 N N . ILE B 1 221 ? -11.781 22.641 -6.281 1 61.47 221 ILE B N 1
ATOM 4260 C CA . ILE B 1 221 ? -11.477 22.562 -4.855 1 61.47 221 ILE B CA 1
ATOM 4261 C C . ILE B 1 221 ? -10.953 23.906 -4.359 1 61.47 221 ILE B C 1
ATOM 4263 O O . ILE B 1 221 ? -11.336 24.375 -3.285 1 61.47 221 ILE B O 1
ATOM 4267 N N . THR B 1 222 ? -10.047 24.406 -5.152 1 70.56 222 THR B N 1
ATOM 4268 C CA . THR B 1 222 ? -9.555 25.734 -4.832 1 70.56 222 THR B CA 1
ATOM 4269 C C . THR B 1 222 ? -10.711 26.734 -4.73 1 70.56 222 THR B C 1
ATOM 4271 O O . THR B 1 222 ? -10.773 27.531 -3.793 1 70.56 222 THR B O 1
ATOM 4274 N N . GLU B 1 223 ? -11.594 26.484 -5.668 1 73.31 223 GLU B N 1
ATOM 4275 C CA . GLU B 1 223 ? -12.766 27.359 -5.68 1 73.31 223 GLU B CA 1
ATOM 4276 C C . GLU B 1 223 ? -13.664 27.094 -4.477 1 73.31 223 GLU B C 1
ATOM 4278 O O . GLU B 1 223 ? -14.195 28.031 -3.869 1 73.31 223 GLU B O 1
ATOM 4283 N N . GLU B 1 224 ? -13.781 25.984 -4.188 1 69.19 224 GLU B N 1
ATOM 4284 C CA . GLU B 1 224 ? -14.602 25.609 -3.039 1 69.19 224 GLU B CA 1
ATOM 4285 C C . GLU B 1 224 ? -13.969 26.094 -1.733 1 69.19 224 GLU B C 1
ATOM 4287 O O . GLU B 1 224 ? -14.656 26.641 -0.868 1 69.19 224 GLU B O 1
ATOM 4292 N N . LEU B 1 225 ? -12.734 25.859 -1.572 1 72.06 225 LEU B N 1
ATOM 4293 C CA . LEU B 1 225 ? -12.031 26.266 -0.363 1 72.06 225 LEU B CA 1
ATOM 4294 C C . LEU B 1 225 ? -12.008 27.781 -0.238 1 72.06 225 LEU B C 1
ATOM 4296 O O . LEU B 1 225 ? -12.203 28.328 0.853 1 72.06 225 LEU B O 1
ATOM 4300 N N . LEU B 1 226 ? -11.781 28.344 -1.366 1 80.56 226 LEU B N 1
ATOM 4301 C CA . LEU B 1 226 ? -11.852 29.812 -1.385 1 80.56 226 LEU B CA 1
ATOM 4302 C C . LEU B 1 226 ? -13.258 30.281 -1.02 1 80.56 226 LEU B C 1
ATOM 4304 O O . LEU B 1 226 ? -13.406 31.266 -0.277 1 80.56 226 LEU B O 1
ATOM 4308 N N . GLY B 1 227 ? -14.172 29.578 -1.518 1 77.56 227 GLY B N 1
ATOM 4309 C CA . GLY B 1 227 ? -15.539 29.875 -1.153 1 77.56 227 GLY B CA 1
ATOM 4310 C C . GLY B 1 227 ? -15.812 29.719 0.331 1 77.56 227 GLY B C 1
ATOM 4311 O O . GLY B 1 227 ? -16.5 30.562 0.932 1 77.56 227 GLY B O 1
ATOM 4312 N N . ARG B 1 228 ? -15.336 28.781 0.9 1 74.75 228 ARG B N 1
ATOM 4313 C CA . ARG B 1 228 ? -15.484 28.562 2.334 1 74.75 228 ARG B CA 1
ATOM 4314 C C . ARG B 1 228 ? -14.805 29.656 3.139 1 74.75 228 ARG B C 1
ATOM 4316 O O . ARG B 1 228 ? -15.359 30.156 4.125 1 74.75 228 ARG B O 1
ATOM 4323 N N . VAL B 1 229 ? -13.609 29.969 2.766 1 79.81 229 VAL B N 1
ATOM 4324 C CA . VAL B 1 229 ? -12.875 31.031 3.441 1 79.81 229 VAL B CA 1
ATOM 4325 C C . VAL B 1 229 ? -13.672 32.344 3.357 1 79.81 229 VAL B C 1
ATOM 4327 O O . VAL B 1 229 ? -13.82 33.031 4.355 1 79.81 229 VAL B O 1
ATOM 4330 N N . ILE B 1 230 ? -14.25 32.562 2.201 1 82.12 230 ILE B N 1
ATOM 4331 C CA . ILE B 1 230 ? -15.039 33.781 1.982 1 82.12 230 ILE B CA 1
ATOM 4332 C C . ILE B 1 230 ? -16.297 33.719 2.848 1 82.12 230 ILE B C 1
ATOM 4334 O O . ILE B 1 230 ? -16.672 34.719 3.469 1 82.12 230 ILE B O 1
ATOM 4338 N N . ALA B 1 231 ? -16.844 32.625 2.951 1 78.19 231 ALA B N 1
ATOM 4339 C CA . ALA B 1 231 ? -18.062 32.469 3.75 1 78.19 231 ALA B CA 1
ATOM 4340 C C . ALA B 1 231 ? -17.781 32.688 5.23 1 78.19 231 ALA B C 1
ATOM 4342 O O . ALA B 1 231 ? -18.547 33.344 5.93 1 78.19 231 ALA B O 1
ATOM 4343 N N . ILE B 1 232 ? -16.703 32.188 5.684 1 78.5 232 ILE B N 1
ATOM 4344 C CA . ILE B 1 232 ? -16.312 32.344 7.082 1 78.5 232 ILE B CA 1
ATOM 4345 C C . ILE B 1 232 ? -16.031 33.812 7.387 1 78.5 232 ILE B C 1
ATOM 4347 O O . ILE B 1 232 ? -16.422 34.312 8.445 1 78.5 232 ILE B O 1
ATOM 4351 N N . ILE B 1 233 ? -15.469 34.438 6.426 1 83.06 233 ILE B N 1
ATOM 4352 C CA . ILE B 1 233 ? -15.133 35.844 6.605 1 83.06 233 ILE B CA 1
ATOM 4353 C C . ILE B 1 233 ? -16.406 36.688 6.605 1 83.06 233 ILE B C 1
ATOM 4355 O O . ILE B 1 233 ? -16.531 37.625 7.395 1 83.06 233 ILE B O 1
ATOM 4359 N N . GLU B 1 234 ? -17.359 36.312 5.789 1 80.5 234 GLU B N 1
ATOM 4360 C CA . GLU B 1 234 ? -18.625 37.031 5.715 1 80.5 234 GLU B CA 1
ATOM 4361 C C . GLU B 1 234 ? -19.422 36.875 7 1 80.5 234 GLU B C 1
ATOM 4363 O O . GLU B 1 234 ? -20.156 37.781 7.406 1 80.5 234 GLU B O 1
ATOM 4368 N N . ALA B 1 235 ? -19.172 35.75 7.559 1 75.38 235 ALA B N 1
ATOM 4369 C CA . ALA B 1 235 ? -19.875 35.469 8.812 1 75.38 235 ALA B CA 1
ATOM 4370 C C . ALA B 1 235 ? -19.062 35.938 10.016 1 75.38 235 ALA B C 1
ATOM 4372 O O . ALA B 1 235 ? -19.469 35.75 11.164 1 75.38 235 ALA B O 1
ATOM 4373 N N . TRP B 1 236 ? -17.922 36.438 9.914 1 70.5 236 TRP B N 1
ATOM 4374 C CA . TRP B 1 236 ? -16.953 36.812 10.938 1 70.5 236 TRP B CA 1
ATOM 4375 C C . TRP B 1 236 ? -17.5 37.906 11.844 1 70.5 236 TRP B C 1
ATOM 4377 O O . TRP B 1 236 ? -17.984 38.938 11.359 1 70.5 236 TRP B O 1
ATOM 4387 N N . LYS B 1 237 ? -17.5 37.625 13.047 1 72.44 237 LYS B N 1
ATOM 4388 C CA . LYS B 1 237 ? -18.031 38.594 14.023 1 72.44 237 LYS B CA 1
ATOM 4389 C C . LYS B 1 237 ? -16.938 39.5 14.562 1 72.44 237 LYS B C 1
ATOM 4391 O O . LYS B 1 237 ? -17.188 40.344 15.43 1 72.44 237 LYS B O 1
ATOM 4396 N N . GLY B 1 238 ? -15.688 39.312 14.062 1 62.78 238 GLY B N 1
ATOM 4397 C CA . GLY B 1 238 ? -14.547 40 14.672 1 62.78 238 GLY B CA 1
ATOM 4398 C C . GLY B 1 238 ? -14.32 41.406 14.148 1 62.78 238 GLY B C 1
ATOM 4399 O O . GLY B 1 238 ? -13.219 41.938 14.25 1 62.78 238 GLY B O 1
ATOM 4400 N N . GLY B 1 239 ? -15.305 42.406 13.805 1 76.75 239 GLY B N 1
ATOM 4401 C CA . GLY B 1 239 ? -15.203 43.812 13.469 1 76.75 239 GLY B CA 1
ATOM 4402 C C . GLY B 1 239 ? -15.172 44.062 11.969 1 76.75 239 GLY B C 1
ATOM 4403 O O . GLY B 1 239 ? -14.656 43.25 11.203 1 76.75 239 GLY B O 1
ATOM 4404 N N . ALA B 1 240 ? -15.828 45.125 11.523 1 80.5 240 ALA B N 1
ATOM 4405 C CA . ALA B 1 240 ? -15.984 45.469 10.117 1 80.5 240 ALA B CA 1
ATOM 4406 C C . ALA B 1 240 ? -14.633 45.75 9.461 1 80.5 240 ALA B C 1
ATOM 4408 O O . ALA B 1 240 ? -14.398 45.344 8.32 1 80.5 240 ALA B O 1
ATOM 4409 N N . GLU B 1 241 ? -13.719 46.375 10.25 1 79.69 241 GLU B N 1
ATOM 4410 C CA . GLU B 1 241 ? -12.414 46.719 9.695 1 79.69 241 GLU B CA 1
ATOM 4411 C C . GLU B 1 241 ? -11.578 45.469 9.445 1 79.69 241 GLU B C 1
ATOM 4413 O O . GLU B 1 241 ? -10.945 45.344 8.391 1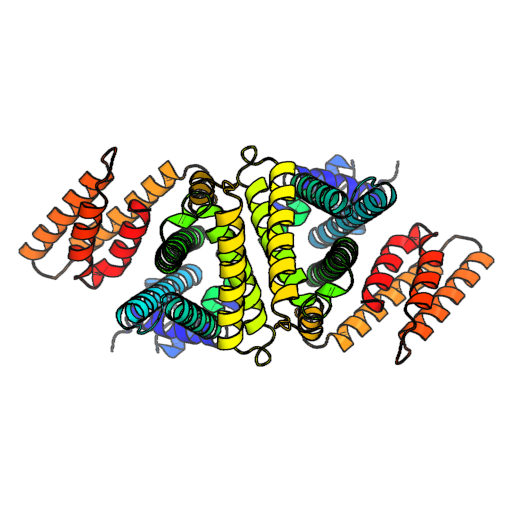 79.69 241 GLU B O 1
ATOM 4418 N N . ARG B 1 242 ? -11.609 44.594 10.383 1 80.88 242 ARG B N 1
ATOM 4419 C CA . ARG B 1 242 ? -10.844 43.375 10.25 1 80.88 242 ARG B CA 1
ATOM 4420 C C . ARG B 1 242 ? -11.43 42.469 9.172 1 80.88 242 ARG B C 1
ATOM 4422 O O . ARG B 1 242 ? -10.688 41.844 8.422 1 80.88 242 ARG B O 1
ATOM 4429 N N . ARG B 1 243 ? -12.656 42.469 9.07 1 84.88 243 ARG B N 1
ATOM 4430 C CA . ARG B 1 243 ? -13.336 41.719 8.031 1 84.88 243 ARG B CA 1
ATOM 4431 C C . ARG B 1 243 ? -12.953 42.219 6.641 1 84.88 243 ARG B C 1
ATOM 4433 O O . ARG B 1 243 ? -12.68 41.438 5.738 1 84.88 243 ARG B O 1
ATOM 4440 N N . LYS B 1 244 ? -12.977 43.531 6.594 1 84.75 244 LYS B N 1
ATOM 4441 C CA . LYS B 1 244 ? -12.594 44.125 5.32 1 84.75 244 LYS B CA 1
ATOM 4442 C C . LYS B 1 244 ? -11.148 43.781 4.965 1 84.75 244 LYS B C 1
ATOM 4444 O O . LYS B 1 244 ? -10.844 43.5 3.807 1 84.75 244 LYS B O 1
ATOM 4449 N N . GLU B 1 245 ? -10.297 43.812 5.914 1 83 245 GLU B N 1
ATOM 4450 C CA . GLU B 1 245 ? -8.891 43.469 5.719 1 83 245 GLU B CA 1
ATOM 4451 C C . GLU B 1 245 ? -8.75 42.031 5.25 1 83 245 GLU B C 1
ATOM 4453 O O . GLU B 1 245 ? -8 41.75 4.309 1 83 245 GLU B O 1
ATOM 4458 N N . LEU B 1 246 ? -9.438 41.188 5.887 1 86.25 246 LEU B N 1
ATOM 4459 C CA . LEU B 1 246 ? -9.367 39.781 5.547 1 86.25 246 LEU B CA 1
ATOM 4460 C C . LEU B 1 246 ? -9.953 39.531 4.16 1 86.25 246 LEU B C 1
ATOM 4462 O O . LEU B 1 246 ? -9.422 38.719 3.396 1 86.25 246 LEU B O 1
ATOM 4466 N N . GLN B 1 247 ? -10.992 40.219 3.904 1 86.31 247 GLN B N 1
ATOM 4467 C CA . GLN B 1 247 ? -11.602 40.094 2.584 1 86.31 247 GLN B CA 1
ATOM 4468 C C . GLN B 1 247 ? -10.633 40.531 1.489 1 86.31 247 GLN B C 1
ATOM 4470 O O . GLN B 1 247 ? -10.562 39.906 0.432 1 86.31 247 GLN B O 1
ATOM 4475 N N . GLU B 1 248 ? -9.898 41.594 1.735 1 85.88 248 GLU B N 1
ATOM 4476 C CA . GLU B 1 248 ? -8.906 42.062 0.783 1 85.88 248 GLU B CA 1
ATOM 4477 C C . GLU B 1 248 ? -7.789 41.031 0.571 1 85.88 248 GLU B C 1
ATOM 4479 O O . GLU B 1 248 ? -7.352 40.812 -0.559 1 85.88 248 GLU B O 1
ATOM 4484 N N . ILE B 1 249 ? -7.398 40.438 1.638 1 83.94 249 ILE B N 1
ATOM 4485 C CA . ILE B 1 249 ? -6.316 39.469 1.56 1 83.94 249 ILE B CA 1
ATOM 4486 C C . ILE B 1 249 ? -6.785 38.25 0.779 1 83.94 249 ILE B C 1
ATOM 4488 O O . ILE B 1 249 ? -6.043 37.719 -0.052 1 83.94 249 ILE B O 1
ATOM 4492 N N . VAL B 1 250 ? -7.98 37.844 0.997 1 86.19 250 VAL B N 1
ATOM 4493 C CA . VAL B 1 250 ? -8.516 36.688 0.292 1 86.19 250 VAL B CA 1
ATOM 4494 C C . VAL B 1 250 ? -8.68 37.031 -1.19 1 86.19 250 VAL B C 1
ATOM 4496 O O . VAL B 1 250 ? -8.438 36.156 -2.051 1 86.19 250 VAL B O 1
ATOM 4499 N N . GLN B 1 251 ? -9.117 38.219 -1.479 1 84.94 251 GLN B N 1
ATOM 4500 C CA . GLN B 1 251 ? -9.219 38.656 -2.871 1 84.94 251 GLN B CA 1
ATOM 4501 C C . GLN B 1 251 ? -7.859 38.625 -3.557 1 84.94 251 GLN B C 1
ATOM 4503 O O . GLN B 1 251 ? -7.738 38.219 -4.707 1 84.94 251 GLN B O 1
ATOM 4508 N N . LEU B 1 252 ? -6.863 39.094 -2.875 1 82.38 252 LEU B N 1
ATOM 4509 C CA . LEU B 1 252 ? -5.496 39.031 -3.387 1 82.38 252 LEU B CA 1
ATOM 4510 C C . LEU B 1 252 ? -5.031 37.625 -3.607 1 82.38 252 LEU B C 1
ATOM 4512 O O . LEU B 1 252 ? -4.379 37.312 -4.609 1 82.38 252 LEU B O 1
ATOM 4516 N N . LEU B 1 253 ? -5.383 36.844 -2.717 1 84.44 253 LEU B N 1
ATOM 4517 C CA . LEU B 1 253 ? -5.023 35.438 -2.807 1 84.44 253 LEU B CA 1
ATOM 4518 C C . LEU B 1 253 ? -5.68 34.781 -4.016 1 84.44 253 LEU B C 1
ATOM 4520 O O . LEU B 1 253 ? -5.023 34.062 -4.781 1 84.44 253 LEU B O 1
ATOM 4524 N N . ASN B 1 254 ? -6.949 34.969 -4.141 1 83.19 254 ASN B N 1
ATOM 4525 C CA . ASN B 1 254 ? -7.695 34.438 -5.277 1 83.19 254 ASN B CA 1
ATOM 4526 C C . ASN B 1 254 ? -7.117 34.938 -6.602 1 83.19 254 ASN B C 1
ATOM 4528 O O . ASN B 1 254 ? -7 34.156 -7.555 1 83.19 254 ASN B O 1
ATOM 4532 N N . SER B 1 255 ? -6.77 36.188 -6.645 1 81.94 255 SER B N 1
ATOM 4533 C CA . SER B 1 255 ? -6.18 36.781 -7.844 1 81.94 255 SER B CA 1
ATOM 4534 C C . SER B 1 255 ? -4.82 36.156 -8.148 1 81.94 255 SER B C 1
ATOM 4536 O O . SER B 1 255 ? -4.488 35.938 -9.312 1 81.94 255 SER B O 1
ATOM 4538 N N . GLU B 1 256 ? -4.109 35.875 -7.117 1 80.31 256 GLU B N 1
ATOM 4539 C CA . GLU B 1 256 ? -2.791 35.281 -7.305 1 80.31 256 GLU B CA 1
ATOM 4540 C C . GLU B 1 256 ? -2.896 33.844 -7.801 1 80.31 256 GLU B C 1
ATOM 4542 O O . GLU B 1 256 ? -2.15 33.438 -8.688 1 80.31 256 GLU B O 1
ATOM 4547 N N . ILE B 1 257 ? -3.824 33.188 -7.293 1 78.69 257 ILE B N 1
ATOM 4548 C CA . ILE B 1 257 ? -4.035 31.781 -7.648 1 78.69 257 ILE B CA 1
ATOM 4549 C C . ILE B 1 257 ? -4.508 31.688 -9.102 1 78.69 257 ILE B C 1
ATOM 4551 O O . ILE B 1 257 ? -4.164 30.734 -9.805 1 78.69 257 ILE B O 1
ATOM 4555 N N . ALA B 1 258 ? -5.258 32.594 -9.523 1 74.62 258 ALA B N 1
ATOM 4556 C CA . ALA B 1 258 ? -5.852 32.625 -10.859 1 74.62 258 ALA B CA 1
ATOM 4557 C C . ALA B 1 258 ? -4.812 32.969 -11.914 1 74.62 258 ALA B C 1
ATOM 4559 O O . ALA B 1 258 ? -5.066 32.844 -13.117 1 74.62 258 ALA B O 1
ATOM 4560 N N . GLN B 1 259 ? -3.752 33.375 -11.406 1 73.44 259 GLN B N 1
ATOM 4561 C CA . GLN B 1 259 ? -2.705 33.719 -12.359 1 73.44 259 GLN B CA 1
ATOM 4562 C C . GLN B 1 259 ? -2.156 32.5 -13.062 1 73.44 259 GLN B C 1
ATOM 4564 O O . GLN B 1 259 ? -2.223 31.391 -12.523 1 73.44 259 GLN B O 1
ATOM 4569 N N . THR B 1 260 ? -1.66 32.656 -14.203 1 71.88 260 THR B N 1
ATOM 4570 C CA . THR B 1 260 ? -1.087 31.594 -15 1 71.88 260 THR B CA 1
ATOM 4571 C C . THR B 1 260 ? 0.11 30.969 -14.289 1 71.88 260 THR B C 1
ATOM 4573 O O . THR B 1 260 ? 0.3 29.75 -14.336 1 71.88 260 THR B O 1
ATOM 4576 N N . GLU B 1 261 ? 0.85 31.875 -13.703 1 69.75 261 GLU B N 1
ATOM 4577 C CA . GLU B 1 261 ? 1.998 31.438 -12.914 1 69.75 261 GLU B CA 1
ATOM 4578 C C . GLU B 1 261 ? 1.936 32 -11.492 1 69.75 261 GLU B C 1
ATOM 4580 O O . GLU B 1 261 ? 2.473 33.062 -11.219 1 69.75 261 GLU B O 1
ATOM 4585 N N . PRO B 1 262 ? 1.316 31.297 -10.57 1 66.81 262 PRO B N 1
ATOM 4586 C CA . PRO B 1 262 ? 1.165 31.781 -9.203 1 66.81 262 PRO B CA 1
ATOM 4587 C C . PRO B 1 262 ? 2.482 31.797 -8.43 1 66.81 262 PRO B C 1
ATOM 4589 O O . PRO B 1 262 ? 3.316 30.906 -8.609 1 66.81 262 PRO B O 1
ATOM 4592 N N . LYS B 1 263 ? 2.801 33.062 -7.863 1 71.19 263 LYS B N 1
ATOM 4593 C CA . LYS B 1 263 ? 3.98 33.219 -7.012 1 71.19 263 LYS B CA 1
ATOM 4594 C C . LYS B 1 263 ? 3.791 32.5 -5.684 1 71.19 263 LYS B C 1
ATOM 4596 O O . LYS B 1 263 ? 2.998 32.906 -4.844 1 71.19 263 LYS B O 1
ATOM 4601 N N . ARG B 1 264 ? 4.504 31.516 -5.531 1 69.12 264 ARG B N 1
ATOM 4602 C CA . ARG B 1 264 ? 4.387 30.656 -4.352 1 69.12 264 ARG B CA 1
ATOM 4603 C C . ARG B 1 264 ? 4.641 31.469 -3.076 1 69.12 264 ARG B C 1
ATOM 4605 O O . ARG B 1 264 ? 3.941 31.297 -2.078 1 69.12 264 ARG B O 1
ATOM 4612 N N . SER B 1 265 ? 5.602 32.281 -3.141 1 72.5 265 SER B N 1
ATOM 4613 C CA . SER B 1 265 ? 5.961 33.094 -1.984 1 72.5 265 SER B CA 1
ATOM 4614 C C . SER B 1 265 ? 4.809 34 -1.57 1 72.5 265 SER B C 1
ATOM 4616 O O . SER B 1 265 ? 4.555 34.188 -0.378 1 72.5 265 SER B O 1
ATOM 4618 N N . VAL B 1 266 ? 4.156 34.594 -2.441 1 77.5 266 VAL B N 1
ATOM 4619 C CA . VAL B 1 266 ? 3.027 35.469 -2.184 1 77.5 266 VAL B CA 1
ATOM 4620 C C . VAL B 1 266 ? 1.864 34.656 -1.602 1 77.5 266 VAL B C 1
ATOM 4622 O O . VAL B 1 266 ? 1.25 35.094 -0.615 1 77.5 266 VAL B O 1
ATOM 4625 N N . ILE B 1 267 ? 1.681 33.594 -2.164 1 79.12 267 ILE B N 1
ATOM 4626 C CA . ILE B 1 267 ? 0.595 32.75 -1.686 1 79.12 267 ILE B CA 1
ATOM 4627 C C . ILE B 1 267 ? 0.88 32.281 -0.254 1 79.12 267 ILE B C 1
ATOM 4629 O O . ILE B 1 267 ? -0.004 32.344 0.604 1 79.12 267 ILE B O 1
ATOM 4633 N N . GLN B 1 268 ? 2.027 32 -0.019 1 75.62 268 GLN B N 1
ATOM 4634 C CA . GLN B 1 268 ? 2.422 31.594 1.323 1 75.62 268 GLN B CA 1
ATOM 4635 C C . GLN B 1 268 ? 2.248 32.719 2.326 1 75.62 268 GLN B C 1
ATOM 4637 O O . GLN B 1 268 ? 1.771 32.531 3.441 1 75.62 268 GLN B O 1
ATOM 4642 N N . ALA B 1 269 ? 2.656 33.906 1.964 1 76.69 269 ALA B N 1
ATOM 4643 C CA . ALA B 1 269 ? 2.541 35.062 2.832 1 76.69 269 ALA B CA 1
ATOM 4644 C C . ALA B 1 269 ? 1.079 35.406 3.131 1 76.69 269 ALA B C 1
ATOM 4646 O O . ALA B 1 269 ? 0.717 35.656 4.277 1 76.69 269 ALA B O 1
ATOM 4647 N N . LEU B 1 270 ? 0.286 35.344 2.121 1 82.69 270 LEU B N 1
ATOM 4648 C CA . LEU B 1 270 ? -1.129 35.656 2.281 1 82.69 270 LEU B CA 1
ATOM 4649 C C . LEU B 1 270 ? -1.829 34.594 3.127 1 82.69 270 LEU B C 1
ATOM 4651 O O . LEU B 1 270 ? -2.639 34.906 3.996 1 82.69 270 LEU B O 1
ATOM 4655 N N . CYS B 1 271 ? -1.414 33.438 2.854 1 80.06 271 CYS B N 1
ATOM 4656 C CA . CYS B 1 271 ? -1.986 32.344 3.645 1 80.06 271 CYS B CA 1
ATOM 4657 C C . CYS B 1 271 ? -1.543 32.438 5.102 1 80.06 271 CYS B C 1
ATOM 4659 O O . CYS B 1 271 ? -2.346 32.25 6.012 1 80.06 271 CYS B O 1
ATOM 4661 N N . ALA B 1 272 ? -0.347 32.812 5.352 1 76.69 272 ALA B N 1
ATOM 4662 C CA . ALA B 1 272 ? 0.176 32.969 6.707 1 76.69 272 ALA B CA 1
ATOM 4663 C C . ALA B 1 272 ? -0.604 34.031 7.473 1 76.69 272 ALA B C 1
ATOM 4665 O O . ALA B 1 272 ? -0.881 33.875 8.664 1 76.69 272 ALA B O 1
ATOM 4666 N N . TYR B 1 273 ? -0.907 35 6.859 1 80.5 273 TYR B N 1
ATOM 4667 C CA . TYR B 1 273 ? -1.69 36.094 7.457 1 80.5 273 TYR B CA 1
ATOM 4668 C C . TYR B 1 273 ? -3.088 35.594 7.824 1 80.5 273 TYR B C 1
ATOM 4670 O O . TYR B 1 273 ? -3.576 35.875 8.922 1 80.5 273 TYR B O 1
ATOM 4678 N N . LEU B 1 274 ? -3.652 34.875 6.926 1 83.81 274 LEU B N 1
ATOM 4679 C CA . LEU B 1 274 ? -5.016 34.406 7.141 1 83.81 274 LEU B CA 1
ATOM 4680 C C . LEU B 1 274 ? -5.055 33.312 8.219 1 83.81 274 LEU B C 1
ATOM 4682 O O . LEU B 1 274 ? -6.043 33.188 8.938 1 83.81 274 LEU B O 1
ATOM 4686 N N . GLU B 1 275 ? -4.043 32.625 8.328 1 78.19 275 GLU B N 1
ATOM 4687 C CA . GLU B 1 275 ? -3.934 31.531 9.281 1 78.19 275 GLU B CA 1
ATOM 4688 C C . GLU B 1 275 ? -3.912 32.031 10.719 1 78.19 275 GLU B C 1
ATOM 4690 O O . GLU B 1 275 ? -4.168 31.281 11.656 1 78.19 275 GLU B O 1
ATOM 4695 N N . GLN B 1 276 ? -3.635 33.25 10.938 1 75.38 276 GLN B N 1
ATOM 4696 C CA . GLN B 1 276 ? -3.625 33.844 12.258 1 75.38 276 GLN B CA 1
ATOM 4697 C C . GLN B 1 276 ? -5.02 33.844 12.883 1 75.38 276 GLN B C 1
ATOM 4699 O O . GLN B 1 276 ? -5.16 33.875 14.102 1 75.38 276 GLN B O 1
ATOM 4704 N N . GLU B 1 277 ? -5.961 33.812 11.992 1 77 277 GLU B N 1
ATOM 4705 C CA . GLU B 1 277 ? -7.34 33.75 12.477 1 77 277 GLU B CA 1
ATOM 4706 C C . GLU B 1 277 ? -7.77 32.281 12.688 1 77 277 GLU B C 1
ATOM 4708 O O . GLU B 1 277 ? -7.785 31.5 11.742 1 77 277 GLU B O 1
ATOM 4713 N N . LYS B 1 278 ? -8.055 31.922 13.828 1 73.81 278 LYS B N 1
ATOM 4714 C CA . LYS B 1 278 ? -8.32 30.562 14.234 1 73.81 278 LYS B CA 1
ATOM 4715 C C . LYS B 1 278 ? -9.43 29.938 13.391 1 73.81 278 LYS B C 1
ATOM 4717 O O . LYS B 1 278 ? -9.328 28.766 12.992 1 73.81 278 LYS B O 1
ATOM 4722 N N . ASP B 1 279 ? -10.414 30.75 13.094 1 72.62 279 ASP B N 1
ATOM 4723 C CA . ASP B 1 279 ? -11.586 30.234 12.391 1 72.62 279 ASP B CA 1
ATOM 4724 C C . ASP B 1 279 ? -11.258 29.922 10.938 1 72.62 279 ASP B C 1
ATOM 4726 O O . ASP B 1 279 ? -11.945 29.109 10.305 1 72.62 279 ASP B O 1
ATOM 4730 N N . LEU B 1 280 ? -10.172 30.547 10.438 1 77.12 280 LEU B N 1
ATOM 4731 C CA . LEU B 1 280 ? -9.812 30.391 9.031 1 77.12 280 LEU B CA 1
ATOM 4732 C C . LEU B 1 280 ? -8.695 29.375 8.859 1 77.12 280 LEU B C 1
ATOM 4734 O O . LEU B 1 280 ? -8.461 28.875 7.762 1 77.12 280 LEU B O 1
ATOM 4738 N N . ARG B 1 281 ? -8.109 29.094 9.828 1 72.19 281 ARG B N 1
ATOM 4739 C CA . ARG B 1 281 ? -6.852 28.359 9.797 1 72.19 281 ARG B CA 1
ATOM 4740 C C . ARG B 1 281 ? -7.004 27.047 9.031 1 72.19 281 ARG B C 1
ATOM 4742 O O . ARG B 1 281 ? -6.219 26.75 8.133 1 72.19 281 ARG B O 1
ATOM 4749 N N . SER B 1 282 ? -7.961 26.359 9.391 1 64.56 282 SER B N 1
ATOM 4750 C CA . SER B 1 282 ? -8.133 25.047 8.789 1 64.56 282 SER B CA 1
ATOM 4751 C C . SER B 1 282 ? -8.352 25.141 7.285 1 64.56 282 SER B C 1
ATOM 4753 O O . SER B 1 282 ? -7.695 24.438 6.512 1 64.56 282 SER B O 1
ATOM 4755 N N . SER B 1 283 ? -9.25 26.016 6.898 1 68.56 283 SER B N 1
ATOM 4756 C CA . SER B 1 283 ? -9.578 26.172 5.484 1 68.56 283 SER B CA 1
ATOM 4757 C C . SER B 1 283 ? -8.398 26.75 4.703 1 68.56 283 SER B C 1
ATOM 4759 O O . SER B 1 283 ? -8.156 26.344 3.561 1 68.56 283 SER B O 1
ATOM 4761 N N . VAL B 1 284 ? -7.68 27.672 5.355 1 77.06 284 VAL B N 1
ATOM 4762 C CA . VAL B 1 284 ? -6.555 28.328 4.699 1 77.06 284 VAL B CA 1
ATOM 4763 C C . VAL B 1 284 ? -5.395 27.359 4.555 1 77.06 284 VAL B C 1
ATOM 4765 O O . VAL B 1 284 ? -4.715 27.328 3.525 1 77.06 284 VAL B O 1
ATOM 4768 N N . ILE B 1 285 ? -5.223 26.594 5.488 1 67.38 285 ILE B N 1
ATOM 4769 C CA . ILE B 1 285 ? -4.172 25.594 5.414 1 67.38 285 ILE B CA 1
ATOM 4770 C C . ILE B 1 285 ? -4.469 24.609 4.281 1 67.38 285 ILE B C 1
ATOM 4772 O O . ILE B 1 285 ? -3.582 24.281 3.492 1 67.38 285 ILE B O 1
ATOM 4776 N N . GLN B 1 286 ? -5.66 24.297 4.145 1 64.31 286 GLN B N 1
ATOM 4777 C CA . GLN B 1 286 ? -6.09 23.406 3.061 1 64.31 286 GLN B CA 1
ATOM 4778 C C . GLN B 1 286 ? -5.887 24.078 1.701 1 64.31 286 GLN B C 1
ATOM 4780 O O . GLN B 1 286 ? -5.43 23.422 0.753 1 64.31 286 GLN B O 1
ATOM 4785 N N . LEU B 1 287 ? -6.344 25.328 1.665 1 72.38 287 LEU B N 1
ATOM 4786 C CA . LEU B 1 287 ? -6.195 26.109 0.438 1 72.38 287 LEU B CA 1
ATOM 4787 C C . LEU B 1 287 ? -4.727 26.203 0.033 1 72.38 287 LEU B C 1
ATOM 4789 O O . LEU B 1 287 ? -4.387 26 -1.136 1 72.38 287 LEU B O 1
ATOM 4793 N N . LYS B 1 288 ? -3.914 26.562 1.021 1 69 288 LYS B N 1
ATOM 4794 C CA . LYS B 1 288 ? -2.475 26.688 0.803 1 69 288 LYS B CA 1
ATOM 4795 C C . LYS B 1 288 ? -1.897 25.375 0.263 1 69 288 LYS B C 1
ATOM 4797 O O . LYS B 1 288 ? -1.114 25.391 -0.689 1 69 288 LYS B O 1
ATOM 4802 N N . GLN B 1 289 ? -2.363 24.516 0.72 1 61.03 289 GLN B N 1
ATOM 4803 C CA . GLN B 1 289 ? -1.886 23.188 0.347 1 61.03 289 GLN B CA 1
ATOM 4804 C C . GLN B 1 289 ? -2.361 22.797 -1.051 1 61.03 289 GLN B C 1
ATOM 4806 O O . GLN B 1 289 ? -1.621 22.188 -1.817 1 61.03 289 GLN B O 1
ATOM 4811 N N . THR B 1 290 ? -3.551 23.125 -1.397 1 60.72 290 THR B N 1
ATOM 4812 C CA . THR B 1 290 ? -4.152 22.828 -2.691 1 60.72 290 THR B CA 1
ATOM 4813 C C . THR B 1 290 ? -3.494 23.656 -3.797 1 60.72 290 THR B C 1
ATOM 4815 O O . THR B 1 290 ? -3.234 23.141 -4.887 1 60.72 290 THR B O 1
ATOM 4818 N N . VAL B 1 291 ? -3.285 24.906 -3.484 1 65 291 VAL B N 1
ATOM 4819 C CA . VAL B 1 291 ? -2.842 25.844 -4.512 1 65 291 VAL B CA 1
ATOM 4820 C C . VAL B 1 291 ? -1.331 25.719 -4.699 1 65 291 VAL B C 1
ATOM 4822 O O . VAL B 1 291 ? -0.82 25.922 -5.805 1 65 291 VAL B O 1
ATOM 4825 N N . LEU B 1 292 ? -0.677 25.516 -3.59 1 58.75 292 LEU B N 1
ATOM 4826 C CA . LEU B 1 292 ? 0.778 25.5 -3.688 1 58.75 292 LEU B CA 1
ATOM 4827 C C . LEU B 1 292 ? 1.285 24.109 -4.051 1 58.75 292 LEU B C 1
ATOM 4829 O O . LEU B 1 292 ? 2.488 23.906 -4.223 1 58.75 292 LEU B O 1
ATOM 4833 N N . LEU B 1 293 ? 0.441 23.312 -4.164 1 50.69 293 LEU B N 1
ATOM 4834 C CA . LEU B 1 293 ? 0.771 22 -4.688 1 50.69 293 LEU B CA 1
ATOM 4835 C C . LEU B 1 293 ? 0.828 22.016 -6.211 1 50.69 293 LEU B C 1
ATOM 4837 O O . LEU B 1 293 ? 0.107 22.781 -6.855 1 50.69 293 LEU B O 1
#

Foldseek 3Di:
DDQDLVLLLVLQLVCCLPPALVVDDLCNSCVVSVHDSVVNCVNPVDSLSSLLVNLLVLLVVLVVVLVVLVVPDDDALLVSQLVSLLSVLVSCLSRVRNRPVCVPPPSCVVPSNVLSVLLSVLVVLVVLLVSVCRRLNCLCVQASVVLSVVLVVLSSVVSVVCNVVPPPDDSSVSSNVSSVVSVVVSVVCSVVVDGHPDDVVVVVCSSQVVPPPSVVVLVVLLVVLLVVLLVCLVVDPPDPVVSVVLVVLSVVLVVQLPDPDRDLVSNVVSLVVQCVDVSSNSSSVSSNSSSND/DDQDLVLLLVLQLVCCLPPALVVDDLCNSCVVSVHDSVVNCVNPVDSLSSLLVNLLVLLVVLVVVLVVLVVPDDDALLVSQLVSLLSVLVSCLSRVRNRPVCVPPPSCVVPSNVLSVLLSVLVVLVVLLVSVCRRLNCLCVQASVVLSVVLVVLSSVVSVVCNVVPPPDDSSVSSNVSSVVSVVVSVVCSVVVDGHPDDVVVVVCSSQVVPPPSVVVLVVLLVVLLVVLLVCLVVDPPDPVVSVVLVVLSVVLVVQLPDPDRDLVSNVVSLVVQCVDVSSNSSSVSSNSSSND

Secondary structure (DSSP, 8-state):
----HHHHHHHHHHHHHHH-TTT--HHHHHHHTTS-HHHHHHH-SSHHHHHHHHHHHHHHHHHHHHHHHHHH--S-HHHHHHHHHHHHHHHHHHTHHHHTGGGGSGGGG-HHHHHHHHHHHHHHHHHHHHHHHHHHGGGGGGGHHHHHHHHHHHHHHHHHHHHHTTTTS-HHHHHHHHHHHHHHHHHHHHHHTPPPS--HHHHHHHHHTT-TTHHHHHHHHHHHHHHHHHHHHHT--S-HHHHHHHHHHHHHHHHHHTSSS--HHHHHHHHHHHHTSHHHHHHHHHHHHHH--/----HHHHHHHHHHHHHHH-TTT--HHHHHHHTTS-HHHHHHH-SSHHHHHHHHHHHHHHHHHHHHHHHHHH--S-HHHHHHHHHHHHHHHHHHTHHHHTGGGGSGGGG-HHHHHHHHHHHHHHHHHHHHHHHHHHGGGGGGGHHHHHHHHHHHHHHHHHHHHHTTTTS-HHHHHHHHHHHHHHHHHHHHHHTPPPS--HHHHHHHHHTT-TTHHHHHHHHHHHHHHHHHHHHHT--S-HHHHHHHHHHHHHHHHHHTSSS--HHHHHHHHHHHHTSHHHHHHHHHHHHHH--

InterPro domains:
  IPR001647 DNA-binding HTH domain, TetR-type [PF00440] (8-53)
  IPR001647 DNA-binding HTH domain, TetR-type [PR00455] (8-21)
  IPR001647 DNA-binding HTH domain, TetR-type [PR00455] (29-52)
  IPR001647 DNA-binding HTH domain, TetR-type [PS50977] (2-62)
  IPR009057 Homedomain-like superfamily [SSF46689] (3-68)
  IPR023772 DNA-binding HTH domain, TetR-type, conserved site [PS01081] (20-51)
  IPR050624 Nucleoid occlusion factor SlmA/HTH-type transcriptional regulator [PTHR43479] (4-175)

Radius of gyration: 27.17 Å; Cα contacts (8 Å, |Δi|>4): 540; chains: 2; bounding box: 61×95×53 Å